Protein AF-0000000075437338 (afdb_homodimer)

Foldseek 3Di:
DLPACPVADQAFADLQRVVLVVQQDDDLKEWEDALQDLLSLLLLLLCVQQVPRYHYDGDDLSVVDVVVCVQPVVSDDGWIWHQPDPVSPHTHIDDDSLVSSVCSLVVRPPCVRGNHRQADPPPVRNVVLVVLLVLCQFQQVLLLLLLLQDDPPDPDDNVVSLVSNLVSLLVQLVQADLQDLDSPRPGHHSSLSSCLSSLLCQVLQVVLPVPGSVQDQAQDDPCRSSSVSVNSNSVVSCPDPSSNSSHGDPVSNNVVSVCSNNLNHSDQQSVCSVVVHRRD/DLPAVVVADQAFADLQRVVLVVQQDDDLKEWEDALQDLLSLLLLLLCVQQVPRYHYDGDDLSVVDVVVCVQPVVSDDGWIWHQPDPVSPHTHIDDDSLVSSVCSLVVRPPCVRGNHRQADPDPVRNVVLVVLLVLCQFQQVLLLLLLLQDDPPDPDDNVVSLVSNQVSLLVQLVQADLQDLDSPRPGHHSSLSSCLSSLLCQVLQVVLPVVGSVQDQAQDDPCRSSSVSVNSNSVVSCPDSSSVSSHGDPVSNNVVSVCSNNLNHSDQQSVCSVVVHRRD

Organism: Fusarium oxysporum f. sp. cubense (strain race 4) (NCBI:txid2502994)

Sequence (560 aa):
MTNVDTSLPPEPTGAAAKFAAQHAEEHPLKLYGGWFCPFVQRTWITIHEKKIPHQYVEINPYKKEAHFMAMNPRGLVPTLAVPVDPKGKLQKPLFESNIICEYLDEAFTDESKYGPRLLPTDSYERARCRIWIDHISTRIIPSWYKLMQHTPDKPFSLDEAREELRGRIKSLVEEMDLEGPWFLGSTLSLVDVCLAPWAKRLFLIDHYKEGGHGIPESGEGKDGEIWKRWKKWYDAILNRDSVKETWSADDRYIIAYKRYAEDTTNSEVGQATRSGKRLPMTNVDTSLPPEPTGAAAKFAAQHAEEHPLKLYGGWFCPFVQRTWITIHEKKIPHQYVEINPYKKEAHFMAMNPRGLVPTLAVPVDPKGKLQKPLFESNIICEYLDEAFTDESKYGPRLLPTDSYERARCRIWIDHISTRIIPSWYKLMQHTPDKPFSLDEAREELRGRIKSLVEEMDLEGPWFLGSTLSLVDVCLAPWAKRLFLIDHYKEGGHGIPESGEGKDGEIWKRWKKWYDAILNRDSVKETWSADDRYIIAYKRYAEDTTNSEVGQATRSGKRLP

Radius of gyration: 23.71 Å; Cα contacts (8 Å, |Δi|>4): 911; chains: 2; bounding box: 64×63×57 Å

Nearest PDB structures (foldseek):
  6srb-assembly1_B  TM=8.996E-01  e=5.416E-18  Trametes pubescens
  6srb-assembly1_A  TM=9.263E-01  e=2.533E-17  Trametes pubescens
  3mdk-assembly1_A  TM=8.119E-01  e=4.043E-10  Pseudomonas putida KT2440
  4zb6-assembly2_C  TM=7.234E-01  e=2.211E-08  Phanerodontia chrysosporium
  5nr1-assembly1_A  TM=6.692E-01  e=9.393E-08  Caulobacter vibrioides

InterPro domains:
  IPR004045 Glutathione S-transferase, N-terminal [PF13409] (36-106)
  IPR004045 Glutathione S-transferase, N-terminal [PS50404] (27-112)
  IPR005442 Glutathione S-transferase, omega-class [PR01625] (27-42)
  IPR005442 Glutathione S-transferase, omega-class [PR01625] (113-127)
  IPR005442 Glutathione S-transferase, omega-class [PR01625] (182-201)
  IPR010987 Glutathione S-transferase, C-terminal-like [PS50405] (122-264)
  IPR036249 Thioredoxin-like superfamily [SSF52833] (28-140)
  IPR036282 Glutathione S-transferase, C-terminal domain superfamily [SSF47616] (115-262)
  IPR040079 Glutathione transferase family [SFLDS00019] (29-240)
  IPR050983 Glutathione S-transferase Omega/HSP26 [PTHR43968] (18-266)

Solvent-accessible surface area (backbone atoms only — not comparable to full-atom values): 29783 Å² total; per-residue (Å²): 129,84,65,58,79,75,77,57,77,82,65,53,35,63,45,20,30,53,49,39,59,76,19,53,54,92,47,51,35,29,40,37,27,37,77,84,38,50,50,22,38,31,34,50,30,45,38,49,62,25,60,55,84,42,13,48,41,76,45,62,57,81,68,59,48,65,72,56,34,72,59,34,80,82,45,62,64,25,30,36,32,38,47,76,40,96,86,31,80,45,64,46,65,41,54,54,38,72,49,44,37,50,32,51,45,64,64,48,63,55,44,93,70,19,32,72,68,37,62,60,87,50,44,66,60,32,37,52,44,51,50,51,39,46,42,42,64,69,43,31,50,52,30,48,51,48,42,41,36,49,50,91,85,47,98,60,53,72,65,56,32,33,50,49,27,45,51,43,49,49,58,52,46,73,67,30,36,89,82,27,55,28,52,73,15,86,46,70,32,52,52,49,43,68,43,43,47,60,60,69,44,43,61,53,32,43,72,73,33,89,82,36,56,71,66,66,70,62,48,70,67,100,59,4,69,50,26,37,52,44,39,47,23,51,57,49,52,64,64,32,63,41,52,44,36,56,32,46,48,69,70,58,53,54,61,68,42,45,37,39,40,67,58,63,40,64,48,67,55,47,46,16,53,75,61,46,32,58,70,123,127,84,66,58,79,76,79,58,78,84,65,55,35,63,44,19,29,54,48,41,58,76,18,52,53,90,46,52,36,30,40,36,28,36,76,84,38,52,49,22,38,31,35,50,27,46,38,50,64,25,57,56,84,42,13,48,42,75,46,62,58,82,70,60,47,64,74,57,33,71,58,34,78,84,46,62,64,25,28,35,33,39,46,76,39,97,86,30,79,44,64,46,66,41,54,54,37,72,49,44,38,50,31,52,46,64,64,49,64,54,43,93,70,17,32,72,66,36,62,58,86,51,44,67,59,33,39,52,43,52,50,51,39,46,43,41,65,69,45,30,50,52,29,48,50,49,41,43,34,49,50,90,84,46,97,60,52,72,63,56,33,33,51,50,28,44,52,43,48,48,58,52,47,73,67,30,36,91,82,26,55,27,53,74,16,85,45,69,32,54,51,50,42,68,43,43,46,60,60,69,46,43,61,52,32,43,72,73,34,88,83,36,57,72,65,65,70,60,46,71,67,99,59,4,69,50,27,37,51,42,39,47,24,51,55,50,54,65,64,31,63,42,51,44,37,57,31,48,49,68,69,58,52,54,61,68,42,47,37,40,40,67,58,66,40,63,47,66,54,47,47,16,54,75,62,45,32,58,71,120

Structure (mmCIF, N/CA/C/O backbone):
data_AF-0000000075437338-model_v1
#
loop_
_entity.id
_entity.type
_entity.pdbx_description
1 polymer 'Glutathione S-transferase omega-1'
#
loop_
_atom_site.group_PDB
_atom_site.id
_atom_site.type_symbol
_atom_site.label_atom_id
_atom_site.label_alt_id
_atom_site.label_comp_id
_atom_site.label_asym_id
_atom_site.label_entity_id
_atom_site.label_seq_id
_atom_site.pdbx_PDB_ins_code
_atom_site.Cartn_x
_atom_site.Cartn_y
_atom_site.Cartn_z
_atom_site.occupancy
_atom_site.B_iso_or_equiv
_atom_site.auth_seq_id
_atom_site.auth_comp_id
_atom_site.auth_asym_id
_atom_site.auth_atom_id
_atom_site.pdbx_PDB_model_num
ATOM 1 N N . MET A 1 1 ? 0.287 -21.047 24.859 1 30.36 1 MET A N 1
ATOM 2 C CA . MET A 1 1 ? 1.378 -21.359 23.938 1 30.36 1 MET A CA 1
ATOM 3 C C . MET A 1 1 ? 0.97 -21.078 22.484 1 30.36 1 MET A C 1
ATOM 5 O O . MET A 1 1 ? -0.017 -21.641 22 1 30.36 1 MET A O 1
ATOM 9 N N . THR A 1 2 ? 1.103 -19.969 21.844 1 40.28 2 THR A N 1
ATOM 10 C CA . THR A 1 2 ? 0.637 -19.531 20.531 1 40.28 2 THR A CA 1
ATOM 11 C C . THR A 1 2 ? 0.995 -20.562 19.469 1 40.28 2 THR A C 1
ATOM 13 O O . THR A 1 2 ? 2.16 -20.938 19.328 1 40.28 2 THR A O 1
ATOM 16 N N . ASN A 1 3 ? 0.2 -21.547 19.281 1 43.53 3 ASN A N 1
ATOM 17 C CA . ASN A 1 3 ? 0.405 -22.672 18.375 1 43.53 3 ASN A CA 1
ATOM 18 C C . ASN A 1 3 ? 0.938 -22.234 17.031 1 43.53 3 ASN A C 1
ATOM 20 O O . ASN A 1 3 ? 0.186 -21.719 16.203 1 43.53 3 ASN A O 1
ATOM 24 N N . VAL A 1 4 ? 2.102 -21.719 17.031 1 50.72 4 VAL A N 1
ATOM 25 C CA . VAL A 1 4 ? 2.861 -21.438 15.812 1 50.72 4 VAL A CA 1
ATOM 26 C C . VAL A 1 4 ? 2.84 -22.672 14.906 1 50.72 4 VAL A C 1
ATOM 28 O O . VAL A 1 4 ? 3.078 -23.797 15.367 1 50.72 4 VAL A O 1
ATOM 31 N N . ASP A 1 5 ? 2.16 -22.672 13.82 1 57.81 5 ASP A N 1
ATOM 32 C CA . ASP A 1 5 ? 2.127 -23.781 12.875 1 57.81 5 ASP A CA 1
ATOM 33 C C . ASP A 1 5 ? 3.539 -24.25 12.516 1 57.81 5 ASP A C 1
ATOM 35 O O . ASP A 1 5 ? 4.066 -23.891 11.461 1 57.81 5 ASP A O 1
ATOM 39 N N . THR A 1 6 ? 4.367 -24.562 13.445 1 60.38 6 THR A N 1
ATOM 40 C CA . THR A 1 6 ? 5.715 -25.094 13.289 1 60.38 6 THR A CA 1
ATOM 41 C C . THR A 1 6 ? 5.68 -26.453 12.594 1 60.38 6 THR A C 1
ATOM 43 O O . THR A 1 6 ? 6.723 -27.078 12.383 1 60.38 6 THR A O 1
ATOM 46 N N . SER A 1 7 ? 4.566 -26.812 12.086 1 70.5 7 SER A N 1
ATOM 47 C CA . SER A 1 7 ? 4.48 -28.188 11.602 1 70.5 7 SER A CA 1
ATOM 48 C C . SER A 1 7 ? 4.746 -28.266 10.109 1 70.5 7 SER A C 1
ATOM 50 O O . SER A 1 7 ? 4.84 -29.359 9.547 1 70.5 7 SER A O 1
ATOM 52 N N . LEU A 1 8 ? 5.07 -27.125 9.539 1 82.81 8 LEU A N 1
ATOM 53 C CA . LEU A 1 8 ? 5.305 -27.203 8.102 1 82.81 8 LEU A CA 1
ATOM 54 C C . LEU A 1 8 ? 6.703 -27.734 7.809 1 82.81 8 LEU A C 1
ATOM 56 O O . LEU A 1 8 ? 7.652 -27.438 8.531 1 82.81 8 LEU A O 1
ATOM 60 N N . PRO A 1 9 ? 6.82 -28.594 6.762 1 86.5 9 PRO A N 1
ATOM 61 C CA . PRO A 1 9 ? 8.172 -28.984 6.355 1 86.5 9 PRO A CA 1
ATOM 62 C C . PRO A 1 9 ? 9.094 -27.781 6.148 1 86.5 9 PRO A C 1
ATOM 64 O O . PRO A 1 9 ? 8.664 -26.75 5.641 1 86.5 9 PRO A O 1
ATOM 67 N N . PRO A 1 10 ? 10.25 -27.906 6.5 1 87.69 10 PRO A N 1
ATOM 68 C CA . PRO A 1 10 ? 11.141 -26.75 6.59 1 87.69 10 PRO A CA 1
ATOM 69 C C . PRO A 1 10 ? 11.734 -26.344 5.238 1 87.69 10 PRO A C 1
ATOM 71 O O . PRO A 1 10 ? 12.375 -25.297 5.125 1 87.69 10 PRO A O 1
ATOM 74 N N . GLU A 1 11 ? 11.586 -27.25 4.219 1 92.81 11 GLU A N 1
ATOM 75 C CA . GLU A 1 11 ? 12.258 -26.953 2.955 1 92.81 11 GLU A CA 1
ATOM 76 C C . GLU A 1 11 ? 11.297 -27.062 1.777 1 92.81 11 GLU A C 1
ATOM 78 O O . GLU A 1 11 ? 10.305 -27.797 1.852 1 92.81 11 GLU A O 1
ATOM 83 N N . PRO A 1 12 ? 11.625 -26.266 0.707 1 96.19 12 PRO A N 1
ATOM 84 C CA . PRO A 1 12 ? 10.844 -26.453 -0.519 1 96.19 12 PRO A CA 1
ATOM 85 C C . PRO A 1 12 ? 11.094 -27.812 -1.175 1 96.19 12 PRO A C 1
ATOM 87 O O . PRO A 1 12 ? 12.039 -28.516 -0.807 1 96.19 12 PRO A O 1
ATOM 90 N N . THR A 1 13 ? 10.25 -28.25 -2.057 1 97.5 13 THR A N 1
ATOM 91 C CA . THR A 1 13 ? 10.398 -29.469 -2.832 1 97.5 13 THR A CA 1
ATOM 92 C C . THR A 1 13 ? 10.234 -29.188 -4.324 1 97.5 13 THR A C 1
ATOM 94 O O . THR A 1 13 ? 9.93 -28.062 -4.719 1 97.5 13 THR A O 1
ATOM 97 N N . GLY A 1 14 ? 10.57 -30.172 -5.141 1 96.56 14 GLY A N 1
ATOM 98 C CA . GLY A 1 14 ? 10.367 -30.062 -6.578 1 96.56 14 GLY A CA 1
ATOM 99 C C . GLY A 1 14 ? 11.195 -28.969 -7.223 1 96.56 14 GLY A C 1
ATOM 100 O O . GLY A 1 14 ? 12.398 -28.859 -6.969 1 96.56 14 GLY A O 1
ATOM 101 N N . ALA A 1 15 ? 10.539 -28.25 -8.133 1 97.94 15 ALA A N 1
ATOM 102 C CA . ALA A 1 15 ? 11.227 -27.219 -8.914 1 97.94 15 ALA A CA 1
ATOM 103 C C . ALA A 1 15 ? 11.758 -26.109 -8.008 1 97.94 15 ALA A C 1
ATOM 105 O O . ALA A 1 15 ? 12.852 -25.594 -8.234 1 97.94 15 ALA A O 1
ATOM 106 N N . ALA A 1 16 ? 10.969 -25.766 -7.012 1 98.44 16 ALA A N 1
ATOM 107 C CA . ALA A 1 16 ? 11.398 -24.734 -6.086 1 98.44 16 ALA A CA 1
ATOM 108 C C . ALA A 1 16 ? 12.672 -25.141 -5.344 1 98.44 16 ALA A C 1
ATOM 110 O O . ALA A 1 16 ? 13.547 -24.312 -5.086 1 98.44 16 ALA A O 1
ATOM 111 N N . ALA A 1 17 ? 12.719 -26.422 -4.965 1 98.31 17 ALA A N 1
ATOM 112 C CA . ALA A 1 17 ? 13.914 -26.922 -4.285 1 98.31 17 ALA A CA 1
ATOM 113 C C . ALA A 1 17 ? 15.141 -26.812 -5.18 1 98.31 17 ALA A C 1
ATOM 115 O O . ALA A 1 17 ? 16.234 -26.453 -4.711 1 98.31 17 ALA A O 1
ATOM 116 N N . LYS A 1 18 ? 14.984 -27.188 -6.406 1 98.44 18 LYS A N 1
ATOM 117 C CA . LYS A 1 18 ? 16.078 -27.094 -7.359 1 98.44 18 LYS A CA 1
ATOM 118 C C . LYS A 1 18 ? 16.562 -25.641 -7.504 1 98.44 18 LYS A C 1
ATOM 120 O O . LYS A 1 18 ? 17.766 -25.375 -7.5 1 98.44 18 LYS A O 1
ATOM 125 N N . PHE A 1 19 ? 15.617 -24.719 -7.664 1 98.62 19 PHE A N 1
ATOM 126 C CA . PHE A 1 19 ? 15.969 -23.312 -7.805 1 98.62 19 PHE A CA 1
ATOM 127 C C . PHE A 1 19 ? 16.641 -22.797 -6.539 1 98.62 19 PHE A C 1
ATOM 129 O O . PHE A 1 19 ? 17.609 -22.047 -6.609 1 98.62 19 PHE A O 1
ATOM 136 N N . ALA A 1 20 ? 16.094 -23.141 -5.387 1 98.44 20 ALA A N 1
ATOM 137 C CA . ALA A 1 20 ? 16.719 -22.766 -4.117 1 98.44 20 ALA A CA 1
ATOM 138 C C . ALA A 1 20 ? 18.156 -23.281 -4.039 1 98.44 20 ALA A C 1
ATOM 140 O O . ALA A 1 20 ? 19.062 -22.547 -3.617 1 98.44 20 ALA A O 1
ATOM 141 N N . ALA A 1 21 ? 18.359 -24.484 -4.461 1 98.25 21 ALA A N 1
ATOM 142 C CA . ALA A 1 21 ? 19.688 -25.094 -4.426 1 98.25 21 ALA A CA 1
ATOM 143 C C . ALA A 1 21 ? 20.656 -24.344 -5.332 1 98.25 21 ALA A C 1
ATOM 145 O O . ALA A 1 21 ? 21.844 -24.203 -5.004 1 98.25 21 ALA A O 1
ATOM 146 N N . GLN A 1 22 ? 20.188 -23.922 -6.477 1 98.31 22 GLN A N 1
ATOM 147 C CA . GLN A 1 22 ? 21.016 -23.172 -7.418 1 98.31 22 GLN A CA 1
ATOM 148 C C . GLN A 1 22 ? 21.469 -21.844 -6.812 1 98.31 22 GLN A C 1
ATOM 150 O O . GLN A 1 22 ? 22.422 -21.234 -7.301 1 98.31 22 GLN A O 1
ATOM 155 N N . HIS A 1 23 ? 20.766 -21.406 -5.793 1 98.44 23 HIS A N 1
ATOM 156 C CA . HIS A 1 23 ? 21.062 -20.109 -5.176 1 98.44 23 HIS A CA 1
ATOM 157 C C . HIS A 1 23 ? 21.359 -20.266 -3.689 1 98.44 23 HIS A C 1
ATOM 159 O O . HIS A 1 23 ? 20.984 -19.406 -2.887 1 98.44 23 HIS A O 1
ATOM 165 N N . ALA A 1 24 ? 21.891 -21.391 -3.34 1 97.81 24 ALA A N 1
ATOM 166 C CA . ALA A 1 24 ? 22.188 -21.703 -1.944 1 97.81 24 ALA A CA 1
ATOM 167 C C . ALA A 1 24 ? 23.5 -21.078 -1.501 1 97.81 24 ALA A C 1
ATOM 169 O O . ALA A 1 24 ? 23.703 -20.828 -0.311 1 97.81 24 ALA A O 1
ATOM 170 N N . GLU A 1 25 ? 24.359 -20.812 -2.422 1 97.56 25 GLU A N 1
ATOM 171 C CA . GLU A 1 25 ? 25.688 -20.312 -2.1 1 97.56 25 GLU A CA 1
ATOM 172 C C . GLU A 1 25 ? 25.625 -18.875 -1.588 1 97.56 25 GLU A C 1
ATOM 174 O O . GLU A 1 25 ? 24.75 -18.109 -1.991 1 97.56 25 GLU A O 1
ATOM 179 N N . GLU A 1 26 ? 26.609 -18.547 -0.818 1 96.5 26 GLU A N 1
ATOM 180 C CA . GLU A 1 26 ? 26.703 -17.203 -0.253 1 96.5 26 GLU A CA 1
ATOM 181 C C . GLU A 1 26 ? 26.719 -16.156 -1.35 1 96.5 26 GLU A C 1
ATOM 183 O O . GLU A 1 26 ? 27.391 -16.328 -2.375 1 96.5 26 GLU A O 1
ATOM 188 N N . HIS A 1 27 ? 25.969 -15.094 -1.12 1 97.25 27 HIS A N 1
ATOM 189 C CA . HIS A 1 27 ? 25.891 -13.938 -2.002 1 97.25 27 HIS A CA 1
ATOM 190 C C . HIS A 1 27 ? 25.562 -12.672 -1.222 1 97.25 27 HIS A C 1
ATOM 192 O O . HIS A 1 27 ? 24.844 -12.727 -0.222 1 97.25 27 HIS A O 1
ATOM 198 N N . PRO A 1 28 ? 26.031 -11.492 -1.634 1 96.5 28 PRO A N 1
ATOM 199 C CA . PRO A 1 28 ? 25.781 -10.25 -0.897 1 96.5 28 PRO A CA 1
ATOM 200 C C . PRO A 1 28 ? 24.297 -9.914 -0.814 1 96.5 28 PRO A C 1
ATOM 202 O O . PRO A 1 28 ? 23.844 -9.305 0.163 1 96.5 28 PRO A O 1
ATOM 205 N N . LEU A 1 29 ? 23.594 -10.219 -1.876 1 97.81 29 LEU A N 1
ATOM 206 C CA . LEU A 1 29 ? 22.141 -10.07 -1.867 1 97.81 29 LEU A CA 1
ATOM 207 C C . LEU A 1 29 ? 21.453 -11.359 -1.417 1 97.81 29 LEU A C 1
ATOM 209 O O . LEU A 1 29 ? 21.656 -12.414 -2.016 1 97.81 29 LEU A O 1
ATOM 213 N N . LYS A 1 30 ? 20.625 -11.25 -0.317 1 97.75 30 LYS A N 1
ATOM 214 C CA . LYS A 1 30 ? 20 -12.445 0.233 1 97.75 30 LYS A CA 1
ATOM 215 C C . LYS A 1 30 ? 18.484 -12.281 0.316 1 97.75 30 LYS A C 1
ATOM 217 O O . LYS A 1 30 ? 17.984 -11.227 0.721 1 97.75 30 LYS A O 1
ATOM 222 N N . LEU A 1 31 ? 17.797 -13.242 -0.123 1 98.38 31 LEU A N 1
ATOM 223 C CA . LEU A 1 31 ? 16.359 -13.312 0.084 1 98.38 31 LEU A CA 1
ATOM 224 C C . LEU A 1 31 ? 16.016 -14.328 1.169 1 98.38 31 LEU A C 1
ATOM 226 O O . LEU A 1 31 ? 16.219 -15.531 0.989 1 98.38 31 LEU A O 1
ATOM 230 N N . TYR A 1 32 ? 15.555 -13.836 2.303 1 97.44 32 TYR A N 1
ATOM 231 C CA . TYR A 1 32 ? 15.008 -14.703 3.34 1 97.44 32 TYR A CA 1
ATOM 232 C C . TYR A 1 32 ? 13.531 -14.992 3.078 1 97.44 32 TYR A C 1
ATOM 234 O O . TYR A 1 32 ? 12.727 -14.07 2.918 1 97.44 32 TYR A O 1
ATOM 242 N N . GLY A 1 33 ? 13.234 -16.266 2.971 1 96.44 33 GLY A N 1
ATOM 243 C CA . GLY A 1 33 ? 11.852 -16.609 2.654 1 96.44 33 GLY A CA 1
ATOM 244 C C . GLY A 1 33 ? 11.469 -18.016 3.082 1 96.44 33 GLY A C 1
ATOM 245 O O . GLY A 1 33 ? 12.336 -18.844 3.334 1 96.44 33 GLY A O 1
ATOM 246 N N . GLY A 1 34 ? 10.195 -18.219 3.281 1 95.38 34 GLY A N 1
ATOM 247 C CA . GLY A 1 34 ? 9.609 -19.547 3.432 1 95.38 34 GLY A CA 1
ATOM 248 C C . GLY A 1 34 ? 8.883 -20.016 2.188 1 95.38 34 GLY A C 1
ATOM 249 O O . GLY A 1 34 ? 8.07 -19.281 1.613 1 95.38 34 GLY A O 1
ATOM 250 N N . TRP A 1 35 ? 9.086 -21.266 1.864 1 95.5 35 TRP A N 1
ATOM 251 C CA . TRP A 1 35 ? 8.594 -21.812 0.604 1 95.5 35 TRP A CA 1
ATOM 252 C C . TRP A 1 35 ? 7.078 -21.703 0.518 1 95.5 35 TRP A C 1
ATOM 254 O O . TRP A 1 35 ? 6.52 -21.609 -0.576 1 95.5 35 TRP A O 1
ATOM 264 N N . PHE A 1 36 ? 6.426 -21.672 1.582 1 94.56 36 PHE A N 1
ATOM 265 C CA . PHE A 1 36 ? 4.969 -21.781 1.627 1 94.56 36 PHE A CA 1
ATOM 266 C C . PHE A 1 36 ? 4.324 -20.406 1.484 1 94.56 36 PHE A C 1
ATOM 268 O O . PHE A 1 36 ? 3.119 -20.312 1.249 1 94.56 36 PHE A O 1
ATOM 275 N N . CYS A 1 37 ? 5.055 -19.375 1.646 1 96.31 37 CYS A N 1
ATOM 276 C CA . CYS A 1 37 ? 4.508 -18.031 1.724 1 96.31 37 CYS A CA 1
ATOM 277 C C . CYS A 1 37 ? 4.328 -17.438 0.333 1 96.31 37 CYS A C 1
ATOM 279 O O . CYS A 1 37 ? 5.297 -17.281 -0.411 1 96.31 37 CYS A O 1
ATOM 281 N N . PRO A 1 38 ? 3.084 -17.094 -0.015 1 98 38 PRO A N 1
ATOM 282 C CA . PRO A 1 38 ? 2.85 -16.516 -1.34 1 98 38 PRO A CA 1
ATOM 283 C C . PRO A 1 38 ? 3.512 -15.156 -1.512 1 98 38 PRO A C 1
ATOM 285 O O . PRO A 1 38 ? 3.832 -14.758 -2.635 1 98 38 PRO A O 1
ATOM 288 N N . PHE A 1 39 ? 3.699 -14.414 -0.451 1 98.06 39 PHE A N 1
ATOM 289 C CA . PHE A 1 39 ? 4.379 -13.125 -0.528 1 98.06 39 PHE A CA 1
ATOM 290 C C . PHE A 1 39 ? 5.855 -13.305 -0.845 1 98.06 39 PHE A C 1
ATOM 292 O O . PHE A 1 39 ? 6.449 -12.5 -1.559 1 98.06 39 PHE A O 1
ATOM 299 N N . VAL A 1 40 ? 6.398 -14.336 -0.336 1 98.19 40 VAL A N 1
ATOM 300 C CA . VAL A 1 40 ? 7.77 -14.695 -0.692 1 98.19 40 VAL A CA 1
ATOM 301 C C . VAL A 1 40 ? 7.836 -15.078 -2.17 1 98.19 40 VAL A C 1
ATOM 303 O O . VAL A 1 40 ? 8.766 -14.68 -2.877 1 98.19 40 VAL A O 1
ATOM 306 N N . GLN A 1 41 ? 6.891 -15.828 -2.598 1 98.75 41 GLN A N 1
ATOM 307 C CA . GLN A 1 41 ? 6.934 -16.312 -3.977 1 98.75 41 GLN A CA 1
ATOM 308 C C . GLN A 1 41 ? 6.914 -15.141 -4.961 1 98.75 41 GLN A C 1
ATOM 310 O O . GLN A 1 41 ? 7.582 -15.188 -5.996 1 98.75 41 GLN A O 1
ATOM 315 N N . ARG A 1 42 ? 6.16 -14.039 -4.688 1 98.06 42 ARG A N 1
ATOM 316 C CA . ARG A 1 42 ? 6.16 -12.867 -5.562 1 98.06 42 ARG A CA 1
ATOM 317 C C . ARG A 1 42 ? 7.574 -12.328 -5.754 1 98.06 42 ARG A C 1
ATOM 319 O O . ARG A 1 42 ? 7.969 -11.984 -6.867 1 98.06 42 ARG A O 1
ATOM 326 N N . THR A 1 43 ? 8.266 -12.203 -4.684 1 98.69 43 THR A N 1
ATOM 327 C CA . THR A 1 43 ? 9.625 -11.68 -4.715 1 98.69 43 THR A CA 1
ATOM 328 C C . THR A 1 43 ? 10.555 -12.641 -5.449 1 98.69 43 THR A C 1
ATOM 330 O O . THR A 1 43 ? 11.398 -12.211 -6.238 1 98.69 43 THR A O 1
ATOM 333 N N . TRP A 1 44 ? 10.305 -13.898 -5.184 1 98.81 44 TRP A N 1
ATOM 334 C CA . TRP A 1 44 ? 11.117 -14.938 -5.816 1 98.81 44 TRP A CA 1
ATOM 335 C C . TRP A 1 44 ? 10.898 -14.953 -7.324 1 98.81 44 TRP A C 1
ATOM 337 O O . TRP A 1 44 ? 11.859 -15.062 -8.094 1 98.81 44 TRP A O 1
ATOM 347 N N . ILE A 1 45 ? 9.672 -14.836 -7.77 1 98.88 45 ILE A N 1
ATOM 348 C CA . ILE A 1 45 ? 9.336 -14.734 -9.188 1 98.88 45 ILE A CA 1
ATOM 349 C C . ILE A 1 45 ? 10.016 -13.508 -9.789 1 98.88 45 ILE A C 1
ATOM 351 O O . ILE A 1 45 ? 10.578 -13.578 -10.883 1 98.88 45 ILE A O 1
ATOM 355 N N . THR A 1 46 ? 10 -12.383 -9.062 1 98.88 46 THR A N 1
ATOM 356 C CA . THR A 1 46 ? 10.617 -11.156 -9.539 1 98.88 46 THR A CA 1
ATOM 357 C C . THR A 1 46 ? 12.117 -11.344 -9.75 1 98.88 46 THR A C 1
ATOM 359 O O . THR A 1 46 ? 12.648 -10.977 -10.797 1 98.88 46 THR A O 1
ATOM 362 N N . ILE A 1 47 ? 12.789 -11.961 -8.789 1 98.75 47 ILE A N 1
ATOM 363 C CA . ILE A 1 47 ? 14.227 -12.188 -8.859 1 98.75 47 ILE A CA 1
ATOM 364 C C . ILE A 1 47 ? 14.539 -13.117 -10.031 1 98.75 47 ILE A C 1
ATOM 366 O O . ILE A 1 47 ? 15.523 -12.914 -10.75 1 98.75 47 ILE A O 1
ATOM 370 N N . HIS A 1 48 ? 13.672 -14.094 -10.188 1 98.75 48 HIS A N 1
ATOM 371 C CA . HIS A 1 48 ? 13.82 -15.047 -11.273 1 98.75 48 HIS A CA 1
ATOM 372 C C . HIS A 1 48 ? 13.688 -14.367 -12.633 1 98.75 48 HIS A C 1
ATOM 374 O O . HIS A 1 48 ? 14.555 -14.516 -13.5 1 98.75 48 HIS A O 1
ATOM 380 N N . GLU A 1 49 ? 12.633 -13.609 -12.812 1 98.62 49 GLU A N 1
ATOM 381 C CA . GLU A 1 49 ? 12.375 -12.906 -14.07 1 98.62 49 GLU A CA 1
ATOM 382 C C . GLU A 1 49 ? 13.523 -11.961 -14.414 1 98.62 49 GLU A C 1
ATOM 384 O O . GLU A 1 49 ? 13.852 -11.781 -15.594 1 98.62 49 GLU A O 1
ATOM 389 N N . LYS A 1 50 ? 14.164 -11.406 -13.391 1 98.62 50 LYS A N 1
ATOM 390 C CA . LYS A 1 50 ? 15.195 -10.398 -13.586 1 98.62 50 LYS A CA 1
ATOM 391 C C . LYS A 1 50 ? 16.594 -11.023 -13.586 1 98.62 50 LYS A C 1
ATOM 393 O O . LYS A 1 50 ? 17.594 -10.32 -13.766 1 98.62 50 LYS A O 1
ATOM 398 N N . LYS A 1 51 ? 16.641 -12.328 -13.367 1 98.25 51 LYS A N 1
ATOM 399 C CA . LYS A 1 51 ? 17.906 -13.07 -13.383 1 98.25 51 LYS A CA 1
ATOM 400 C C . LYS A 1 51 ? 18.922 -12.477 -12.414 1 98.25 51 LYS A C 1
ATOM 402 O O . LYS A 1 51 ? 20.094 -12.328 -12.75 1 98.25 51 LYS A O 1
ATOM 407 N N . ILE A 1 52 ? 18.469 -12.07 -11.289 1 98.62 52 ILE A N 1
ATOM 408 C CA . ILE A 1 52 ? 19.328 -11.391 -10.32 1 98.62 52 ILE A CA 1
ATOM 409 C C . ILE A 1 52 ? 20.094 -12.422 -9.492 1 98.62 52 ILE A C 1
ATOM 411 O O . ILE A 1 52 ? 19.484 -13.281 -8.844 1 98.62 52 ILE A O 1
ATOM 415 N N . PRO A 1 53 ? 21.422 -12.359 -9.508 1 98.19 53 PRO A N 1
ATOM 416 C CA . PRO A 1 53 ? 22.156 -13.227 -8.586 1 98.19 53 PRO A CA 1
ATOM 417 C C . PRO A 1 53 ? 21.828 -12.945 -7.117 1 98.19 53 PRO A C 1
ATOM 419 O O . PRO A 1 53 ? 21.688 -11.789 -6.723 1 98.19 53 PRO A O 1
ATOM 422 N N . HIS A 1 54 ? 21.672 -13.992 -6.352 1 98.56 54 HIS A N 1
ATOM 423 C CA . HIS A 1 54 ? 21.281 -13.852 -4.953 1 98.56 54 HIS A CA 1
ATOM 424 C C . HIS A 1 54 ? 21.484 -15.156 -4.191 1 98.56 54 HIS A C 1
ATOM 426 O O . HIS A 1 54 ? 21.781 -16.188 -4.793 1 98.56 54 HIS A O 1
ATOM 432 N N . GLN A 1 55 ? 21.469 -15.078 -2.934 1 98.56 55 GLN A N 1
ATOM 433 C CA . GLN A 1 55 ? 21.328 -16.25 -2.078 1 98.56 55 GLN A CA 1
ATOM 434 C C . GLN A 1 55 ? 19.906 -16.391 -1.545 1 98.56 55 GLN A C 1
ATOM 436 O O . GLN A 1 55 ? 19.328 -15.414 -1.054 1 98.56 55 GLN A O 1
ATOM 441 N N . TYR A 1 56 ? 19.328 -17.516 -1.758 1 98.44 56 TYR A N 1
ATOM 442 C CA . TYR A 1 56 ? 18.062 -17.828 -1.109 1 98.44 56 TYR A CA 1
ATOM 443 C C . TYR A 1 56 ? 18.297 -18.469 0.25 1 98.44 56 TYR A C 1
ATOM 445 O O . TYR A 1 56 ? 19.016 -19.469 0.358 1 98.44 56 TYR A O 1
ATOM 453 N N . VAL A 1 57 ? 17.75 -17.891 1.292 1 97 57 VAL A N 1
ATOM 454 C CA . VAL A 1 57 ? 17.875 -18.422 2.648 1 97 57 VAL A CA 1
ATOM 455 C C . VAL A 1 57 ? 16.5 -18.859 3.158 1 97 57 VAL A C 1
ATOM 457 O O . VAL A 1 57 ? 15.672 -18.016 3.531 1 97 57 VAL A O 1
ATOM 460 N N . GLU A 1 58 ? 16.281 -20.156 3.164 1 96.31 58 GLU A N 1
ATOM 461 C CA . GLU A 1 58 ? 15.047 -20.719 3.693 1 96.31 58 GLU A CA 1
ATOM 462 C C . GLU A 1 58 ? 14.961 -20.531 5.207 1 96.31 58 GLU A C 1
ATOM 464 O O . GLU A 1 58 ? 15.875 -20.922 5.938 1 96.31 58 GLU A O 1
ATOM 469 N N . ILE A 1 59 ? 13.891 -19.906 5.641 1 92.81 59 ILE A N 1
ATOM 470 C CA . ILE A 1 59 ? 13.703 -19.766 7.082 1 92.81 59 ILE A CA 1
ATOM 471 C C . ILE A 1 59 ? 12.242 -20.047 7.441 1 92.81 59 ILE A C 1
ATOM 473 O O . ILE A 1 59 ? 11.367 -20.016 6.574 1 92.81 59 ILE A O 1
ATOM 477 N N . ASN A 1 60 ? 12.062 -20.438 8.664 1 86.31 60 ASN A N 1
ATOM 478 C CA . ASN A 1 60 ? 10.734 -20.453 9.258 1 86.31 60 ASN A CA 1
ATOM 479 C C . ASN A 1 60 ? 10.484 -19.234 10.133 1 86.31 60 ASN A C 1
ATOM 481 O O . ASN A 1 60 ? 11.016 -19.141 11.242 1 86.31 60 ASN A O 1
ATOM 485 N N . PRO A 1 61 ? 9.711 -18.344 9.586 1 84 61 PRO A N 1
ATOM 486 C CA . PRO A 1 61 ? 9.539 -17.078 10.312 1 84 61 PRO A CA 1
ATOM 487 C C . PRO A 1 61 ? 8.883 -17.281 11.68 1 84 61 PRO A C 1
ATOM 489 O O . PRO A 1 61 ? 8.984 -16.406 12.547 1 84 61 PRO A O 1
ATOM 492 N N . TYR A 1 62 ? 8.32 -18.375 11.922 1 81.31 62 TYR A N 1
ATOM 493 C CA . TYR A 1 62 ? 7.629 -18.641 13.18 1 81.31 62 TYR A CA 1
ATOM 494 C C . TYR A 1 62 ? 8.617 -18.984 14.281 1 81.31 62 TYR A C 1
ATOM 496 O O . TYR A 1 62 ? 8.273 -18.953 15.469 1 81.31 62 TYR A O 1
ATOM 504 N N . LYS A 1 63 ? 9.773 -19.359 13.852 1 83.19 63 LYS A N 1
ATOM 505 C CA . LYS A 1 63 ? 10.789 -19.734 14.836 1 83.19 63 LYS A CA 1
ATOM 506 C C . LYS A 1 63 ? 11.492 -18.5 15.391 1 83.19 63 LYS A C 1
ATOM 508 O O . LYS A 1 63 ? 12.094 -18.547 16.469 1 83.19 63 LYS A O 1
ATOM 513 N N . LYS A 1 64 ? 11.438 -17.406 14.727 1 82.69 64 LYS A N 1
ATOM 514 C CA . LYS A 1 64 ? 12 -16.141 15.156 1 82.69 64 LYS A CA 1
ATOM 515 C C . LYS A 1 64 ? 13.453 -16.297 15.586 1 82.69 64 LYS A C 1
ATOM 517 O O . LYS A 1 64 ? 13.828 -15.898 16.688 1 82.69 64 LYS A O 1
ATOM 522 N N . GLU A 1 65 ? 14.211 -16.844 14.719 1 88.56 65 GLU A N 1
ATOM 523 C CA . GLU A 1 65 ? 15.633 -17.016 14.992 1 88.56 65 GLU A CA 1
ATOM 524 C C . GLU A 1 65 ? 16.312 -15.672 15.227 1 88.56 65 GLU A C 1
ATOM 526 O O . GLU A 1 65 ? 16 -14.68 14.555 1 88.56 65 GLU A O 1
ATOM 531 N N . ALA A 1 66 ? 17.281 -15.609 16.109 1 90.38 66 ALA A N 1
ATOM 532 C CA . ALA A 1 66 ? 17.922 -14.375 16.562 1 90.38 66 ALA A CA 1
ATOM 533 C C . ALA A 1 66 ? 18.578 -13.633 15.414 1 90.38 66 ALA A C 1
ATOM 535 O O . ALA A 1 66 ? 18.453 -12.414 15.297 1 90.38 66 ALA A O 1
ATOM 536 N N . HIS A 1 67 ? 19.281 -14.406 14.664 1 88.88 67 HIS A N 1
ATOM 537 C CA . HIS A 1 67 ? 20 -13.766 13.57 1 88.88 67 HIS A CA 1
ATOM 538 C C . HIS A 1 67 ? 19.047 -13.102 12.586 1 88.88 67 HIS A C 1
ATOM 540 O O . HIS A 1 67 ? 19.328 -12.023 12.078 1 88.88 67 HIS A O 1
ATOM 546 N N . PHE A 1 68 ? 17.906 -13.805 12.336 1 91.38 68 PHE A N 1
ATOM 547 C CA . PHE A 1 68 ? 16.906 -13.242 11.43 1 91.38 68 PHE A CA 1
ATOM 548 C C . PHE A 1 68 ? 16.219 -12.031 12.062 1 91.38 68 PHE A C 1
ATOM 550 O O . PHE A 1 68 ? 16.016 -11.016 11.398 1 91.38 68 PHE A O 1
ATOM 557 N N . MET A 1 69 ? 15.977 -12.102 13.359 1 91.5 69 MET A N 1
ATOM 558 C CA . MET A 1 69 ? 15.32 -11.008 14.07 1 91.5 69 MET A CA 1
ATOM 559 C C . MET A 1 69 ? 16.234 -9.781 14.148 1 91.5 69 MET A C 1
ATOM 561 O O . MET A 1 69 ? 15.75 -8.648 14.156 1 91.5 69 MET A O 1
ATOM 565 N N . ALA A 1 70 ? 17.5 -10.062 14.18 1 89.56 70 ALA A N 1
ATOM 566 C CA . ALA A 1 70 ? 18.453 -8.961 14.172 1 89.56 70 ALA A CA 1
ATOM 567 C C . ALA A 1 70 ? 18.422 -8.211 12.836 1 89.56 70 ALA A C 1
ATOM 569 O O . ALA A 1 70 ? 18.609 -6.996 12.797 1 89.56 70 ALA A O 1
ATOM 570 N N . MET A 1 71 ? 18.125 -8.953 11.789 1 88.38 71 MET A N 1
ATOM 571 C CA . MET A 1 71 ? 18.047 -8.383 10.445 1 88.38 71 MET A CA 1
ATOM 572 C C . MET A 1 71 ? 16.719 -7.676 10.227 1 88.38 71 MET A C 1
ATOM 574 O O . MET A 1 71 ? 16.672 -6.57 9.688 1 88.38 71 MET A O 1
ATOM 578 N N . ASN A 1 72 ? 15.688 -8.281 10.68 1 90.38 72 ASN A N 1
ATOM 579 C CA . ASN A 1 72 ? 14.344 -7.723 10.555 1 90.38 72 ASN A CA 1
ATOM 580 C C . ASN A 1 72 ? 13.539 -7.91 11.836 1 90.38 72 ASN A C 1
ATOM 582 O O . ASN A 1 72 ? 12.891 -8.938 12.023 1 90.38 72 ASN A O 1
ATOM 586 N N . PRO A 1 73 ? 13.469 -6.879 12.586 1 87.19 73 PRO A N 1
ATOM 587 C CA . PRO A 1 73 ? 12.766 -6.988 13.867 1 87.19 73 PRO A CA 1
ATOM 588 C C . PRO A 1 73 ? 11.281 -7.305 13.703 1 87.19 73 PRO A C 1
ATOM 590 O O . PRO A 1 73 ? 10.633 -7.754 14.656 1 87.19 73 PRO A O 1
ATOM 593 N N . ARG A 1 74 ? 10.719 -7.078 12.539 1 85.69 74 ARG A N 1
ATOM 594 C CA . ARG A 1 74 ? 9.32 -7.422 12.297 1 85.69 74 ARG A CA 1
ATOM 595 C C . ARG A 1 74 ? 9.141 -8.93 12.195 1 85.69 74 ARG A C 1
ATOM 597 O O . ARG A 1 74 ? 8.039 -9.445 12.406 1 85.69 74 ARG A O 1
ATOM 604 N N . GLY A 1 75 ? 10.164 -9.633 11.727 1 88.88 75 GLY A N 1
ATOM 605 C CA . GLY A 1 75 ? 10.172 -11.086 11.734 1 88.88 75 GLY A CA 1
ATOM 606 C C . GLY A 1 75 ? 9.312 -11.695 10.641 1 88.88 75 GLY A C 1
ATOM 607 O O . GLY A 1 75 ? 8.883 -12.844 10.742 1 88.88 75 GLY A O 1
ATOM 608 N N . LEU A 1 76 ? 8.977 -10.906 9.641 1 90.38 76 LEU A N 1
ATOM 609 C CA . LEU A 1 76 ? 8.133 -11.398 8.562 1 90.38 76 LEU A CA 1
ATOM 610 C C . LEU A 1 76 ? 8.953 -11.633 7.297 1 90.38 76 LEU A C 1
ATOM 612 O O . LEU A 1 76 ? 10.039 -11.07 7.137 1 90.38 76 LEU A O 1
ATOM 616 N N . VAL A 1 77 ? 8.523 -12.539 6.5 1 94.44 77 VAL A N 1
ATOM 617 C CA . VAL A 1 77 ? 9.102 -12.797 5.188 1 94.44 77 VAL A CA 1
ATOM 618 C C . VAL A 1 77 ? 8.125 -12.359 4.098 1 94.44 77 VAL A C 1
ATOM 620 O O . VAL A 1 77 ? 6.91 -12.336 4.316 1 94.44 77 VAL A O 1
ATOM 623 N N . PRO A 1 78 ? 8.625 -11.977 2.961 1 97.44 78 PRO A N 1
ATOM 624 C CA . PRO A 1 78 ? 10.023 -11.953 2.539 1 97.44 78 PRO A CA 1
ATOM 625 C C . PRO A 1 78 ? 10.812 -10.812 3.18 1 97.44 78 PRO A C 1
ATOM 627 O O . PRO A 1 78 ? 10.25 -9.75 3.463 1 97.44 78 PRO A O 1
ATOM 630 N N . THR A 1 79 ? 12.023 -11.062 3.477 1 97.88 79 THR A N 1
ATOM 631 C CA . THR A 1 79 ? 13.008 -10.047 3.82 1 97.88 79 THR A CA 1
ATOM 632 C C . THR A 1 79 ? 14.188 -10.086 2.857 1 97.88 79 THR A C 1
ATOM 634 O O . THR A 1 79 ? 14.766 -11.156 2.621 1 97.88 79 THR A O 1
ATOM 637 N N . LEU A 1 80 ? 14.492 -9.023 2.223 1 98.31 80 LEU A N 1
ATOM 638 C CA . LEU A 1 80 ? 15.664 -8.898 1.36 1 98.31 80 LEU A CA 1
ATOM 639 C C . LEU A 1 80 ? 16.797 -8.195 2.094 1 98.31 80 LEU A C 1
ATOM 641 O O . LEU A 1 80 ? 16.656 -7.059 2.539 1 98.31 80 LEU A O 1
ATOM 645 N N . ALA A 1 81 ? 17.875 -8.875 2.309 1 97.44 81 ALA A N 1
ATOM 646 C CA . ALA A 1 81 ? 19.094 -8.258 2.842 1 97.44 81 ALA A CA 1
ATOM 647 C C . ALA A 1 81 ? 19.922 -7.637 1.726 1 97.44 81 ALA A C 1
ATOM 649 O O . ALA A 1 81 ? 20.516 -8.352 0.91 1 97.44 81 ALA A O 1
ATOM 650 N N . VAL A 1 82 ? 20.031 -6.352 1.687 1 97.81 82 VAL A N 1
ATOM 651 C CA . VAL A 1 82 ? 20.672 -5.605 0.606 1 97.81 82 VAL A CA 1
ATOM 652 C C . VAL A 1 82 ? 22.062 -5.18 1.031 1 97.81 82 VAL A C 1
ATOM 654 O O . VAL A 1 82 ? 22.25 -4.566 2.088 1 97.81 82 VAL A O 1
ATOM 657 N N . PRO A 1 83 ? 23.031 -5.449 0.219 1 95.75 83 PRO A N 1
ATOM 658 C CA . PRO A 1 83 ? 24.391 -4.98 0.547 1 95.75 83 PRO A CA 1
ATOM 659 C C . PRO A 1 83 ? 24.531 -3.465 0.444 1 95.75 83 PRO A C 1
ATOM 661 O O . PRO A 1 83 ? 24.094 -2.867 -0.546 1 95.75 83 PRO A O 1
ATOM 664 N N . VAL A 1 84 ? 25.062 -2.852 1.459 1 90 84 VAL A N 1
ATOM 665 C CA . VAL A 1 84 ? 25.141 -1.395 1.458 1 90 84 VAL A CA 1
ATOM 666 C C . VAL A 1 84 ? 26.609 -0.95 1.479 1 90 84 VAL A C 1
ATOM 668 O O . VAL A 1 84 ? 26.891 0.246 1.553 1 90 84 VAL A O 1
ATOM 671 N N . ASP A 1 85 ? 27.516 -1.887 1.5 1 88.38 85 ASP A N 1
ATOM 672 C CA . ASP A 1 85 ? 28.922 -1.568 1.36 1 88.38 85 ASP A CA 1
ATOM 673 C C . ASP A 1 85 ? 29.516 -2.236 0.123 1 88.38 85 ASP A C 1
ATOM 675 O O . ASP A 1 85 ? 28.984 -3.23 -0.371 1 88.38 85 ASP A O 1
ATOM 679 N N . PRO A 1 86 ? 30.594 -1.604 -0.342 1 83.75 86 PRO A N 1
ATOM 680 C CA . PRO A 1 86 ? 31.172 -2.137 -1.576 1 83.75 86 PRO A CA 1
ATOM 681 C C . PRO A 1 86 ? 31.578 -3.605 -1.455 1 83.75 86 PRO A C 1
ATOM 683 O O . PRO A 1 86 ? 31.516 -4.348 -2.441 1 83.75 86 PRO A O 1
ATOM 686 N N . LYS A 1 87 ? 32.031 -3.984 -0.267 1 84.81 87 LYS A N 1
ATOM 687 C CA . LYS A 1 87 ? 32.5 -5.352 -0.069 1 84.81 87 LYS A CA 1
ATOM 688 C C . LYS A 1 87 ? 31.328 -6.301 0.203 1 84.81 87 LYS A C 1
ATOM 690 O O . LYS A 1 87 ? 31.516 -7.52 0.235 1 84.81 87 LYS A O 1
ATOM 695 N N . GLY A 1 88 ? 30.094 -5.805 0.373 1 83.69 88 GLY A N 1
ATOM 696 C CA . GLY A 1 88 ? 28.891 -6.59 0.609 1 83.69 88 GLY A CA 1
ATOM 697 C C . GLY A 1 88 ? 28.844 -7.18 2.004 1 83.69 88 GLY A C 1
ATOM 698 O O . GLY A 1 88 ? 28.094 -8.141 2.248 1 83.69 88 GLY A O 1
ATOM 699 N N . LYS A 1 89 ? 29.625 -6.719 2.889 1 86.75 89 LYS A N 1
ATOM 700 C CA . LYS A 1 89 ? 29.703 -7.266 4.238 1 86.75 89 LYS A CA 1
ATOM 701 C C . LYS A 1 89 ? 28.578 -6.715 5.117 1 86.75 89 LYS A C 1
ATOM 703 O O . LYS A 1 89 ? 28.094 -7.402 6.02 1 86.75 89 LYS A O 1
ATOM 708 N N . LEU A 1 90 ? 28.234 -5.52 4.84 1 91.31 90 LEU A N 1
ATOM 709 C CA . LEU A 1 90 ? 27.125 -4.918 5.57 1 91.31 90 LEU A CA 1
ATOM 710 C C . LEU A 1 90 ? 25.844 -4.98 4.758 1 91.31 90 LEU A C 1
ATOM 712 O O . LEU A 1 90 ? 25.844 -4.66 3.568 1 91.31 90 LEU A O 1
ATOM 716 N N . GLN A 1 91 ? 24.766 -5.504 5.422 1 94.06 91 GLN A N 1
ATOM 717 C CA . GLN A 1 91 ? 23.469 -5.613 4.758 1 94.06 91 GLN A CA 1
ATOM 718 C C . GLN A 1 91 ? 22.391 -4.863 5.535 1 94.06 91 GLN A C 1
ATOM 720 O O . GLN A 1 91 ? 22.469 -4.766 6.762 1 94.06 91 GLN A O 1
ATOM 725 N N . LYS A 1 92 ? 21.531 -4.281 4.84 1 95.12 92 LYS A N 1
ATOM 726 C CA . LYS A 1 92 ? 20.328 -3.68 5.422 1 95.12 92 LYS A CA 1
ATOM 727 C C . LYS A 1 92 ? 19.062 -4.309 4.852 1 95.12 92 LYS A C 1
ATOM 729 O O . LYS A 1 92 ? 19.031 -4.695 3.682 1 95.12 92 LYS A O 1
ATOM 734 N N . PRO A 1 93 ? 18.016 -4.371 5.656 1 96.69 93 PRO A N 1
ATOM 735 C CA . PRO A 1 93 ? 16.828 -5.105 5.242 1 96.69 93 PRO A CA 1
ATOM 736 C C . PRO A 1 93 ? 15.852 -4.242 4.445 1 96.69 93 PRO A C 1
ATOM 738 O O . PRO A 1 93 ? 15.758 -3.035 4.676 1 96.69 93 PRO A O 1
ATOM 741 N N . LEU A 1 94 ? 15.242 -4.848 3.516 1 97.56 94 LEU A N 1
ATOM 742 C CA . LEU A 1 94 ? 13.977 -4.414 2.93 1 97.56 94 LEU A CA 1
ATOM 743 C C . LEU A 1 94 ? 12.898 -5.465 3.141 1 97.56 94 LEU A C 1
ATOM 745 O O . LEU A 1 94 ? 13.156 -6.664 3.021 1 97.56 94 LEU A O 1
ATOM 749 N N . PHE A 1 95 ? 11.727 -4.934 3.506 1 95.31 95 PHE A N 1
ATOM 750 C CA . PHE A 1 95 ? 10.602 -5.844 3.664 1 95.31 95 PHE A CA 1
ATOM 751 C C . PHE A 1 95 ? 9.352 -5.285 2.986 1 95.31 95 PHE A C 1
ATOM 753 O O . PHE A 1 95 ? 9.422 -4.281 2.275 1 95.31 95 PHE A O 1
ATOM 760 N N . GLU A 1 96 ? 8.227 -6.047 3.107 1 95.56 96 GLU A N 1
ATOM 761 C CA . GLU A 1 96 ? 7.039 -5.812 2.295 1 95.56 96 GLU A CA 1
ATOM 762 C C . GLU A 1 96 ? 7.254 -6.266 0.854 1 95.56 96 GLU A C 1
ATOM 764 O O . GLU A 1 96 ? 7.992 -5.621 0.101 1 95.56 96 GLU A O 1
ATOM 769 N N . SER A 1 97 ? 6.582 -7.27 0.474 1 97.69 97 SER A N 1
ATOM 770 C CA . SER A 1 97 ? 6.879 -7.988 -0.761 1 97.69 97 SER A CA 1
ATOM 771 C C . SER A 1 97 ? 6.73 -7.082 -1.978 1 97.69 97 SER A C 1
ATOM 773 O O . SER A 1 97 ? 7.574 -7.098 -2.877 1 97.69 97 SER A O 1
ATOM 775 N N . ASN A 1 98 ? 5.645 -6.211 -1.995 1 98.25 98 ASN A N 1
ATOM 776 C CA . ASN A 1 98 ? 5.461 -5.328 -3.143 1 98.25 98 ASN A CA 1
ATOM 777 C C . ASN A 1 98 ? 6.582 -4.297 -3.242 1 98.25 98 ASN A C 1
ATOM 779 O O . ASN A 1 98 ? 7.031 -3.971 -4.344 1 98.25 98 ASN A O 1
ATOM 783 N N . ILE A 1 99 ? 7.066 -3.793 -2.113 1 98.44 99 ILE A N 1
ATOM 784 C CA . ILE A 1 99 ? 8.148 -2.812 -2.078 1 98.44 99 ILE A CA 1
ATOM 785 C C . ILE A 1 99 ? 9.453 -3.473 -2.506 1 98.44 99 ILE A C 1
ATOM 787 O O . ILE A 1 99 ? 10.227 -2.895 -3.277 1 98.44 99 ILE A O 1
ATOM 791 N N . ILE A 1 100 ? 9.688 -4.703 -2.047 1 98.62 100 ILE A N 1
ATOM 792 C CA . ILE A 1 100 ? 10.883 -5.449 -2.443 1 98.62 100 ILE A CA 1
ATOM 793 C C . ILE A 1 100 ? 10.883 -5.66 -3.955 1 98.62 100 ILE A C 1
ATOM 795 O O . ILE A 1 100 ? 11.898 -5.438 -4.621 1 98.62 100 ILE A O 1
ATOM 799 N N . CYS A 1 101 ? 9.727 -6.059 -4.512 1 98.88 101 CYS A N 1
ATOM 800 C CA . CYS A 1 101 ? 9.641 -6.309 -5.945 1 98.88 101 CYS A CA 1
ATOM 801 C C . CYS A 1 101 ? 9.938 -5.043 -6.738 1 98.88 101 CYS A C 1
ATOM 803 O O . CYS A 1 101 ? 10.672 -5.086 -7.727 1 98.88 101 CYS A O 1
ATOM 805 N N . GLU A 1 102 ? 9.359 -3.963 -6.305 1 98.69 102 GLU A N 1
ATOM 806 C CA . GLU A 1 102 ? 9.617 -2.709 -7.008 1 98.69 102 GLU A CA 1
ATOM 807 C C . GLU A 1 102 ? 11.078 -2.281 -6.859 1 98.69 102 GLU A C 1
ATOM 809 O O . GLU A 1 102 ? 11.688 -1.795 -7.816 1 98.69 102 GLU A O 1
ATOM 814 N N . TYR A 1 103 ? 11.734 -2.438 -5.727 1 98.75 103 TYR A N 1
ATOM 815 C CA . TYR A 1 103 ? 13.156 -2.164 -5.535 1 98.75 103 TYR A CA 1
ATOM 816 C C . TYR A 1 103 ? 14 -2.955 -6.527 1 98.75 103 TYR A C 1
ATOM 818 O O . TYR A 1 103 ? 14.883 -2.398 -7.18 1 98.75 103 TYR A O 1
ATOM 826 N N . LEU A 1 104 ? 13.68 -4.246 -6.613 1 98.81 104 LEU A N 1
ATOM 827 C CA . LEU A 1 104 ? 14.453 -5.113 -7.496 1 98.81 104 LEU A CA 1
ATOM 828 C C . LEU A 1 104 ? 14.359 -4.637 -8.945 1 98.81 104 LEU A C 1
ATOM 830 O O . LEU A 1 104 ? 15.352 -4.637 -9.672 1 98.81 104 LEU A O 1
ATOM 834 N N . ASP A 1 105 ? 13.172 -4.223 -9.297 1 98.56 105 ASP A N 1
ATOM 835 C CA . ASP A 1 105 ? 12.977 -3.725 -10.648 1 98.56 105 ASP A CA 1
ATOM 836 C C . ASP A 1 105 ? 13.727 -2.41 -10.867 1 98.56 105 ASP A C 1
ATOM 838 O O . ASP A 1 105 ? 14.25 -2.162 -11.953 1 98.56 105 ASP A O 1
ATOM 842 N N . GLU A 1 106 ? 13.82 -1.579 -9.852 1 97.69 106 GLU A N 1
ATOM 843 C CA . GLU A 1 106 ? 14.414 -0.251 -9.945 1 97.69 106 GLU A CA 1
ATOM 844 C C . GLU A 1 106 ? 15.938 -0.319 -9.82 1 97.69 106 GLU A C 1
ATOM 846 O O . GLU A 1 106 ? 16.656 0.504 -10.391 1 97.69 106 GLU A O 1
ATOM 851 N N . ALA A 1 107 ? 16.453 -1.257 -9.086 1 97.69 107 ALA A N 1
ATOM 852 C CA . ALA A 1 107 ? 17.891 -1.338 -8.797 1 97.69 107 ALA A CA 1
ATOM 853 C C . ALA A 1 107 ? 18.625 -2.09 -9.898 1 97.69 107 ALA A C 1
ATOM 855 O O . ALA A 1 107 ? 19.797 -1.834 -10.148 1 97.69 107 ALA A O 1
ATOM 856 N N . PHE A 1 108 ? 17.953 -2.973 -10.57 1 97.94 108 PHE A N 1
ATOM 857 C CA . PHE A 1 108 ? 18.562 -3.811 -11.594 1 97.94 108 PHE A CA 1
ATOM 858 C C . PHE A 1 108 ? 17.969 -3.523 -12.969 1 97.94 108 PHE A C 1
ATOM 860 O O . PHE A 1 108 ? 17.266 -4.371 -13.531 1 97.94 108 PHE A O 1
ATOM 867 N N . THR A 1 109 ? 18.422 -2.404 -13.586 1 96.25 109 THR A N 1
ATOM 868 C CA . THR A 1 109 ? 17.719 -1.829 -14.727 1 96.25 109 THR A CA 1
ATOM 869 C C . THR A 1 109 ? 18.406 -2.195 -16.031 1 96.25 109 THR A C 1
ATOM 871 O O . THR A 1 109 ? 17.844 -2.014 -17.109 1 96.25 109 THR A O 1
ATOM 874 N N . ASP A 1 110 ? 19.656 -2.654 -16 1 97.5 110 ASP A N 1
ATOM 875 C CA . ASP A 1 110 ? 20.359 -3.037 -17.219 1 97.5 110 ASP A CA 1
ATOM 876 C C . ASP A 1 110 ? 19.672 -4.227 -17.891 1 97.5 110 ASP A C 1
ATOM 878 O O . ASP A 1 110 ? 19.922 -5.379 -17.531 1 97.5 110 ASP A O 1
ATOM 882 N N . GLU A 1 111 ? 18.984 -3.971 -18.875 1 95.62 111 GLU A N 1
ATOM 883 C CA . GLU A 1 111 ? 18.141 -4.992 -19.5 1 95.62 111 GLU A CA 1
ATOM 884 C C . GLU A 1 111 ? 18.984 -6.09 -20.141 1 95.62 111 GLU A C 1
ATOM 886 O O . GLU A 1 111 ? 18.531 -7.227 -20.281 1 95.62 111 GLU A O 1
ATOM 891 N N . SER A 1 112 ? 20.172 -5.762 -20.562 1 97.38 112 SER A N 1
ATOM 892 C CA . SER A 1 112 ? 21.062 -6.762 -21.141 1 97.38 112 SER A CA 1
ATOM 893 C C . SER A 1 112 ? 21.516 -7.777 -20.094 1 97.38 112 SER A C 1
ATOM 895 O O . SER A 1 112 ? 21.766 -8.938 -20.422 1 97.38 112 SER A O 1
ATOM 897 N N . LYS A 1 113 ? 21.469 -7.363 -18.875 1 97.31 113 LYS A N 1
ATOM 898 C CA . LYS A 1 113 ? 21.969 -8.211 -17.797 1 97.31 113 LYS A CA 1
ATOM 899 C C . LYS A 1 113 ? 20.812 -8.82 -17.016 1 97.31 113 LYS A C 1
ATOM 901 O O . LYS A 1 113 ? 20.859 -9.992 -16.625 1 97.31 113 LYS A O 1
ATOM 906 N N . TYR A 1 114 ? 19.766 -8.031 -16.781 1 97.81 114 TYR A N 1
ATOM 907 C CA . TYR A 1 114 ? 18.75 -8.43 -15.82 1 97.81 114 TYR A CA 1
ATOM 908 C C . TYR A 1 114 ? 17.406 -8.625 -16.5 1 97.81 114 TYR A C 1
ATOM 910 O O . TYR A 1 114 ? 16.406 -8.922 -15.844 1 97.81 114 TYR A O 1
ATOM 918 N N . GLY A 1 115 ? 17.375 -8.578 -17.797 1 95.19 115 GLY A N 1
ATOM 919 C CA . GLY A 1 115 ? 16.109 -8.742 -18.5 1 95.19 115 GLY A CA 1
ATOM 920 C C . GLY A 1 115 ? 15.258 -7.484 -18.5 1 95.19 115 GLY A C 1
ATOM 921 O O . GLY A 1 115 ? 15.703 -6.43 -18.047 1 95.19 115 GLY A O 1
ATOM 922 N N . PRO A 1 116 ? 14.094 -7.605 -19.016 1 96 116 PRO A N 1
ATOM 923 C CA . PRO A 1 116 ? 13.242 -6.43 -19.188 1 96 116 PRO A CA 1
ATOM 924 C C . PRO A 1 116 ? 12.711 -5.883 -17.875 1 96 116 PRO A C 1
ATOM 926 O O . PRO A 1 116 ? 12.562 -6.629 -16.906 1 96 116 PRO A O 1
ATOM 929 N N . ARG A 1 117 ? 12.398 -4.566 -17.906 1 97.06 117 ARG A N 1
ATOM 930 C CA . ARG A 1 117 ? 11.734 -3.941 -16.766 1 97.06 117 ARG A CA 1
ATOM 931 C C . ARG A 1 117 ? 10.344 -4.543 -16.547 1 97.06 117 ARG A C 1
ATOM 933 O O . ARG A 1 117 ? 9.664 -4.918 -17.5 1 97.06 117 ARG A O 1
ATOM 940 N N . LEU A 1 118 ? 9.977 -4.586 -15.336 1 98.75 118 LEU A N 1
ATOM 941 C CA . LEU A 1 118 ? 8.688 -5.18 -14.984 1 98.75 118 LEU A CA 1
ATOM 942 C C . LEU A 1 118 ? 7.648 -4.102 -14.703 1 98.75 118 LEU A C 1
ATOM 944 O O . LEU A 1 118 ? 6.484 -4.41 -14.438 1 98.75 118 LEU A O 1
ATOM 948 N N . LEU A 1 119 ? 8.031 -2.875 -14.68 1 98.44 119 LEU A N 1
ATOM 949 C CA . LEU A 1 119 ? 7.141 -1.716 -14.68 1 98.44 119 LEU A CA 1
ATOM 950 C C . LEU A 1 119 ? 7.445 -0.802 -15.859 1 98.44 119 LEU A C 1
ATOM 952 O O . LEU A 1 119 ? 8.602 -0.667 -16.266 1 98.44 119 LEU A O 1
ATOM 956 N N . PRO A 1 120 ? 6.391 -0.12 -16.375 1 97.56 120 PRO A N 1
ATOM 957 C CA . PRO A 1 120 ? 6.602 0.786 -17.5 1 97.56 120 PRO A CA 1
ATOM 958 C C . PRO A 1 120 ? 7.48 1.981 -17.141 1 97.56 120 PRO A C 1
ATOM 960 O O . PRO A 1 120 ? 7.516 2.4 -15.984 1 97.56 120 PRO A O 1
ATOM 963 N N . THR A 1 121 ? 8.133 2.533 -18.188 1 95.56 121 THR A N 1
ATOM 964 C CA . THR A 1 121 ? 8.922 3.746 -17.984 1 95.56 121 THR A CA 1
ATOM 965 C C . THR A 1 121 ? 8.023 4.98 -18 1 95.56 121 THR A C 1
ATOM 967 O O . THR A 1 121 ? 8.352 6 -17.391 1 95.56 121 THR A O 1
ATOM 970 N N . ASP A 1 122 ? 6.879 4.863 -18.734 1 96.5 122 ASP A N 1
ATOM 971 C CA . ASP A 1 122 ? 5.902 5.949 -18.734 1 96.5 122 ASP A CA 1
ATOM 972 C C . ASP A 1 122 ? 5.297 6.133 -17.344 1 96.5 122 ASP A C 1
ATOM 974 O O . ASP A 1 122 ? 4.77 5.184 -16.75 1 96.5 122 ASP A O 1
ATOM 978 N N . SER A 1 123 ? 5.375 7.379 -16.844 1 96.81 123 SER A N 1
ATOM 979 C CA . SER A 1 123 ? 4.988 7.641 -15.461 1 96.81 123 SER A CA 1
ATOM 980 C C . SER A 1 123 ? 3.516 7.328 -15.227 1 96.81 123 SER A C 1
ATOM 982 O O . SER A 1 123 ? 3.143 6.824 -14.164 1 96.81 123 SER A O 1
ATOM 984 N N . TYR A 1 124 ? 2.658 7.684 -16.172 1 97.44 124 TYR A N 1
ATOM 985 C CA . TYR A 1 124 ? 1.238 7.402 -15.992 1 97.44 124 TYR A CA 1
ATOM 986 C C . TYR A 1 124 ? 0.982 5.902 -15.945 1 97.44 124 TYR A C 1
ATOM 988 O O . TYR A 1 124 ? 0.287 5.41 -15.055 1 97.44 124 TYR A O 1
ATOM 996 N N . GLU A 1 125 ? 1.533 5.18 -16.891 1 97.81 125 GLU A N 1
ATOM 997 C CA . GLU A 1 125 ? 1.326 3.736 -16.938 1 97.81 125 GLU A CA 1
ATOM 998 C C . GLU A 1 125 ? 1.908 3.051 -15.711 1 97.81 125 GLU A C 1
ATOM 1000 O O . GLU A 1 125 ? 1.366 2.051 -15.234 1 97.81 125 GLU A O 1
ATOM 1005 N N . ARG A 1 126 ? 3.014 3.557 -15.219 1 98.25 126 ARG A N 1
ATOM 1006 C CA . ARG A 1 126 ? 3.598 3.025 -13.992 1 98.25 126 ARG A CA 1
ATOM 1007 C C . ARG A 1 126 ? 2.66 3.227 -12.805 1 98.25 126 ARG A C 1
ATOM 1009 O O . ARG A 1 126 ? 2.467 2.314 -12 1 98.25 126 ARG A O 1
ATOM 1016 N N . ALA A 1 127 ? 2.047 4.398 -12.703 1 98.44 127 ALA A N 1
ATOM 1017 C CA . ALA A 1 127 ? 1.071 4.676 -11.648 1 98.44 127 ALA A CA 1
ATOM 1018 C C . ALA A 1 127 ? -0.152 3.773 -11.781 1 98.44 127 ALA A C 1
ATOM 1020 O O . ALA A 1 127 ? -0.676 3.271 -10.789 1 98.44 127 ALA A O 1
ATOM 1021 N N . ARG A 1 128 ? -0.585 3.619 -12.984 1 98 128 ARG A N 1
ATOM 1022 C CA . ARG A 1 128 ? -1.704 2.715 -13.234 1 98 128 ARG A CA 1
ATOM 1023 C C . ARG A 1 128 ? -1.387 1.305 -12.75 1 98 128 ARG A C 1
ATOM 1025 O O . ARG A 1 128 ? -2.217 0.663 -12.109 1 98 128 ARG A O 1
ATOM 1032 N N . CYS A 1 129 ? -0.212 0.818 -13.031 1 98.75 129 CYS A N 1
ATOM 1033 C CA . CYS A 1 129 ? 0.2 -0.491 -12.539 1 98.75 129 CYS A CA 1
ATOM 1034 C C . CYS A 1 129 ? 0.151 -0.54 -11.016 1 98.75 129 CYS A C 1
ATOM 1036 O O . CYS A 1 129 ? -0.331 -1.516 -10.438 1 98.75 129 CYS A O 1
ATOM 1038 N N . ARG A 1 130 ? 0.612 0.526 -10.344 1 98.69 130 ARG A N 1
ATOM 1039 C CA . ARG A 1 130 ? 0.603 0.56 -8.891 1 98.69 130 ARG A CA 1
ATOM 1040 C C . ARG A 1 130 ? -0.822 0.504 -8.344 1 98.69 130 ARG A C 1
ATOM 1042 O O . ARG A 1 130 ? -1.073 -0.105 -7.305 1 98.69 130 ARG A O 1
ATOM 1049 N N . ILE A 1 131 ? -1.776 1.124 -9.023 1 97.94 131 ILE A N 1
ATOM 1050 C CA . ILE A 1 131 ? -3.178 1.102 -8.625 1 97.94 131 ILE A CA 1
ATOM 1051 C C . ILE A 1 131 ? -3.697 -0.335 -8.641 1 97.94 131 ILE A C 1
ATOM 1053 O O . ILE A 1 131 ? -4.359 -0.773 -7.695 1 97.94 131 ILE A O 1
ATOM 1057 N N . TRP A 1 132 ? -3.328 -1.032 -9.602 1 98.62 132 TRP A N 1
ATOM 1058 C CA . TRP A 1 132 ? -3.893 -2.371 -9.734 1 98.62 132 TRP A CA 1
ATOM 1059 C C . TRP A 1 132 ? -3.117 -3.373 -8.883 1 98.62 132 TRP A C 1
ATOM 1061 O O . TRP A 1 132 ? -3.672 -4.383 -8.445 1 98.62 132 TRP A O 1
ATOM 1071 N N . ILE A 1 133 ? -1.812 -3.117 -8.633 1 98.75 133 ILE A N 1
ATOM 1072 C CA . ILE A 1 133 ? -1.104 -3.873 -7.609 1 98.75 133 ILE A CA 1
ATOM 1073 C C . ILE A 1 133 ? -1.783 -3.672 -6.258 1 98.75 133 ILE A C 1
ATOM 1075 O O . ILE A 1 133 ? -1.966 -4.629 -5.5 1 98.75 133 ILE A O 1
ATOM 1079 N N . ASP A 1 134 ? -2.152 -2.461 -6.016 1 97.06 134 ASP A N 1
ATOM 1080 C CA . ASP A 1 134 ? -2.887 -2.16 -4.789 1 97.06 134 ASP A CA 1
ATOM 1081 C C . ASP A 1 134 ? -4.223 -2.898 -4.754 1 97.06 134 ASP A C 1
ATOM 1083 O O . ASP A 1 134 ? -4.617 -3.436 -3.717 1 97.06 134 ASP A O 1
ATOM 1087 N N . HIS A 1 135 ? -4.969 -2.92 -5.836 1 97.44 135 HIS A N 1
ATOM 1088 C CA . HIS A 1 135 ? -6.227 -3.656 -5.93 1 97.44 135 HIS A CA 1
ATOM 1089 C C . HIS A 1 135 ? -6.023 -5.133 -5.613 1 97.44 135 HIS A C 1
ATOM 1091 O O . HIS A 1 135 ? -6.805 -5.723 -4.859 1 97.44 135 HIS A O 1
ATOM 1097 N N . ILE A 1 136 ? -4.996 -5.684 -6.16 1 98.62 136 ILE A N 1
ATOM 1098 C CA . ILE A 1 136 ? -4.68 -7.082 -5.879 1 98.62 136 ILE A CA 1
ATOM 1099 C C . ILE A 1 136 ? -4.441 -7.266 -4.383 1 98.62 136 ILE A C 1
ATOM 1101 O O . ILE A 1 136 ? -5.016 -8.164 -3.762 1 98.62 136 ILE A O 1
ATOM 1105 N N . SER A 1 137 ? -3.652 -6.43 -3.801 1 97.44 137 SER A N 1
ATOM 1106 C CA . SER A 1 137 ? -3.209 -6.551 -2.416 1 97.44 137 SER A CA 1
ATOM 1107 C C . SER A 1 137 ? -4.359 -6.316 -1.443 1 97.44 137 SER A C 1
ATOM 1109 O O . SER A 1 137 ? -4.434 -6.957 -0.393 1 97.44 137 SER A O 1
ATOM 1111 N N . THR A 1 138 ? -5.289 -5.438 -1.836 1 95.44 138 THR A N 1
ATOM 1112 C CA . THR A 1 138 ? -6.234 -4.961 -0.832 1 95.44 138 THR A CA 1
ATOM 1113 C C . THR A 1 138 ? -7.633 -5.504 -1.104 1 95.44 138 THR A C 1
ATOM 1115 O O . THR A 1 138 ? -8.516 -5.434 -0.244 1 95.44 138 THR A O 1
ATOM 1118 N N . ARG A 1 139 ? -7.852 -6 -2.297 1 96.31 139 ARG A N 1
ATOM 1119 C CA . ARG A 1 139 ? -9.18 -6.492 -2.641 1 96.31 139 ARG A CA 1
ATOM 1120 C C . ARG A 1 139 ? -9.148 -7.977 -2.982 1 96.31 139 ARG A C 1
ATOM 1122 O O . ARG A 1 139 ? -9.773 -8.789 -2.299 1 96.31 139 ARG A O 1
ATOM 1129 N N . ILE A 1 140 ? -8.297 -8.344 -3.889 1 98.44 140 ILE A N 1
ATOM 1130 C CA . ILE A 1 140 ? -8.312 -9.711 -4.379 1 98.44 140 ILE A CA 1
ATOM 1131 C C . ILE A 1 140 ? -7.773 -10.648 -3.301 1 98.44 140 ILE A C 1
ATOM 1133 O O . ILE A 1 140 ? -8.43 -11.633 -2.939 1 98.44 140 ILE A O 1
ATOM 1137 N N . ILE A 1 141 ? -6.656 -10.383 -2.721 1 98.5 141 ILE A N 1
ATOM 1138 C CA . ILE A 1 141 ? -5.996 -11.297 -1.792 1 98.5 141 ILE A CA 1
ATOM 1139 C C . ILE A 1 141 ? -6.84 -11.445 -0.528 1 98.5 141 ILE A C 1
ATOM 1141 O O . ILE A 1 141 ? -7.102 -12.562 -0.079 1 98.5 141 ILE A O 1
ATOM 1145 N N . PRO A 1 142 ? -7.336 -10.344 0.053 1 97.19 142 PRO A N 1
ATOM 1146 C CA . PRO A 1 142 ? -8.211 -10.523 1.211 1 97.19 142 PRO A CA 1
ATOM 1147 C C . PRO A 1 142 ? -9.445 -11.375 0.892 1 97.19 142 PRO A C 1
ATOM 1149 O O . PRO A 1 142 ? -9.844 -12.211 1.702 1 97.19 142 PRO A O 1
ATOM 1152 N N . SER A 1 143 ? -10.047 -11.156 -0.264 1 97.69 143 SER A N 1
ATOM 1153 C CA . SER A 1 143 ? -11.219 -11.953 -0.635 1 97.69 143 SER A CA 1
ATOM 1154 C C . SER A 1 143 ? -10.844 -13.414 -0.861 1 97.69 143 SER A C 1
ATOM 1156 O O . SER A 1 143 ? -11.641 -14.312 -0.587 1 97.69 143 SER A O 1
ATOM 1158 N N . TRP A 1 144 ? -9.625 -13.656 -1.382 1 98.5 144 TRP A N 1
ATOM 1159 C CA . TRP A 1 144 ? -9.117 -15.016 -1.542 1 98.5 144 TRP A CA 1
ATOM 1160 C C . TRP A 1 144 ? -9.07 -15.742 -0.202 1 98.5 144 TRP A C 1
ATOM 1162 O O . TRP A 1 144 ? -9.594 -16.844 -0.072 1 98.5 144 TRP A O 1
ATOM 1172 N N . TYR A 1 145 ? -8.531 -15.125 0.836 1 98.19 145 TYR A N 1
ATOM 1173 C CA . TYR A 1 145 ? -8.406 -15.75 2.152 1 98.19 145 TYR A CA 1
ATOM 1174 C C . TYR A 1 145 ? -9.773 -15.859 2.826 1 98.19 145 TYR A C 1
ATOM 1176 O O . TYR A 1 145 ? -10.031 -16.812 3.561 1 98.19 145 TYR A O 1
ATOM 1184 N N . LYS A 1 146 ? -10.609 -14.812 2.605 1 97.19 146 LYS A N 1
ATOM 1185 C CA . LYS A 1 146 ? -11.977 -14.898 3.119 1 97.19 146 LYS A CA 1
ATOM 1186 C C . LYS A 1 146 ? -12.672 -16.156 2.631 1 97.19 146 LYS A C 1
ATOM 1188 O O . LYS A 1 146 ? -13.328 -16.859 3.412 1 97.19 146 LYS A O 1
ATOM 1193 N N . LEU A 1 147 ? -12.508 -16.453 1.352 1 98.12 147 LEU A N 1
ATOM 1194 C CA . LEU A 1 147 ? -13.102 -17.656 0.772 1 98.12 147 LEU A CA 1
ATOM 1195 C C . LEU A 1 147 ? -12.414 -18.922 1.312 1 98.12 147 LEU A C 1
ATOM 1197 O O . LEU A 1 147 ? -13.086 -19.859 1.749 1 98.12 147 LEU A O 1
ATOM 1201 N N . MET A 1 148 ? -11.117 -18.953 1.392 1 98.25 148 MET A N 1
ATOM 1202 C CA . MET A 1 148 ? -10.328 -20.109 1.853 1 98.25 148 MET A CA 1
ATOM 1203 C C . MET A 1 148 ? -10.656 -20.438 3.303 1 98.25 148 MET A C 1
ATOM 1205 O O . MET A 1 148 ? -10.711 -21.609 3.674 1 98.25 148 MET A O 1
ATOM 1209 N N . GLN A 1 149 ? -10.969 -19.438 4.086 1 97.56 149 GLN A N 1
ATOM 1210 C CA . GLN A 1 149 ? -11.18 -19.625 5.516 1 97.56 149 GLN A CA 1
ATOM 1211 C C . GLN A 1 149 ? -12.664 -19.734 5.848 1 97.56 149 GLN A C 1
ATOM 1213 O O . GLN A 1 149 ? -13.047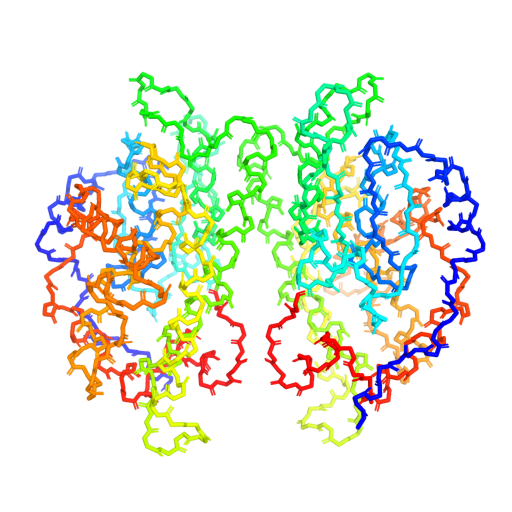 -19.672 7.016 1 97.56 149 GLN A O 1
ATOM 1218 N N . HIS A 1 150 ? -13.492 -19.828 4.879 1 97.62 150 HIS A N 1
ATOM 1219 C CA . HIS A 1 150 ? -14.914 -19.938 5.16 1 97.62 150 HIS A CA 1
ATOM 1220 C C . HIS A 1 150 ? -15.242 -21.234 5.898 1 97.62 150 HIS A C 1
ATOM 1222 O O . HIS A 1 150 ? -14.742 -22.297 5.539 1 97.62 150 HIS A O 1
ATOM 1228 N N . THR A 1 151 ? -16 -21.125 6.875 1 96.38 151 THR A N 1
ATOM 1229 C CA . THR A 1 151 ? -16.625 -22.234 7.59 1 96.38 151 THR A CA 1
ATOM 1230 C C . THR A 1 151 ? -18.125 -22 7.758 1 96.38 151 THR A C 1
ATOM 1232 O O . THR A 1 151 ? -18.594 -20.875 7.59 1 96.38 151 THR A O 1
ATOM 1235 N N . PRO A 1 152 ? -18.844 -23.031 8.023 1 94.56 152 PRO A N 1
ATOM 1236 C CA . PRO A 1 152 ? -20.297 -22.906 8.102 1 94.56 152 PRO A CA 1
ATOM 1237 C C . PRO A 1 152 ? -20.75 -21.906 9.172 1 94.56 152 PRO A C 1
ATOM 1239 O O . PRO A 1 152 ? -21.859 -21.375 9.102 1 94.56 152 PRO A O 1
ATOM 1242 N N . ASP A 1 153 ? -19.953 -21.594 10.125 1 94.56 153 ASP A N 1
ATOM 1243 C CA . ASP A 1 153 ? -20.344 -20.734 11.234 1 94.56 153 ASP A CA 1
ATOM 1244 C C . ASP A 1 153 ? -20.156 -19.266 10.891 1 94.56 153 ASP A C 1
ATOM 1246 O O . ASP A 1 153 ? -20.531 -18.375 11.656 1 94.56 153 ASP A O 1
ATOM 1250 N N . LYS A 1 154 ? -19.594 -19.016 9.734 1 95.31 154 LYS A N 1
ATOM 1251 C CA . LYS A 1 154 ? -19.422 -17.641 9.312 1 95.31 154 LYS A CA 1
ATOM 1252 C C . LYS A 1 154 ? -20.766 -16.969 9.031 1 95.31 154 LYS A C 1
ATOM 1254 O O . LYS A 1 154 ? -21.719 -17.641 8.648 1 95.31 154 LYS A O 1
ATOM 1259 N N . PRO A 1 155 ? -20.828 -15.617 9.242 1 94.69 155 PRO A N 1
ATOM 1260 C CA . PRO A 1 155 ? -22.094 -14.906 9.023 1 94.69 155 PRO A CA 1
ATOM 1261 C C . PRO A 1 155 ? -22.391 -14.68 7.543 1 94.69 155 PRO A C 1
ATOM 1263 O O . PRO A 1 155 ? -23.359 -13.992 7.203 1 94.69 155 PRO A O 1
ATOM 1266 N N . PHE A 1 156 ? -21.625 -15.125 6.652 1 95.75 156 PHE A N 1
ATOM 1267 C CA . PHE A 1 156 ? -21.828 -15.062 5.211 1 95.75 156 PHE A CA 1
ATOM 1268 C C . PHE A 1 156 ? -21.703 -16.438 4.582 1 95.75 156 PHE A C 1
ATOM 1270 O O . PHE A 1 156 ? -21.047 -17.328 5.137 1 95.75 156 PHE A O 1
ATOM 1277 N N . SER A 1 157 ? -22.328 -16.641 3.43 1 97.44 157 SER A N 1
ATOM 1278 C CA . SER A 1 157 ? -22.344 -17.938 2.773 1 97.44 157 SER A CA 1
ATOM 1279 C C . SER A 1 157 ? -21.078 -18.141 1.946 1 97.44 157 SER A C 1
ATOM 1281 O O . SER A 1 157 ? -20.375 -17.188 1.617 1 97.44 157 SER A O 1
ATOM 1283 N N . LEU A 1 158 ? -20.812 -19.391 1.73 1 97.25 158 LEU A N 1
ATOM 1284 C CA . LEU A 1 158 ? -19.719 -19.75 0.843 1 97.25 158 LEU A CA 1
ATOM 1285 C C . LEU A 1 158 ? -19.859 -19.078 -0.515 1 97.25 158 LEU A C 1
ATOM 1287 O O . LEU A 1 158 ? -18.891 -18.578 -1.073 1 97.25 158 LEU A O 1
ATOM 1291 N N . ASP A 1 159 ? -21.062 -18.953 -1.054 1 97.56 159 ASP A N 1
ATOM 1292 C CA . ASP A 1 159 ? -21.328 -18.344 -2.357 1 97.56 159 ASP A CA 1
ATOM 1293 C C . ASP A 1 159 ? -21.094 -16.844 -2.326 1 97.56 159 ASP A C 1
ATOM 1295 O O . ASP A 1 159 ? -20.641 -16.25 -3.309 1 97.56 159 ASP A O 1
ATOM 1299 N N . GLU A 1 160 ? -21.438 -16.234 -1.221 1 97.88 160 GLU A N 1
ATOM 1300 C CA . GLU A 1 160 ? -21.156 -14.805 -1.082 1 97.88 160 GLU A CA 1
ATOM 1301 C C . GLU A 1 160 ? -19.656 -14.523 -1.152 1 97.88 160 GLU A C 1
ATOM 1303 O O . GLU A 1 160 ? -19.234 -13.57 -1.808 1 97.88 160 GLU A O 1
ATOM 1308 N N . ALA A 1 161 ? -18.875 -15.336 -0.442 1 97.75 161 ALA A N 1
ATOM 1309 C CA . ALA A 1 161 ? -17.422 -15.188 -0.476 1 97.75 161 ALA A CA 1
ATOM 1310 C C . ALA A 1 161 ? -16.875 -15.422 -1.883 1 97.75 161 ALA A C 1
ATOM 1312 O O . ALA A 1 161 ? -15.992 -14.695 -2.342 1 97.75 161 ALA A O 1
ATOM 1313 N N . ARG A 1 162 ? -17.422 -16.391 -2.561 1 98 162 ARG A N 1
ATOM 1314 C CA . ARG A 1 162 ? -17.016 -16.719 -3.924 1 98 162 ARG A CA 1
ATOM 1315 C C . ARG A 1 162 ? -17.312 -15.562 -4.875 1 98 162 ARG A C 1
ATOM 1317 O O . ARG A 1 162 ? -16.469 -15.203 -5.703 1 98 162 ARG A O 1
ATOM 1324 N N . GLU A 1 163 ? -18.484 -14.984 -4.758 1 97.81 163 GLU A N 1
ATOM 1325 C CA . GLU A 1 163 ? -18.891 -13.867 -5.602 1 97.81 163 GLU A CA 1
ATOM 1326 C C . GLU A 1 163 ? -18.016 -12.641 -5.367 1 97.81 163 GLU A C 1
ATOM 1328 O O . GLU A 1 163 ? -17.703 -11.906 -6.305 1 97.81 163 GLU A O 1
ATOM 1333 N N . GLU A 1 164 ? -17.656 -12.469 -4.141 1 97.81 164 GLU A N 1
ATOM 1334 C CA . GLU A 1 164 ? -16.781 -11.344 -3.82 1 97.81 164 GLU A CA 1
ATOM 1335 C C . GLU A 1 164 ? -15.422 -11.484 -4.512 1 97.81 164 GLU A C 1
ATOM 1337 O O . GLU A 1 164 ? -14.945 -10.547 -5.145 1 97.81 164 GLU A O 1
ATOM 1342 N N . LEU A 1 165 ? -14.82 -12.648 -4.414 1 98.44 165 LEU A N 1
ATOM 1343 C CA . LEU A 1 165 ? -13.539 -12.898 -5.074 1 98.44 165 LEU A CA 1
ATOM 1344 C C . LEU A 1 165 ? -13.664 -12.727 -6.582 1 98.44 165 LEU A C 1
ATOM 1346 O O . LEU A 1 165 ? -12.852 -12.039 -7.203 1 98.44 165 LEU A O 1
ATOM 1350 N N . ARG A 1 166 ? -14.68 -13.297 -7.145 1 97.5 166 ARG A N 1
ATOM 1351 C CA . ARG A 1 166 ? -14.922 -13.219 -8.586 1 97.5 166 ARG A CA 1
ATOM 1352 C C . ARG A 1 166 ? -15.062 -11.766 -9.031 1 97.5 166 ARG A C 1
ATOM 1354 O O . ARG A 1 166 ? -14.5 -11.367 -10.055 1 97.5 166 ARG A O 1
ATOM 1361 N N . GLY A 1 167 ? -15.82 -11 -8.281 1 97.81 167 GLY A N 1
ATOM 1362 C CA . GLY A 1 167 ? -16.016 -9.602 -8.609 1 97.81 167 GLY A CA 1
ATOM 1363 C C . GLY A 1 167 ? -14.727 -8.805 -8.602 1 97.81 167 GLY A C 1
ATOM 1364 O O . GLY A 1 167 ? -14.492 -7.977 -9.484 1 97.81 167 GLY A O 1
ATOM 1365 N N . ARG A 1 168 ? -13.875 -9.062 -7.59 1 98.25 168 ARG A N 1
ATOM 1366 C CA . ARG A 1 168 ? -12.602 -8.359 -7.488 1 98.25 168 ARG A CA 1
ATOM 1367 C C . ARG A 1 168 ? -11.68 -8.727 -8.648 1 98.25 168 ARG A C 1
ATOM 1369 O O . ARG A 1 168 ? -10.992 -7.867 -9.195 1 98.25 168 ARG A O 1
ATOM 1376 N N . ILE A 1 169 ? -11.656 -9.977 -9.031 1 98.44 169 ILE A N 1
ATOM 1377 C CA . ILE A 1 169 ? -10.852 -10.438 -10.156 1 98.44 169 ILE A CA 1
ATOM 1378 C C . ILE A 1 169 ? -11.391 -9.844 -11.453 1 98.44 169 ILE A C 1
ATOM 1380 O O . ILE A 1 169 ? -10.617 -9.391 -12.305 1 98.44 169 ILE A O 1
ATOM 1384 N N . LYS A 1 170 ? -12.695 -9.828 -11.609 1 97.56 170 LYS A N 1
ATOM 1385 C CA . LYS A 1 170 ? -13.328 -9.266 -12.797 1 97.56 170 LYS A CA 1
ATOM 1386 C C . LYS A 1 170 ? -12.898 -7.82 -13.023 1 97.56 170 LYS A C 1
ATOM 1388 O O . LYS A 1 170 ? -12.57 -7.434 -14.148 1 97.56 170 LYS A O 1
ATOM 1393 N N . SER A 1 171 ? -12.867 -7.047 -11.969 1 97.38 171 SER A N 1
ATOM 1394 C CA . SER A 1 171 ? -12.461 -5.648 -12.07 1 97.38 171 SER A CA 1
ATOM 1395 C C . SER A 1 171 ? -11.047 -5.527 -12.633 1 97.38 171 SER A C 1
ATOM 1397 O O . SER A 1 171 ? -10.773 -4.652 -13.453 1 97.38 171 SER A O 1
ATOM 1399 N N . LEU A 1 172 ? -10.164 -6.363 -12.203 1 98.44 172 LEU A N 1
ATOM 1400 C CA . LEU A 1 172 ? -8.789 -6.355 -12.711 1 98.44 172 LEU A CA 1
ATOM 1401 C C . LEU A 1 172 ? -8.75 -6.734 -14.188 1 98.44 172 LEU A C 1
ATOM 1403 O O . LEU A 1 172 ? -8.078 -6.074 -14.977 1 98.44 172 LEU A O 1
ATOM 1407 N N . VAL A 1 173 ? -9.445 -7.781 -14.531 1 97.94 173 VAL A N 1
ATOM 1408 C CA . VAL A 1 173 ? 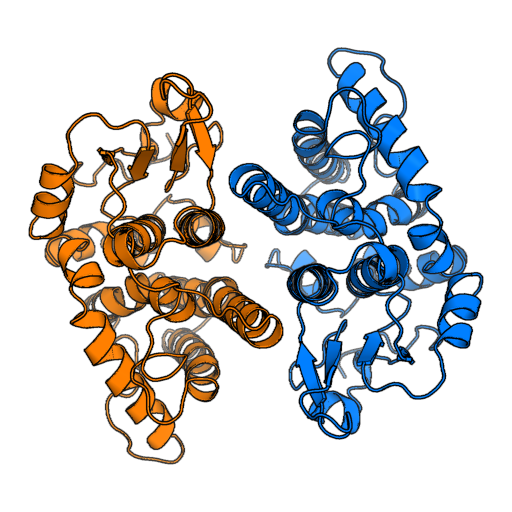-9.414 -8.312 -15.891 1 97.94 173 VAL A CA 1
ATOM 1409 C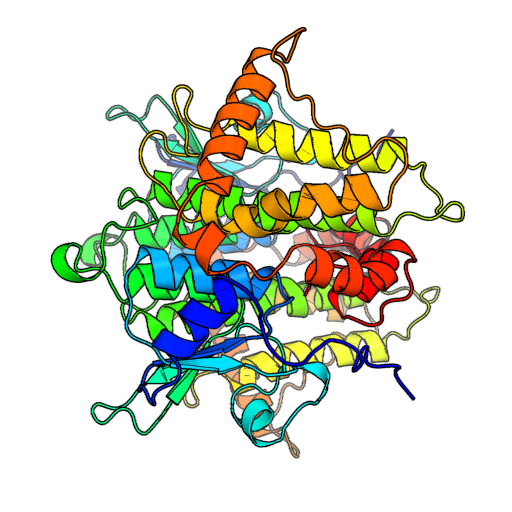 C . VAL A 1 173 ? -9.953 -7.266 -16.859 1 97.94 173 VAL A C 1
ATOM 1411 O O . VAL A 1 173 ? -9.469 -7.145 -17.984 1 97.94 173 VAL A O 1
ATOM 1414 N N . GLU A 1 174 ? -10.922 -6.504 -16.453 1 97.06 174 GLU A N 1
ATOM 1415 C CA . GLU A 1 174 ? -11.492 -5.445 -17.266 1 97.06 174 GLU A CA 1
ATOM 1416 C C . GLU A 1 174 ? -10.438 -4.406 -17.641 1 97.06 174 GLU A C 1
ATOM 1418 O O . GLU A 1 174 ? -10.562 -3.717 -18.656 1 97.06 174 GLU A O 1
ATOM 1423 N N . GLU A 1 175 ? -9.391 -4.328 -16.844 1 97.06 175 GLU A N 1
ATOM 1424 C CA . GLU A 1 175 ? -8.359 -3.32 -17.062 1 97.06 175 GLU A CA 1
ATOM 1425 C C . GLU A 1 175 ? -7.16 -3.908 -17.797 1 97.06 175 GLU A C 1
ATOM 1427 O O . GLU A 1 175 ? -6.27 -3.174 -18.234 1 97.06 175 GLU A O 1
ATOM 1432 N N . MET A 1 176 ? -7.113 -5.234 -17.953 1 97.94 176 MET A N 1
ATOM 1433 C CA . MET A 1 176 ? -6.02 -5.891 -18.672 1 97.94 176 MET A CA 1
ATOM 1434 C C . MET A 1 176 ? -6.039 -5.523 -20.156 1 97.94 176 MET A C 1
ATOM 1436 O O . MET A 1 176 ? -7.09 -5.195 -20.703 1 97.94 176 MET A O 1
ATOM 1440 N N . ASP A 1 177 ? -4.871 -5.582 -20.766 1 97.94 177 ASP A N 1
ATOM 1441 C CA . ASP A 1 177 ? -4.766 -5.43 -22.219 1 97.94 177 ASP A CA 1
ATOM 1442 C C . ASP A 1 177 ? -5.707 -6.391 -22.938 1 97.94 177 ASP A C 1
ATOM 1444 O O . ASP A 1 177 ? -5.824 -7.555 -22.562 1 97.94 177 ASP A O 1
ATOM 1448 N N . LEU A 1 178 ? -6.281 -5.953 -24 1 96.12 178 LEU A N 1
ATOM 1449 C CA . LEU A 1 178 ? -7.312 -6.727 -24.688 1 96.12 178 LEU A CA 1
ATOM 1450 C C . LEU A 1 178 ? -6.707 -7.949 -25.359 1 96.12 178 LEU A C 1
ATOM 1452 O O . LEU A 1 178 ? -7.371 -8.984 -25.5 1 96.12 178 LEU A O 1
ATOM 1456 N N . GLU A 1 179 ? -5.543 -7.859 -25.75 1 96.5 179 GLU A N 1
ATOM 1457 C CA . GLU A 1 179 ? -4.91 -8.961 -26.469 1 96.5 179 GLU A CA 1
ATOM 1458 C C . GLU A 1 179 ? -4.191 -9.906 -25.516 1 96.5 179 GLU A C 1
ATOM 1460 O O . GLU A 1 179 ? -4.301 -11.125 -25.625 1 96.5 179 GLU A O 1
ATOM 1465 N N . GLY A 1 180 ? -3.527 -9.406 -24.484 1 95.88 180 GLY A N 1
ATOM 1466 C CA . GLY A 1 180 ? -2.82 -10.219 -23.5 1 95.88 180 GLY A CA 1
ATOM 1467 C C . GLY A 1 180 ? -1.569 -10.875 -24.062 1 95.88 180 GLY A C 1
ATOM 1468 O O . GLY A 1 180 ? -0.974 -10.375 -25.016 1 95.88 180 GLY A O 1
ATOM 1469 N N . PRO A 1 181 ? -1.1 -11.797 -23.297 1 98.31 181 PRO A N 1
ATOM 1470 C CA . PRO A 1 181 ? -1.753 -12.477 -22.188 1 98.31 181 PRO A CA 1
ATOM 1471 C C . PRO A 1 181 ? -1.565 -11.742 -20.859 1 98.31 181 PRO A C 1
ATOM 1473 O O . PRO A 1 181 ? -2.219 -12.078 -19.859 1 98.31 181 PRO A O 1
ATOM 1476 N N . TRP A 1 182 ? -0.668 -10.812 -20.844 1 98.81 182 TRP A N 1
ATOM 1477 C CA . TRP A 1 182 ? -0.349 -10.156 -19.594 1 98.81 182 TRP A CA 1
ATOM 1478 C C . TRP A 1 182 ? -1.184 -8.891 -19.406 1 98.81 182 TRP A C 1
ATOM 1480 O O . TRP A 1 182 ? -1.901 -8.477 -20.328 1 98.81 182 TRP A O 1
ATOM 1490 N N . PHE A 1 183 ? -1.164 -8.305 -18.219 1 98.81 183 PHE A N 1
ATOM 1491 C CA . PHE A 1 183 ? -1.9 -7.094 -17.891 1 98.81 183 PHE A CA 1
ATOM 1492 C C . PHE A 1 183 ? -1.601 -5.988 -18.891 1 98.81 183 PHE A C 1
ATOM 1494 O O . PHE A 1 183 ? -2.51 -5.293 -19.344 1 98.81 183 PHE A O 1
ATOM 1501 N N . LEU A 1 184 ? -0.292 -5.855 -19.297 1 98.5 184 LEU A N 1
ATOM 1502 C CA . LEU A 1 184 ? 0.141 -4.797 -20.203 1 98.5 184 LEU A CA 1
ATOM 1503 C C . LEU A 1 184 ? 0.218 -5.309 -21.641 1 98.5 184 LEU A C 1
ATOM 1505 O O . LEU A 1 184 ? 0.851 -4.684 -22.484 1 98.5 184 LEU A O 1
ATOM 1509 N N . GLY A 1 185 ? -0.352 -6.426 -21.906 1 98.12 185 GLY A N 1
ATOM 1510 C CA . GLY A 1 185 ? -0.288 -7.004 -23.25 1 98.12 185 GLY A CA 1
ATOM 1511 C C . GLY A 1 185 ? 0.776 -8.078 -23.375 1 98.12 185 GLY A C 1
ATOM 1512 O O . GLY A 1 185 ? 0.736 -9.094 -22.672 1 98.12 185 GLY A O 1
ATOM 1513 N N . SER A 1 186 ? 1.781 -7.816 -24.172 1 97.56 186 SER A N 1
ATOM 1514 C CA . SER A 1 186 ? 2.77 -8.844 -24.469 1 97.56 186 SER A CA 1
ATOM 1515 C C . SER A 1 186 ? 3.891 -8.859 -23.438 1 97.56 186 SER A C 1
ATOM 1517 O O . SER A 1 186 ? 4.711 -9.781 -23.422 1 97.56 186 SER A O 1
ATOM 1519 N N . THR A 1 187 ? 3.848 -7.91 -22.531 1 96.38 187 THR A N 1
ATOM 1520 C CA . THR A 1 187 ? 4.953 -7.777 -21.578 1 96.38 187 THR A CA 1
ATOM 1521 C C . THR A 1 187 ? 4.492 -8.086 -20.156 1 96.38 187 THR A C 1
ATOM 1523 O O . THR A 1 187 ? 3.545 -7.469 -19.672 1 96.38 187 THR A O 1
ATOM 1526 N N . LEU A 1 188 ? 5.207 -9.039 -19.547 1 98.5 188 LEU A N 1
ATOM 1527 C CA . LEU A 1 188 ? 4.949 -9.352 -18.141 1 98.5 188 LEU A CA 1
ATOM 1528 C C . LEU A 1 188 ? 5.285 -8.156 -17.25 1 98.5 188 LEU A C 1
ATOM 1530 O O . LEU A 1 188 ? 6.309 -7.496 -17.438 1 98.5 188 LEU A O 1
ATOM 1534 N N . SER A 1 189 ? 4.422 -7.863 -16.281 1 98.75 189 SER A N 1
ATOM 1535 C CA . SER A 1 189 ? 4.656 -6.758 -15.359 1 98.75 189 SER A CA 1
ATOM 1536 C C . SER A 1 189 ? 4.516 -7.207 -13.906 1 98.75 189 SER A C 1
ATOM 1538 O O . SER A 1 189 ? 4.113 -8.344 -13.641 1 98.75 189 SER A O 1
ATOM 1540 N N . LEU A 1 190 ? 4.844 -6.305 -12.977 1 98.88 190 LEU A N 1
ATOM 1541 C CA . LEU A 1 190 ? 4.688 -6.582 -11.555 1 98.88 190 LEU A CA 1
ATOM 1542 C C . LEU A 1 190 ? 3.223 -6.805 -11.195 1 98.88 190 LEU A C 1
ATOM 1544 O O . LEU A 1 190 ? 2.912 -7.461 -10.203 1 98.88 190 LEU A O 1
ATOM 1548 N N . VAL A 1 191 ? 2.277 -6.23 -11.961 1 98.94 191 VAL A N 1
ATOM 1549 C CA . VAL A 1 191 ? 0.868 -6.5 -11.695 1 98.94 191 VAL A CA 1
ATOM 1550 C C . VAL A 1 191 ? 0.6 -8 -11.797 1 98.94 191 VAL A C 1
ATOM 1552 O O . VAL A 1 191 ? -0.042 -8.586 -10.922 1 98.94 191 VAL A O 1
ATOM 1555 N N . ASP A 1 192 ? 1.13 -8.609 -12.852 1 98.94 192 ASP A N 1
ATOM 1556 C CA . ASP A 1 192 ? 0.972 -10.047 -13.07 1 98.94 192 ASP A CA 1
ATOM 1557 C C . ASP A 1 192 ? 1.654 -10.852 -11.961 1 98.94 192 ASP A C 1
ATOM 1559 O O . ASP A 1 192 ? 1.063 -11.773 -11.406 1 98.94 192 ASP A O 1
ATOM 1563 N N . VAL A 1 193 ? 2.848 -10.461 -11.641 1 98.94 193 VAL A N 1
ATOM 1564 C CA . VAL A 1 193 ? 3.668 -11.164 -10.664 1 98.94 193 VAL A CA 1
ATOM 1565 C C . VAL A 1 193 ? 2.984 -11.133 -9.297 1 98.94 193 VAL A C 1
ATOM 1567 O O . VAL A 1 193 ? 3.021 -12.117 -8.555 1 98.94 193 VAL A O 1
ATOM 1570 N N . CYS A 1 194 ? 2.346 -10.016 -8.977 1 98.81 194 CYS A N 1
ATOM 1571 C CA . CYS A 1 194 ? 1.745 -9.82 -7.66 1 98.81 194 CYS A CA 1
ATOM 1572 C C . CYS A 1 194 ? 0.541 -10.734 -7.473 1 98.81 194 CYS A C 1
ATOM 1574 O O . CYS A 1 194 ? 0.203 -11.102 -6.344 1 98.81 194 CYS A O 1
ATOM 1576 N N . LEU A 1 195 ? -0.077 -11.164 -8.523 1 98.88 195 LEU A N 1
ATOM 1577 C CA . LEU A 1 195 ? -1.264 -12.008 -8.43 1 98.88 195 LEU A CA 1
ATOM 1578 C C . LEU A 1 195 ? -0.902 -13.477 -8.617 1 98.88 195 LEU A C 1
ATOM 1580 O O . LEU A 1 195 ? -1.623 -14.359 -8.148 1 98.88 195 LEU A O 1
ATOM 1584 N N . ALA A 1 196 ? 0.208 -13.773 -9.211 1 98.88 196 ALA A N 1
ATOM 1585 C CA . ALA A 1 196 ? 0.6 -15.094 -9.688 1 98.88 196 ALA A CA 1
ATOM 1586 C C . ALA A 1 196 ? 0.536 -16.125 -8.57 1 98.88 196 ALA A C 1
ATOM 1588 O O . ALA A 1 196 ? -0.049 -17.203 -8.734 1 98.88 196 ALA A O 1
ATOM 1589 N N . PRO A 1 197 ? 1.071 -15.828 -7.363 1 98.88 197 PRO A N 1
ATOM 1590 C CA . PRO A 1 197 ? 1.071 -16.859 -6.324 1 98.88 197 PRO A CA 1
ATOM 1591 C C . PRO A 1 197 ? -0.336 -17.297 -5.926 1 98.88 197 PRO A C 1
ATOM 1593 O O . PRO A 1 197 ? -0.576 -18.484 -5.688 1 98.88 197 PRO A O 1
ATOM 1596 N N . TRP A 1 198 ? -1.263 -16.359 -5.863 1 98.81 198 TRP A N 1
ATOM 1597 C CA . TRP A 1 198 ? -2.621 -16.688 -5.445 1 98.81 198 TRP A CA 1
ATOM 1598 C C . TRP A 1 198 ? -3.396 -17.344 -6.582 1 98.81 198 TRP A C 1
ATOM 1600 O O . TRP A 1 198 ? -4.254 -18.203 -6.344 1 98.81 198 TRP A O 1
ATOM 1610 N N . ALA A 1 199 ? -3.066 -16.891 -7.801 1 98.62 199 ALA A N 1
ATOM 1611 C CA . ALA A 1 199 ? -3.66 -17.594 -8.938 1 98.62 199 ALA A CA 1
ATOM 1612 C C . ALA A 1 199 ? -3.281 -19.062 -8.938 1 98.62 199 ALA A C 1
ATOM 1614 O O . ALA A 1 199 ? -4.141 -19.938 -9.109 1 98.62 199 ALA A O 1
ATOM 1615 N N . LYS A 1 200 ? -2.027 -19.359 -8.75 1 98.44 200 LYS A N 1
ATOM 1616 C CA . LYS A 1 200 ? -1.552 -20.75 -8.742 1 98.44 200 LYS A CA 1
ATOM 1617 C C . LYS A 1 200 ? -2.158 -21.516 -7.574 1 98.44 200 LYS A C 1
ATOM 1619 O O . LYS A 1 200 ? -2.314 -22.75 -7.652 1 98.44 200 LYS A O 1
ATOM 1624 N N . ARG A 1 201 ? -2.592 -20.875 -6.555 1 98.62 201 ARG A N 1
ATOM 1625 C CA . ARG A 1 201 ? -3.121 -21.516 -5.352 1 98.62 201 ARG A CA 1
ATOM 1626 C C . ARG A 1 201 ? -4.637 -21.656 -5.43 1 98.62 201 ARG A C 1
ATOM 1628 O O . ARG A 1 201 ? -5.266 -22.172 -4.5 1 98.62 201 ARG A O 1
ATOM 1635 N N . LEU A 1 202 ? -5.242 -21.25 -6.527 1 98.31 202 LEU A N 1
ATOM 1636 C CA . LEU A 1 202 ? -6.688 -21.391 -6.656 1 98.31 202 LEU A CA 1
ATOM 1637 C C . LEU A 1 202 ? -7.105 -22.844 -6.543 1 98.31 202 LEU A C 1
ATOM 1639 O O . LEU A 1 202 ? -8.203 -23.141 -6.062 1 98.31 202 LEU A O 1
ATOM 1643 N N . PHE A 1 203 ? -6.246 -23.812 -6.895 1 97.94 203 PHE A N 1
ATOM 1644 C CA . PHE A 1 203 ? -6.582 -25.219 -6.82 1 97.94 203 PHE A CA 1
ATOM 1645 C C . PHE A 1 203 ? -6.824 -25.656 -5.375 1 97.94 203 PHE A C 1
ATOM 1647 O O . PHE A 1 203 ? -7.512 -26.641 -5.121 1 97.94 203 PHE A O 1
ATOM 1654 N N . LEU A 1 204 ? -6.285 -24.938 -4.414 1 98.56 204 LEU A N 1
ATOM 1655 C CA . LEU A 1 204 ? -6.504 -25.234 -3.004 1 98.56 204 LEU A CA 1
ATOM 1656 C C . LEU A 1 204 ? -7.949 -24.969 -2.607 1 98.56 204 LEU A C 1
ATOM 1658 O O . LEU A 1 204 ? -8.508 -25.656 -1.759 1 98.56 204 LEU A O 1
ATOM 1662 N N . ILE A 1 205 ? -8.477 -23.875 -3.201 1 98.31 205 ILE A N 1
ATOM 1663 C CA . ILE A 1 205 ? -9.883 -23.609 -2.947 1 98.31 205 ILE A CA 1
ATOM 1664 C C . ILE A 1 205 ? -10.742 -24.719 -3.525 1 98.31 205 ILE A C 1
ATOM 1666 O O . ILE A 1 205 ? -11.711 -25.156 -2.895 1 98.31 205 ILE A O 1
ATOM 1670 N N . ASP A 1 206 ? -10.398 -25.219 -4.672 1 97.5 206 ASP A N 1
ATOM 1671 C CA . ASP A 1 206 ? -11.094 -26.359 -5.277 1 97.5 206 ASP A CA 1
ATOM 1672 C C . ASP A 1 206 ? -10.984 -27.594 -4.398 1 97.5 206 ASP A C 1
ATOM 1674 O O . ASP A 1 206 ? -11.938 -28.391 -4.301 1 97.5 206 ASP A O 1
ATOM 1678 N N . HIS A 1 207 ? -9.906 -27.781 -3.783 1 98 207 HIS A N 1
ATOM 1679 C CA . HIS A 1 207 ? -9.641 -28.953 -2.945 1 98 207 HIS A CA 1
ATOM 1680 C C . HIS A 1 207 ? -10.445 -28.891 -1.652 1 98 207 HIS A C 1
ATOM 1682 O O . HIS A 1 207 ? -11.016 -29.906 -1.23 1 98 207 HIS A O 1
ATOM 1688 N N . TYR A 1 208 ? -10.562 -27.719 -1.052 1 98 208 TYR A N 1
ATOM 1689 C CA . TYR A 1 208 ? -11.055 -27.641 0.318 1 98 208 TYR A CA 1
ATOM 1690 C C . TYR A 1 208 ? -12.5 -27.172 0.35 1 98 208 TYR A C 1
ATOM 1692 O O . TYR A 1 208 ? -13.211 -27.375 1.339 1 98 208 TYR A O 1
ATOM 1700 N N . LYS A 1 209 ? -12.867 -26.469 -0.713 1 97.75 209 LYS A N 1
ATOM 1701 C CA . LYS A 1 209 ? -14.188 -25.859 -0.673 1 97.75 209 LYS A CA 1
ATOM 1702 C C . LYS A 1 209 ? -15.109 -26.484 -1.718 1 97.75 209 LYS A C 1
ATOM 1704 O O . LYS A 1 209 ? -14.789 -26.5 -2.906 1 97.75 209 LYS A O 1
ATOM 1709 N N . GLU A 1 210 ? -16.266 -26.891 -1.252 1 95.5 210 GLU A N 1
ATOM 1710 C CA . GLU A 1 210 ? -17.266 -27.422 -2.168 1 95.5 210 GLU A CA 1
ATOM 1711 C C . GLU A 1 210 ? -17.641 -26.406 -3.24 1 95.5 210 GLU A C 1
ATOM 1713 O O . GLU A 1 210 ? -17.906 -25.25 -2.934 1 95.5 210 GLU A O 1
ATOM 1718 N N . GLY A 1 211 ? -17.625 -26.844 -4.406 1 94.62 211 GLY A N 1
ATOM 1719 C CA . GLY A 1 211 ? -17.953 -25.953 -5.512 1 94.62 211 GLY A CA 1
ATOM 1720 C C . GLY A 1 211 ? -16.75 -25.188 -6.035 1 94.62 211 GLY A C 1
ATOM 1721 O O . GLY A 1 211 ? -16.844 -24.5 -7.059 1 94.62 211 GLY A O 1
ATOM 1722 N N . GLY A 1 212 ? -15.625 -25.203 -5.309 1 96.62 212 GLY A N 1
ATOM 1723 C CA . GLY A 1 212 ? -14.383 -24.625 -5.766 1 96.62 212 GLY A CA 1
ATOM 1724 C C . GLY A 1 212 ? -14.398 -23.094 -5.758 1 96.62 212 GLY A C 1
ATOM 1725 O O . GLY A 1 212 ? -15.195 -22.484 -5.043 1 96.62 212 GLY A O 1
ATOM 1726 N N . HIS A 1 213 ? -13.43 -22.438 -6.488 1 96 213 HIS A N 1
ATOM 1727 C CA . HIS A 1 213 ? -13.289 -20.984 -6.477 1 96 213 HIS A CA 1
ATOM 1728 C C . HIS A 1 213 ? -14.359 -20.328 -7.336 1 96 213 HIS A C 1
ATOM 1730 O O . HIS A 1 213 ? -14.648 -19.141 -7.164 1 96 213 HIS A O 1
ATOM 1736 N N . GLY A 1 214 ? -14.914 -21 -8.305 1 93.5 214 GLY A N 1
ATOM 1737 C CA . GLY A 1 214 ? -16.094 -20.531 -9 1 93.5 214 GLY A CA 1
ATOM 1738 C C . GLY A 1 214 ? -15.797 -19.516 -10.086 1 93.5 214 GLY A C 1
ATOM 1739 O O . GLY A 1 214 ? -16.703 -18.875 -10.602 1 93.5 214 GLY A O 1
ATOM 1740 N N . ILE A 1 215 ? -14.539 -19.25 -10.406 1 94.44 215 ILE A N 1
ATOM 1741 C CA . ILE A 1 215 ? -14.18 -18.359 -11.508 1 94.44 215 ILE A CA 1
ATOM 1742 C C . ILE A 1 215 ? -14.453 -19.047 -12.836 1 94.44 215 ILE A C 1
ATOM 1744 O O . ILE A 1 215 ? -13.961 -20.156 -13.086 1 94.44 215 ILE A O 1
ATOM 1748 N N . PRO A 1 216 ? -15.219 -18.391 -13.688 1 91.12 216 PRO A N 1
ATOM 1749 C CA . PRO A 1 216 ? -15.609 -19.062 -14.93 1 91.12 216 PRO A CA 1
ATOM 1750 C C . PRO A 1 216 ? -14.414 -19.375 -15.828 1 91.12 216 PRO A C 1
ATOM 1752 O O . PRO A 1 216 ? -13.461 -18.594 -15.898 1 91.12 216 PRO A O 1
ATOM 1755 N N . GLU A 1 217 ? -14.336 -20.516 -16.484 1 78.38 217 GLU A N 1
ATOM 1756 C CA . GLU A 1 217 ? -13.25 -20.969 -17.359 1 78.38 217 GLU A CA 1
ATOM 1757 C C . GLU A 1 217 ? -13.516 -20.578 -18.812 1 78.38 217 GLU A C 1
ATOM 1759 O O . GLU A 1 217 ? -12.586 -20.484 -19.609 1 78.38 217 GLU A O 1
ATOM 1764 N N . SER A 1 218 ? -14.766 -20.609 -19.203 1 72 218 SER A N 1
ATOM 1765 C CA . SER A 1 218 ? -15.055 -20.406 -20.625 1 72 218 SER A CA 1
ATOM 1766 C C . SER A 1 218 ? -16.047 -19.25 -20.812 1 72 218 SER A C 1
ATOM 1768 O O . SER A 1 218 ? -16.672 -18.797 -19.859 1 72 218 SER A O 1
ATOM 1770 N N . GLY A 1 219 ? -15.836 -18.469 -21.969 1 65.38 219 GLY A N 1
ATOM 1771 C CA . GLY A 1 219 ? -16.344 -17.203 -22.484 1 65.38 219 GLY A CA 1
ATOM 1772 C C . GLY A 1 219 ? -17.844 -17.203 -22.719 1 65.38 219 GLY A C 1
ATOM 1773 O O . GLY A 1 219 ? -18.359 -16.438 -23.516 1 65.38 219 GLY A O 1
ATOM 1774 N N . GLU A 1 220 ? -18.594 -18.109 -22.078 1 70.5 220 GLU A N 1
ATOM 1775 C CA . GLU A 1 220 ? -19.984 -17.969 -22.484 1 70.5 220 GLU A CA 1
ATOM 1776 C C . GLU A 1 220 ? -20.734 -17 -21.578 1 70.5 220 GLU A C 1
ATOM 1778 O O . GLU A 1 220 ? -20.359 -16.797 -20.422 1 70.5 220 GLU A O 1
ATOM 1783 N N . GLY A 1 221 ? -21.562 -16.156 -22.188 1 73.81 221 GLY A N 1
ATOM 1784 C CA . GLY A 1 221 ? -22.438 -15.242 -21.469 1 73.81 221 GLY A CA 1
ATOM 1785 C C . GLY A 1 221 ? -21.969 -13.805 -21.531 1 73.81 221 GLY A C 1
ATOM 1786 O O . GLY A 1 221 ? -21.094 -13.461 -22.312 1 73.81 221 GLY A O 1
ATOM 1787 N N . LYS A 1 222 ? -22.625 -12.875 -20.812 1 80 222 LYS A N 1
ATOM 1788 C CA . LYS A 1 222 ? -22.469 -11.422 -20.828 1 80 222 LYS A CA 1
ATOM 1789 C C . LYS A 1 222 ? -21.031 -11.016 -20.516 1 80 222 LYS A C 1
ATOM 1791 O O . LYS A 1 222 ? -20.5 -10.102 -21.141 1 80 222 LYS A O 1
ATOM 1796 N N . ASP A 1 223 ? -20.312 -11.922 -19.688 1 90.38 223 ASP A N 1
ATOM 1797 C CA . ASP A 1 223 ? -18.938 -11.609 -19.297 1 90.38 223 ASP A CA 1
ATOM 1798 C C . ASP A 1 223 ? -17.953 -12.617 -19.906 1 90.38 223 ASP A C 1
ATOM 1800 O O . ASP A 1 223 ? -16.844 -12.797 -19.375 1 90.38 223 ASP A O 1
ATOM 1804 N N . GLY A 1 224 ? -18.438 -13.086 -21.016 1 92.19 224 GLY A N 1
ATOM 1805 C CA . GLY A 1 224 ? -17.656 -14.156 -21.625 1 92.19 224 GLY A CA 1
ATOM 1806 C C . GLY A 1 224 ? -16.281 -13.711 -22.078 1 92.19 224 GLY A C 1
ATOM 1807 O O . GLY A 1 224 ? -15.297 -14.406 -21.828 1 92.19 224 GLY A O 1
ATOM 1808 N N . GLU A 1 225 ? -16.203 -12.578 -22.656 1 93.44 225 GLU A N 1
ATOM 1809 C CA . GLU A 1 225 ? -14.93 -12.07 -23.156 1 93.44 225 GLU A CA 1
ATOM 1810 C C . GLU A 1 225 ? -13.961 -11.781 -22.016 1 93.44 225 GLU A C 1
ATOM 1812 O O . GLU A 1 225 ? -12.75 -11.969 -22.156 1 93.44 225 GLU A O 1
ATOM 1817 N N . ILE A 1 226 ? -14.484 -11.328 -20.891 1 95.81 226 ILE A N 1
ATOM 1818 C CA . ILE A 1 226 ? -13.68 -11.039 -19.719 1 95.81 226 ILE A CA 1
ATOM 1819 C C . ILE A 1 226 ? -13.047 -12.328 -19.188 1 95.81 226 ILE A C 1
ATOM 1821 O O . ILE A 1 226 ? -11.844 -12.375 -18.938 1 95.81 226 ILE A O 1
ATOM 1825 N N . TRP A 1 227 ? -13.805 -13.305 -19.094 1 96.19 227 TRP A N 1
ATOM 1826 C CA . TRP A 1 227 ? -13.312 -14.547 -18.5 1 96.19 227 TRP A CA 1
ATOM 1827 C C . TRP A 1 227 ? -12.43 -15.305 -19.484 1 96.19 227 TRP A C 1
ATOM 1829 O O . TRP A 1 227 ? -11.531 -16.047 -19.078 1 96.19 227 TRP A O 1
ATOM 1839 N N . LYS A 1 228 ? -12.641 -15.086 -20.797 1 95.56 228 LYS A N 1
ATOM 1840 C CA . LYS A 1 228 ? -11.688 -15.586 -21.781 1 95.56 228 LYS A CA 1
ATOM 1841 C C . LYS A 1 228 ? -10.32 -14.945 -21.594 1 95.56 228 LYS A C 1
ATOM 1843 O O . LYS A 1 228 ? -9.289 -15.625 -21.688 1 95.56 228 LYS A O 1
ATOM 1848 N N . ARG A 1 229 ? -10.328 -13.68 -21.375 1 96.19 229 ARG A N 1
ATOM 1849 C CA . ARG A 1 229 ? -9.086 -12.953 -21.125 1 96.19 229 ARG A CA 1
ATOM 1850 C C . ARG A 1 229 ? -8.414 -13.445 -19.844 1 96.19 229 ARG A C 1
ATOM 1852 O O . ARG A 1 229 ? -7.195 -13.602 -19.797 1 96.19 229 ARG A O 1
ATOM 1859 N N . TRP A 1 230 ? -9.234 -13.703 -18.828 1 97.38 230 TRP A N 1
ATOM 1860 C CA . TRP A 1 230 ? -8.711 -14.273 -17.594 1 97.38 230 TRP A CA 1
ATOM 1861 C C . TRP A 1 230 ? -8.047 -15.625 -17.859 1 97.38 230 TRP A C 1
ATOM 1863 O O . TRP A 1 230 ? -6.922 -15.867 -17.406 1 97.38 230 TRP A O 1
ATOM 1873 N N . LYS A 1 231 ? -8.758 -16.469 -18.547 1 96.81 231 LYS A N 1
ATOM 1874 C CA . LYS A 1 231 ? -8.242 -17.797 -18.828 1 96.81 231 LYS A CA 1
ATOM 1875 C C . LYS A 1 231 ? -6.918 -17.734 -19.578 1 96.81 231 LYS A C 1
ATOM 1877 O O . LYS A 1 231 ? -5.992 -18.484 -19.281 1 96.81 231 LYS A O 1
ATOM 1882 N N . LYS A 1 232 ? -6.871 -16.859 -20.562 1 97.19 232 LYS A N 1
ATOM 1883 C CA . LYS A 1 232 ? -5.633 -16.656 -21.312 1 97.19 232 LYS A CA 1
ATOM 1884 C C . LYS A 1 232 ? -4.492 -16.25 -20.375 1 97.19 232 LYS A C 1
ATOM 1886 O O . LYS A 1 232 ? -3.398 -16.812 -20.453 1 97.19 232 LYS A O 1
ATOM 1891 N N . TRP A 1 233 ? -4.75 -15.289 -19.5 1 98.44 233 TRP A N 1
ATOM 1892 C CA . TRP A 1 233 ? -3.76 -14.836 -18.531 1 98.44 233 TRP A CA 1
ATOM 1893 C C . TRP A 1 233 ? -3.379 -15.961 -17.578 1 98.44 233 TRP A C 1
ATOM 1895 O O . TRP A 1 233 ? -2.195 -16.203 -17.344 1 98.44 233 TRP A O 1
ATOM 1905 N N . TYR A 1 234 ? -4.402 -16.641 -17.047 1 98.12 234 TYR A N 1
ATOM 1906 C CA . TYR A 1 234 ? -4.238 -17.703 -16.062 1 98.12 234 TYR A CA 1
ATOM 1907 C C . TYR A 1 234 ? -3.371 -18.828 -16.609 1 98.12 234 TYR A C 1
ATOM 1909 O O . TYR A 1 234 ? -2.422 -19.266 -15.961 1 98.12 234 TYR A O 1
ATOM 1917 N N . ASP A 1 235 ? -3.654 -19.266 -17.812 1 97.81 235 ASP A N 1
ATOM 1918 C CA . ASP A 1 235 ? -2.867 -20.328 -18.438 1 97.81 235 ASP A CA 1
ATOM 1919 C C . ASP A 1 235 ? -1.424 -19.875 -18.656 1 97.81 235 ASP A C 1
ATOM 1921 O O . ASP A 1 235 ? -0.487 -20.641 -18.422 1 97.81 235 ASP A O 1
ATOM 1925 N N . ALA A 1 236 ? -1.287 -18.672 -19.109 1 98.56 236 ALA A N 1
ATOM 1926 C CA . ALA A 1 236 ? 0.047 -18.156 -19.375 1 98.56 236 ALA A CA 1
ATOM 1927 C C . ALA A 1 236 ? 0.875 -18.062 -18.094 1 98.56 236 ALA A C 1
ATOM 1929 O O . ALA A 1 236 ? 2.029 -18.5 -18.062 1 98.56 236 ALA A O 1
ATOM 1930 N N . ILE A 1 237 ? 0.28 -17.5 -17.016 1 98.62 237 ILE A N 1
ATOM 1931 C CA . ILE A 1 237 ? 1.044 -17.234 -15.797 1 98.62 237 ILE A CA 1
ATOM 1932 C C . ILE A 1 237 ? 1.414 -18.562 -15.133 1 98.62 237 ILE A C 1
ATOM 1934 O O . ILE A 1 237 ? 2.502 -18.703 -14.562 1 98.62 237 ILE A O 1
ATOM 1938 N N . LEU A 1 238 ? 0.552 -19.594 -15.195 1 98 238 LEU A N 1
ATOM 1939 C CA . LEU A 1 238 ? 0.832 -20.891 -14.586 1 98 238 LEU A CA 1
ATOM 1940 C C . LEU A 1 238 ? 1.945 -21.609 -15.344 1 98 238 LEU A C 1
ATOM 1942 O O . LEU A 1 238 ? 2.631 -22.469 -14.773 1 98 238 LEU A O 1
ATOM 1946 N N . ASN A 1 239 ? 2.111 -21.219 -16.562 1 98.19 239 ASN A N 1
ATOM 1947 C CA . ASN A 1 239 ? 3.109 -21.906 -17.391 1 98.19 239 ASN A CA 1
ATOM 1948 C C . ASN A 1 239 ? 4.414 -21.109 -17.453 1 98.19 239 ASN A C 1
ATOM 1950 O O . ASN A 1 239 ? 5.367 -21.531 -18.109 1 98.19 239 ASN A O 1
ATOM 1954 N N . ARG A 1 240 ? 4.426 -19.953 -16.859 1 98.31 240 ARG A N 1
ATOM 1955 C CA . ARG A 1 240 ? 5.633 -19.141 -16.828 1 98.31 240 ARG A CA 1
ATOM 1956 C C . ARG A 1 240 ? 6.738 -19.812 -16.031 1 98.31 240 ARG A C 1
ATOM 1958 O O . ARG A 1 240 ? 6.496 -20.297 -14.922 1 98.31 240 ARG A O 1
ATOM 1965 N N . ASP A 1 241 ? 7.961 -19.906 -16.484 1 98.44 241 ASP A N 1
ATOM 1966 C CA . ASP A 1 241 ? 9.07 -20.609 -15.852 1 98.44 241 ASP A CA 1
ATOM 1967 C C . ASP A 1 241 ? 9.312 -20.094 -14.445 1 98.44 241 ASP A C 1
ATOM 1969 O O . ASP A 1 241 ? 9.539 -20.875 -13.516 1 98.44 241 ASP A O 1
ATOM 1973 N N . SER A 1 242 ? 9.297 -18.797 -14.273 1 98.75 242 SER A N 1
ATOM 1974 C CA . SER A 1 242 ? 9.562 -18.203 -12.961 1 98.75 242 SER A CA 1
ATOM 1975 C C . SER A 1 242 ? 8.539 -18.656 -11.938 1 98.75 242 SER A C 1
ATOM 1977 O O . SER A 1 242 ? 8.875 -18.875 -10.766 1 98.75 242 SER A O 1
ATOM 1979 N N . VAL A 1 243 ? 7.281 -18.844 -12.352 1 98.81 243 VAL A N 1
ATOM 1980 C CA . VAL A 1 243 ? 6.23 -19.297 -11.453 1 98.81 243 VAL A CA 1
ATOM 1981 C C . VAL A 1 243 ? 6.418 -20.781 -11.156 1 98.81 243 VAL A C 1
ATOM 1983 O O . VAL A 1 243 ? 6.383 -21.203 -10 1 98.81 243 VAL A O 1
ATOM 1986 N N . LYS A 1 244 ? 6.723 -21.547 -12.156 1 98.69 244 LYS A N 1
ATOM 1987 C CA . LYS A 1 244 ? 6.898 -22.984 -12 1 98.69 244 LYS A CA 1
ATOM 1988 C C . LYS A 1 244 ? 8.117 -23.312 -11.141 1 98.69 244 LYS A C 1
ATOM 1990 O O . LYS A 1 244 ? 8.062 -24.188 -10.281 1 98.69 244 LYS A O 1
ATOM 1995 N N . GLU A 1 245 ? 9.133 -22.578 -11.328 1 98.75 245 GLU A N 1
ATOM 1996 C CA . GLU A 1 245 ? 10.406 -22.938 -10.711 1 98.75 245 GLU A CA 1
ATOM 1997 C C . GLU A 1 245 ? 10.508 -22.391 -9.289 1 98.75 245 GLU A C 1
ATOM 1999 O O . GLU A 1 245 ? 11.438 -22.734 -8.547 1 98.75 245 GLU A O 1
ATOM 2004 N N . THR A 1 246 ? 9.562 -21.578 -8.891 1 98.75 246 THR A N 1
ATOM 2005 C CA . THR A 1 246 ? 9.492 -21.125 -7.508 1 98.75 246 THR A CA 1
ATOM 2006 C C . THR A 1 246 ? 8.336 -21.797 -6.777 1 98.75 246 THR A C 1
ATOM 2008 O O . THR A 1 246 ? 7.844 -21.281 -5.773 1 98.75 246 THR A O 1
ATOM 2011 N N . TRP A 1 247 ? 7.879 -22.859 -7.309 1 98.56 247 TRP A N 1
ATOM 2012 C CA . TRP A 1 247 ? 6.723 -23.594 -6.797 1 98.56 247 TRP A CA 1
ATOM 2013 C C . TRP A 1 247 ? 7.129 -24.969 -6.289 1 98.56 247 TRP A C 1
ATOM 2015 O O . TRP A 1 247 ? 7.797 -25.734 -7 1 98.56 247 TRP A O 1
ATOM 2025 N N . SER A 1 248 ? 6.824 -25.344 -5.023 1 97.81 248 SER A N 1
ATOM 2026 C CA . SER A 1 248 ? 7.004 -26.688 -4.484 1 97.81 248 SER A CA 1
ATOM 2027 C C . SER A 1 248 ? 5.891 -27.609 -4.945 1 97.81 248 SER A C 1
ATOM 2029 O O . SER A 1 248 ? 4.957 -27.188 -5.629 1 97.81 248 SER A O 1
ATOM 2031 N N . ALA A 1 249 ? 6.004 -28.891 -4.582 1 97.25 249 ALA A N 1
ATOM 2032 C CA . ALA A 1 249 ? 4.996 -29.875 -4.961 1 97.25 249 ALA A CA 1
ATOM 2033 C C . ALA A 1 249 ? 3.617 -29.484 -4.438 1 97.25 249 ALA A C 1
ATOM 2035 O O . ALA A 1 249 ? 3.494 -28.984 -3.314 1 97.25 249 ALA A O 1
ATOM 2036 N N . ASP A 1 250 ? 2.574 -29.75 -5.238 1 97.19 250 ASP A N 1
ATOM 2037 C CA . ASP A 1 250 ? 1.21 -29.344 -4.91 1 97.19 250 ASP A CA 1
ATOM 2038 C C . ASP A 1 250 ? 0.789 -29.891 -3.549 1 97.19 250 ASP A C 1
ATOM 2040 O O . ASP A 1 250 ? 0.126 -29.203 -2.773 1 97.19 250 ASP A O 1
ATOM 2044 N N . ASP A 1 251 ? 1.194 -31.109 -3.262 1 95.38 251 ASP A N 1
ATOM 2045 C CA . ASP A 1 251 ? 0.772 -31.75 -2.023 1 95.38 251 ASP A CA 1
ATOM 2046 C C . ASP A 1 251 ? 1.265 -30.969 -0.803 1 95.38 251 ASP A C 1
ATOM 2048 O O . ASP A 1 251 ? 0.611 -30.969 0.242 1 95.38 251 ASP A O 1
ATOM 2052 N N . ARG A 1 252 ? 2.416 -30.312 -0.962 1 94.62 252 ARG A N 1
ATOM 2053 C CA . ARG A 1 252 ? 2.953 -29.5 0.125 1 94.62 252 ARG A CA 1
ATOM 2054 C C . ARG A 1 252 ? 2.02 -28.344 0.455 1 94.62 252 ARG A C 1
ATOM 2056 O O . ARG A 1 252 ? 1.837 -28 1.625 1 94.62 252 ARG A O 1
ATOM 2063 N N . TYR A 1 253 ? 1.425 -27.781 -0.548 1 96.81 253 TYR A N 1
ATOM 2064 C CA . TYR A 1 253 ? 0.543 -26.641 -0.331 1 96.81 253 TYR A CA 1
ATOM 2065 C C . TYR A 1 253 ? -0.801 -27.078 0.229 1 96.81 253 TYR A C 1
ATOM 2067 O O . TYR A 1 253 ? -1.43 -26.359 1.006 1 96.81 253 TYR A O 1
ATOM 2075 N N . ILE A 1 254 ? -1.246 -28.297 -0.185 1 96.31 254 ILE A N 1
ATOM 2076 C CA . ILE A 1 254 ? -2.463 -28.844 0.407 1 96.31 254 ILE A CA 1
ATOM 2077 C C . ILE A 1 254 ? -2.289 -28.969 1.919 1 96.31 254 ILE A C 1
ATOM 2079 O O . ILE A 1 254 ? -3.17 -28.578 2.686 1 96.31 254 ILE A O 1
ATOM 2083 N N . ILE A 1 255 ? -1.125 -29.391 2.309 1 92.62 255 ILE A N 1
ATOM 2084 C CA . ILE A 1 255 ? -0.827 -29.547 3.729 1 92.62 255 ILE A CA 1
ATOM 2085 C C . ILE A 1 255 ? -0.741 -28.172 4.391 1 92.62 255 ILE A C 1
ATOM 2087 O O . ILE A 1 255 ? -1.34 -27.938 5.441 1 92.62 255 ILE A O 1
ATOM 2091 N N . ALA A 1 256 ? -0.085 -27.281 3.791 1 92.88 256 ALA A N 1
ATOM 2092 C CA . ALA A 1 256 ? 0.183 -25.969 4.363 1 92.88 256 ALA A CA 1
ATOM 2093 C C . ALA A 1 256 ? -1.107 -25.172 4.543 1 92.88 256 ALA A C 1
ATOM 2095 O O . ALA A 1 256 ? -1.218 -24.359 5.461 1 92.88 256 ALA A O 1
ATOM 2096 N N . TYR A 1 257 ? -2.166 -25.422 3.709 1 96.12 257 TYR A N 1
ATOM 2097 C CA . TYR A 1 257 ? -3.357 -24.578 3.715 1 96.12 257 TYR A CA 1
ATOM 2098 C C . TYR A 1 257 ? -4.512 -25.266 4.434 1 96.12 257 TYR A C 1
ATOM 2100 O O . TYR A 1 257 ? -5.617 -24.719 4.508 1 96.12 257 TYR A O 1
ATOM 2108 N N . LYS A 1 258 ? -4.281 -26.469 4.98 1 94.69 258 LYS A N 1
ATOM 2109 C CA . LYS A 1 258 ? -5.324 -27.188 5.707 1 94.69 258 LYS A CA 1
ATOM 2110 C C . LYS A 1 258 ? -5.859 -26.344 6.867 1 94.69 258 LYS A C 1
ATOM 2112 O O . LYS A 1 258 ? -7.074 -26.203 7.023 1 94.69 258 LYS A O 1
ATOM 2117 N N . ARG A 1 259 ? -4.945 -25.75 7.578 1 92.12 259 ARG A N 1
ATOM 2118 C CA . ARG A 1 259 ? -5.363 -24.984 8.75 1 92.12 259 ARG A CA 1
ATOM 2119 C C . ARG A 1 259 ? -6.062 -23.688 8.336 1 92.12 259 ARG A C 1
ATOM 2121 O O . ARG A 1 259 ? -6.926 -23.188 9.055 1 92.12 259 ARG A O 1
ATOM 2128 N N . TYR A 1 260 ? -5.664 -23.094 7.227 1 95 260 TYR A N 1
ATOM 2129 C CA . TYR A 1 260 ? -6.43 -21.969 6.695 1 95 260 TYR A CA 1
ATOM 2130 C C . TYR A 1 260 ? -7.859 -22.391 6.375 1 95 260 TYR A C 1
ATOM 2132 O O . TYR A 1 260 ? -8.812 -21.719 6.766 1 95 260 TYR A O 1
ATOM 2140 N N . ALA A 1 261 ? -7.961 -23.531 5.715 1 96 261 ALA A N 1
ATOM 2141 C CA . ALA A 1 261 ? -9.266 -24.031 5.289 1 96 261 ALA A CA 1
ATOM 2142 C C . ALA A 1 261 ? -10.172 -24.297 6.488 1 96 261 ALA A C 1
ATOM 2144 O O . ALA A 1 261 ? -11.391 -24.141 6.402 1 96 261 ALA A O 1
ATOM 2145 N N . GLU A 1 262 ? -9.562 -24.703 7.559 1 95 262 GLU A N 1
ATOM 2146 C CA . GLU A 1 262 ? -10.312 -25 8.773 1 95 262 GLU A CA 1
ATOM 2147 C C . GLU A 1 262 ? -10.445 -23.766 9.656 1 95 262 GLU A C 1
ATOM 2149 O O . GLU A 1 262 ? -11.031 -23.828 10.742 1 95 262 GLU A O 1
ATOM 2154 N N . ASP A 1 263 ? -9.844 -22.641 9.203 1 94.44 263 ASP A N 1
ATOM 2155 C CA . ASP A 1 263 ? -9.891 -21.359 9.898 1 94.44 263 ASP A CA 1
ATOM 2156 C C . ASP A 1 263 ? -9.297 -21.484 11.305 1 94.44 263 ASP A C 1
ATOM 2158 O O . ASP A 1 263 ? -9.836 -20.922 12.258 1 94.44 263 ASP A O 1
ATOM 2162 N N . THR A 1 264 ? -8.164 -22.25 11.398 1 91.25 264 THR A N 1
ATOM 2163 C CA . THR A 1 264 ? -7.566 -22.484 12.711 1 91.25 264 THR A CA 1
ATOM 2164 C C . THR A 1 264 ? -6.121 -22.016 12.742 1 91.25 264 THR A C 1
ATOM 2166 O O . THR A 1 264 ? -5.48 -22.016 13.797 1 91.25 264 THR A O 1
ATOM 2169 N N . THR A 1 265 ? -5.68 -21.547 11.594 1 89.25 265 THR A N 1
ATOM 2170 C CA . THR A 1 265 ? -4.277 -21.141 11.539 1 89.25 265 THR A CA 1
ATOM 2171 C C . THR A 1 265 ? -4.023 -19.922 12.414 1 89.25 265 THR A C 1
ATOM 2173 O O . THR A 1 265 ? -4.883 -19.031 12.516 1 89.25 265 THR A O 1
ATOM 2176 N N . ASN A 1 266 ? -2.777 -19.844 12.945 1 85.44 266 ASN A N 1
ATOM 2177 C CA . ASN A 1 266 ? -2.402 -18.703 13.781 1 85.44 266 ASN A CA 1
ATOM 2178 C C . ASN A 1 266 ? -1.474 -17.75 13.039 1 85.44 266 ASN A C 1
ATOM 2180 O O . ASN A 1 266 ? -0.892 -16.844 13.641 1 85.44 266 ASN A O 1
ATOM 2184 N N . SER A 1 267 ? -1.326 -18.016 11.758 1 86.56 267 SER A N 1
ATOM 2185 C CA . SER A 1 267 ? -0.574 -17.062 10.953 1 86.56 267 SER A CA 1
ATOM 2186 C C . SER A 1 267 ? -1.163 -15.656 11.078 1 86.56 267 SER A C 1
ATOM 2188 O O . SER A 1 267 ? -2.354 -15.5 11.352 1 86.56 267 SER A O 1
ATOM 2190 N N . GLU A 1 268 ? -0.343 -14.602 10.836 1 87.25 268 GLU A N 1
ATOM 2191 C CA . GLU A 1 268 ? -0.837 -13.227 10.875 1 87.25 268 GLU A CA 1
ATOM 2192 C C . GLU A 1 268 ? -1.912 -13 9.812 1 87.25 268 GLU A C 1
ATOM 2194 O O . GLU A 1 268 ? -2.896 -12.297 10.062 1 87.25 268 GLU A O 1
ATOM 2199 N N . VAL A 1 269 ? -1.77 -13.594 8.672 1 91.19 269 VAL A N 1
ATOM 2200 C CA . VAL A 1 269 ? -2.75 -13.477 7.594 1 91.19 269 VAL A CA 1
ATOM 2201 C C . VAL A 1 269 ? -4.066 -14.125 8.023 1 91.19 269 VAL A C 1
ATOM 2203 O O . VAL A 1 269 ? -5.137 -13.547 7.844 1 91.19 269 VAL A O 1
ATOM 2206 N N . GLY A 1 270 ? -3.957 -15.359 8.602 1 91.19 270 GLY A N 1
ATOM 2207 C CA . GLY A 1 270 ? -5.148 -16.047 9.07 1 91.19 270 GLY A CA 1
ATOM 2208 C C . GLY A 1 270 ? -5.906 -15.281 10.133 1 91.19 270 GLY A C 1
ATOM 2209 O O . GLY A 1 270 ? -7.133 -15.172 10.078 1 91.19 270 GLY A O 1
ATOM 2210 N N . GLN A 1 271 ? -5.168 -14.719 11.07 1 90.31 271 GLN A N 1
ATOM 2211 C CA . GLN A 1 271 ? -5.777 -13.953 12.156 1 90.31 271 GLN A CA 1
ATOM 2212 C C . GLN A 1 271 ? -6.418 -12.672 11.625 1 90.31 271 GLN A C 1
ATOM 2214 O O . GLN A 1 271 ? -7.531 -12.32 12.023 1 90.31 271 GLN A O 1
ATOM 2219 N N . ALA A 1 272 ? -5.695 -12.031 10.742 1 90.56 272 ALA A N 1
ATOM 2220 C CA . ALA A 1 272 ? -6.223 -10.797 10.164 1 90.56 272 ALA A CA 1
ATOM 2221 C C . ALA A 1 272 ? -7.504 -11.062 9.383 1 90.56 272 ALA A C 1
ATOM 2223 O O . ALA A 1 272 ? -8.469 -10.305 9.484 1 90.56 272 ALA A O 1
ATOM 2224 N N . THR A 1 273 ? -7.512 -12.109 8.648 1 90.25 273 THR A N 1
ATOM 2225 C CA . THR A 1 273 ? -8.688 -12.484 7.871 1 90.25 273 THR A CA 1
ATOM 2226 C C . THR A 1 273 ? -9.875 -12.766 8.789 1 90.25 273 THR A C 1
ATOM 2228 O O . THR A 1 273 ? -10.977 -12.273 8.555 1 90.25 273 THR A O 1
ATOM 2231 N N . ARG A 1 274 ? -9.641 -13.508 9.883 1 88.75 274 ARG A N 1
ATOM 2232 C CA . ARG A 1 274 ? -10.688 -13.875 10.828 1 88.75 274 ARG A CA 1
ATOM 2233 C C . ARG A 1 274 ? -11.281 -12.641 11.492 1 88.75 274 ARG A C 1
ATOM 2235 O O . ARG A 1 274 ? -12.492 -12.586 11.742 1 88.75 274 ARG A O 1
ATOM 2242 N N . SER A 1 275 ? -10.477 -11.688 11.719 1 85 275 SER A N 1
ATOM 2243 C CA . SER A 1 275 ? -10.914 -10.508 12.453 1 85 275 SER A CA 1
ATOM 2244 C C . SER A 1 275 ? -11.344 -9.391 11.508 1 85 275 SER A C 1
ATOM 2246 O O . SER A 1 275 ? -11.766 -8.32 11.953 1 85 275 SER A O 1
ATOM 2248 N N . GLY A 1 276 ? -11.227 -9.633 10.203 1 78.56 276 GLY A N 1
ATOM 2249 C CA . GLY A 1 276 ? -11.602 -8.625 9.227 1 78.56 276 GLY A CA 1
ATOM 2250 C C . GLY A 1 276 ? -10.633 -7.465 9.156 1 78.56 276 GLY A C 1
ATOM 2251 O O . GLY A 1 276 ? -10.984 -6.379 8.695 1 78.56 276 GLY A O 1
ATOM 2252 N N . LYS A 1 277 ? -9.445 -7.699 9.594 1 81.75 277 LYS A N 1
ATOM 2253 C CA . LYS A 1 277 ? -8.43 -6.652 9.617 1 81.75 277 LYS A CA 1
ATOM 2254 C C . LYS A 1 277 ? -7.586 -6.68 8.344 1 81.75 277 LYS A C 1
ATOM 2256 O O . LYS A 1 277 ? -7.727 -7.586 7.523 1 81.75 277 LYS A O 1
ATOM 2261 N N . ARG A 1 278 ? -6.773 -5.621 8.18 1 84.19 278 ARG A N 1
ATOM 2262 C CA . ARG A 1 278 ? -5.84 -5.547 7.059 1 84.19 278 ARG A CA 1
ATOM 2263 C C . ARG A 1 278 ? -4.812 -6.672 7.125 1 84.19 278 ARG A C 1
ATOM 2265 O O . ARG A 1 278 ? -4.312 -7 8.203 1 84.19 278 ARG A O 1
ATOM 2272 N N . LEU A 1 279 ? -4.504 -7.207 5.934 1 87.5 279 LEU A N 1
ATOM 2273 C CA . LEU A 1 279 ? -3.461 -8.227 5.887 1 87.5 279 LEU A CA 1
ATOM 2274 C C . LEU A 1 279 ? -2.092 -7.613 6.164 1 87.5 279 LEU A C 1
ATOM 2276 O O . LEU A 1 279 ? -1.819 -6.48 5.754 1 87.5 279 LEU A O 1
ATOM 2280 N N . PRO A 1 280 ? -1.272 -8.383 6.809 1 81.81 280 PRO A N 1
ATOM 2281 C CA . PRO A 1 280 ? 0.051 -7.859 7.145 1 81.81 280 PRO A CA 1
ATOM 2282 C C . PRO A 1 280 ? 0.976 -7.77 5.934 1 81.81 280 PRO A C 1
ATOM 2284 O O . PRO A 1 280 ? 0.795 -8.508 4.957 1 81.81 280 PRO A O 1
ATOM 2287 N N . MET B 1 1 ? -31.75 5.934 4.016 1 29.86 1 MET B N 1
ATOM 2288 C CA . MET B 1 1 ? -31.078 7.047 3.354 1 29.86 1 MET B CA 1
ATOM 2289 C C . MET B 1 1 ? -29.688 7.254 3.928 1 29.86 1 MET B C 1
ATOM 2291 O O . MET B 1 1 ? -29.531 7.473 5.129 1 29.86 1 MET B O 1
ATOM 2295 N N . THR B 1 2 ? -28.578 6.691 3.508 1 40 2 THR B N 1
ATOM 2296 C CA . THR B 1 2 ? -27.219 6.688 4.047 1 40 2 THR B CA 1
ATOM 2297 C C . THR B 1 2 ? -26.766 8.109 4.359 1 40 2 THR B C 1
ATOM 2299 O O . THR B 1 2 ? -26.797 8.984 3.492 1 40 2 THR B O 1
ATOM 2302 N N . ASN B 1 3 ? -27.047 8.609 5.5 1 43.34 3 ASN B N 1
ATOM 2303 C CA . ASN B 1 3 ? -26.781 9.969 5.961 1 43.34 3 ASN B CA 1
ATOM 2304 C C . ASN B 1 3 ? -25.375 10.422 5.594 1 43.34 3 ASN B C 1
ATOM 2306 O O . ASN B 1 3 ? -24.406 10.031 6.246 1 43.34 3 ASN B O 1
ATOM 2310 N N . VAL B 1 4 ? -25.109 10.5 4.352 1 50.59 4 VAL B N 1
ATOM 2311 C CA . VAL B 1 4 ? -23.906 11.141 3.824 1 50.59 4 VAL B CA 1
ATOM 2312 C C . VAL B 1 4 ? -23.703 12.492 4.496 1 50.59 4 VAL B C 1
ATOM 2314 O O . VAL B 1 4 ? -24.656 13.281 4.617 1 50.59 4 VAL B O 1
ATOM 2317 N N . ASP B 1 5 ? -22.75 12.68 5.324 1 57.5 5 ASP B N 1
ATOM 2318 C CA . ASP B 1 5 ? -22.438 13.938 5.992 1 57.5 5 ASP B CA 1
ATOM 2319 C C . ASP B 1 5 ? -22.406 15.094 4.992 1 57.5 5 ASP B C 1
ATOM 2321 O O . ASP B 1 5 ? -21.344 15.531 4.57 1 57.5 5 ASP B O 1
ATOM 2325 N N . THR B 1 6 ? -23.406 15.289 4.223 1 59.28 6 THR B N 1
ATOM 2326 C CA . THR B 1 6 ? -23.609 16.359 3.262 1 59.28 6 THR B CA 1
ATOM 2327 C C . THR B 1 6 ? -23.625 17.719 3.961 1 59.28 6 THR B C 1
ATOM 2329 O O . THR B 1 6 ? -23.734 18.766 3.311 1 59.28 6 THR B O 1
ATOM 2332 N N . SER B 1 7 ? -23.281 17.734 5.191 1 70.38 7 SER B N 1
ATOM 2333 C CA . SER B 1 7 ? -23.5 19 5.898 1 70.38 7 SER B CA 1
ATOM 2334 C C . SER B 1 7 ? -22.219 19.828 5.973 1 70.38 7 SER B C 1
ATOM 2336 O O . SER B 1 7 ? -22.219 20.953 6.465 1 70.38 7 SER B O 1
ATOM 2338 N N . LEU B 1 8 ? -21.203 19.328 5.281 1 82.62 8 LEU B N 1
ATOM 2339 C CA . LEU B 1 8 ? -19.969 20.109 5.367 1 82.62 8 LEU B CA 1
ATOM 2340 C C . LEU B 1 8 ? -20.016 21.312 4.414 1 82.62 8 LEU B C 1
ATOM 2342 O O . LEU B 1 8 ? -20.562 21.203 3.318 1 82.62 8 LEU B O 1
ATOM 2346 N N . PRO B 1 9 ? -19.469 22.453 4.875 1 86.19 9 PRO B N 1
ATOM 2347 C CA . PRO B 1 9 ? -19.328 23.562 3.916 1 86.19 9 PRO B CA 1
ATOM 2348 C C . PRO B 1 9 ? -18.641 23.141 2.619 1 86.19 9 PRO B C 1
ATOM 2350 O O . PRO B 1 9 ? -17.703 22.328 2.646 1 86.19 9 PRO B O 1
ATOM 2353 N N . PRO B 1 10 ? -19.062 23.609 1.58 1 87.5 10 PRO B N 1
ATOM 2354 C CA . PRO B 1 10 ? -18.656 23.062 0.281 1 87.5 10 PRO B CA 1
ATOM 2355 C C . PRO B 1 10 ? -17.297 23.594 -0.182 1 87.5 10 PRO B C 1
ATOM 2357 O O . PRO B 1 10 ? -16.75 23.125 -1.174 1 87.5 10 PRO B O 1
ATOM 2360 N N . GLU B 1 11 ? -16.797 24.672 0.496 1 92.69 11 GLU B N 1
ATOM 2361 C CA . GLU B 1 11 ? -15.578 25.281 -0.009 1 92.69 11 GLU B CA 1
ATOM 2362 C C . GLU B 1 11 ? -14.539 25.438 1.099 1 92.69 11 GLU B C 1
ATOM 2364 O O . GLU B 1 11 ? -14.891 25.516 2.277 1 92.69 11 GLU B O 1
ATOM 2369 N N . PRO B 1 12 ? -13.242 25.406 0.654 1 96.19 12 PRO B N 1
ATOM 2370 C CA . PRO B 1 12 ? -12.203 25.719 1.638 1 96.19 12 PRO B CA 1
ATOM 2371 C C . PRO B 1 12 ? -12.258 27.172 2.107 1 96.19 12 PRO B C 1
ATOM 2373 O O . PRO B 1 12 ? -12.953 28 1.51 1 96.19 12 PRO B O 1
ATOM 2376 N N . THR B 1 13 ? -11.617 27.5 3.189 1 97.5 13 THR B N 1
ATOM 2377 C CA . THR B 1 13 ? -11.5 28.859 3.717 1 97.5 13 THR B CA 1
ATOM 2378 C C . THR B 1 13 ? -10.039 29.203 3.994 1 97.5 13 THR B C 1
ATOM 2380 O O . THR B 1 13 ? -9.156 28.359 3.852 1 97.5 13 THR B O 1
ATOM 2383 N N . GLY B 1 14 ? -9.773 30.469 4.254 1 96.56 14 GLY B N 1
ATOM 2384 C CA . GLY B 1 14 ? -8.445 30.906 4.637 1 96.56 14 GLY B CA 1
ATOM 2385 C C . GLY B 1 14 ? -7.41 30.703 3.547 1 96.56 14 GLY B C 1
ATOM 2386 O O . GLY B 1 14 ? -7.641 31.062 2.389 1 96.56 14 GLY B O 1
ATOM 2387 N N . ALA B 1 15 ? -6.246 30.234 3.979 1 97.94 15 ALA B N 1
ATOM 2388 C CA . ALA B 1 15 ? -5.113 30.078 3.07 1 97.94 15 ALA B CA 1
ATOM 2389 C C . ALA B 1 15 ? -5.438 29.062 1.97 1 97.94 15 ALA B C 1
ATOM 2391 O O . ALA B 1 15 ? -5.043 29.25 0.815 1 97.94 15 ALA B O 1
ATOM 2392 N N . ALA B 1 16 ? -6.133 28.016 2.35 1 98.44 16 ALA B N 1
ATOM 2393 C CA . ALA B 1 16 ? -6.5 27 1.362 1 98.44 16 ALA B CA 1
ATOM 2394 C C . ALA B 1 16 ? -7.406 27.594 0.287 1 98.44 16 ALA B C 1
ATOM 2396 O O . ALA B 1 16 ? -7.301 27.234 -0.889 1 98.44 16 ALA B O 1
ATOM 2397 N N . ALA B 1 17 ? -8.328 28.453 0.709 1 98.31 17 ALA B N 1
ATOM 2398 C CA . ALA B 1 17 ? -9.219 29.094 -0.251 1 98.31 17 ALA B CA 1
ATOM 2399 C C . ALA B 1 17 ? -8.43 29.953 -1.235 1 98.31 17 ALA B C 1
ATOM 2401 O O . ALA B 1 17 ? -8.734 29.984 -2.43 1 98.31 17 ALA B O 1
ATOM 2402 N N . LYS B 1 18 ? -7.496 30.703 -0.712 1 98.44 18 LYS B N 1
ATOM 2403 C CA . LYS B 1 18 ? -6.656 31.531 -1.564 1 98.44 18 LYS B CA 1
ATOM 2404 C C . LYS B 1 18 ? -5.891 30.688 -2.578 1 98.44 18 LYS B C 1
ATOM 2406 O O . LYS B 1 18 ? -5.824 31.031 -3.76 1 98.44 18 LYS B O 1
ATOM 2411 N N . PHE B 1 19 ? -5.281 29.594 -2.111 1 98.56 19 PHE B N 1
ATOM 2412 C CA . PHE B 1 19 ? -4.531 28.719 -2.996 1 98.56 19 PHE B CA 1
ATOM 2413 C C . PHE B 1 19 ? -5.449 28.078 -4.035 1 98.56 19 PHE B C 1
ATOM 2415 O O . PHE B 1 19 ? -5.086 27.969 -5.207 1 98.56 19 PHE B O 1
ATOM 2422 N N . ALA B 1 20 ? -6.605 27.625 -3.613 1 98.44 20 ALA B N 1
ATOM 2423 C CA . ALA B 1 20 ? -7.594 27.078 -4.543 1 98.44 20 ALA B CA 1
ATOM 2424 C C . ALA B 1 20 ? -7.957 28.094 -5.617 1 98.44 20 ALA B C 1
ATOM 2426 O O . ALA B 1 20 ? -8.039 27.766 -6.801 1 98.44 20 ALA B O 1
ATOM 2427 N N . ALA B 1 21 ? -8.141 29.312 -5.215 1 98.25 21 ALA B N 1
ATOM 2428 C CA . ALA B 1 21 ? -8.516 30.375 -6.141 1 98.25 21 ALA B CA 1
ATOM 2429 C C . ALA B 1 21 ? -7.41 30.625 -7.164 1 98.25 21 ALA B C 1
ATOM 2431 O O . ALA B 1 21 ? -7.691 30.922 -8.328 1 98.25 21 ALA B O 1
ATOM 2432 N N . GLN B 1 22 ? -6.18 30.578 -6.723 1 98.31 22 GLN B N 1
ATOM 2433 C CA . GLN B 1 22 ? -5.039 30.766 -7.605 1 98.31 22 GLN B CA 1
ATOM 2434 C C . GLN B 1 22 ? -4.988 29.672 -8.68 1 98.31 22 GLN B C 1
ATOM 2436 O O . GLN B 1 22 ? -4.32 29.844 -9.703 1 98.31 22 GLN B O 1
ATOM 2441 N N . HIS B 1 23 ? -5.652 28.578 -8.422 1 98.44 23 HIS B N 1
ATOM 2442 C CA . HIS B 1 23 ? -5.621 27.438 -9.344 1 98.44 23 HIS B CA 1
ATOM 2443 C C . HIS B 1 23 ? -7.027 27.062 -9.805 1 98.44 23 HIS B C 1
ATOM 2445 O O . HIS B 1 23 ? -7.328 25.875 -9.984 1 98.44 23 HIS B O 1
ATOM 2451 N N . ALA B 1 24 ? -7.871 28.031 -9.859 1 97.81 24 ALA B N 1
ATOM 2452 C CA . ALA B 1 24 ? -9.266 27.828 -10.227 1 97.81 24 ALA B CA 1
ATOM 2453 C C . ALA B 1 24 ? -9.43 27.75 -11.742 1 97.81 24 ALA B C 1
ATOM 2455 O O . ALA B 1 24 ? -10.383 27.141 -12.242 1 97.81 24 ALA B O 1
ATOM 2456 N N . GLU B 1 25 ? -8.539 28.328 -12.453 1 97.5 25 GLU B N 1
ATOM 2457 C CA . GLU B 1 25 ? -8.648 28.406 -13.906 1 97.5 25 GLU B CA 1
ATOM 2458 C C . GLU B 1 25 ? -8.445 27.047 -14.547 1 97.5 25 GLU B C 1
ATOM 2460 O O . GLU B 1 25 ? -7.695 26.203 -14.031 1 97.5 25 GLU B O 1
ATOM 2465 N N . GLU B 1 26 ? -9.031 26.906 -15.695 1 96.38 26 GLU B N 1
ATOM 2466 C CA . GLU B 1 26 ? -8.922 25.656 -16.453 1 96.38 26 GLU B CA 1
ATOM 2467 C C . GLU B 1 26 ? -7.465 25.312 -16.734 1 96.38 26 GLU B C 1
ATOM 2469 O O . GLU B 1 26 ? -6.664 26.188 -17.062 1 96.38 26 GLU B O 1
ATOM 2474 N N . HIS B 1 27 ? -7.152 24.047 -16.547 1 97.12 27 HIS B N 1
ATOM 2475 C CA . HIS B 1 27 ? -5.836 23.484 -16.828 1 97.12 27 HIS B CA 1
ATOM 2476 C C . HIS B 1 27 ? -5.938 22 -17.203 1 97.12 27 HIS B C 1
ATOM 2478 O O . HIS B 1 27 ? -6.82 21.297 -16.703 1 97.12 27 HIS B O 1
ATOM 2484 N N . PRO B 1 28 ? -5.059 21.484 -18.047 1 96.44 28 PRO B N 1
ATOM 2485 C CA . PRO B 1 28 ? -5.141 20.094 -18.484 1 96.44 28 PRO B CA 1
ATOM 2486 C C . PRO B 1 28 ? -4.988 19.109 -17.328 1 96.44 28 PRO B C 1
ATOM 2488 O O . PRO B 1 28 ? -5.559 18.016 -17.359 1 96.44 28 PRO B O 1
ATOM 2491 N N . LEU B 1 29 ? -4.148 19.469 -16.391 1 97.75 29 LEU B N 1
ATOM 2492 C CA . LEU B 1 29 ? -4.016 18.688 -15.164 1 97.75 29 LEU B CA 1
ATOM 2493 C C . LEU B 1 29 ? -4.977 19.188 -14.094 1 97.75 29 LEU B C 1
ATOM 2495 O O . LEU B 1 29 ? -4.938 20.359 -13.719 1 97.75 29 LEU B O 1
ATOM 2499 N N . LYS B 1 30 ? -5.871 18.266 -13.586 1 97.75 30 LYS B N 1
ATOM 2500 C CA . LYS B 1 30 ? -6.879 18.672 -12.609 1 97.75 30 LYS B CA 1
ATOM 2501 C C . LYS B 1 30 ? -6.805 17.812 -11.352 1 97.75 30 LYS B C 1
ATOM 2503 O O . LYS B 1 30 ? -6.668 16.578 -11.438 1 97.75 30 LYS B O 1
ATOM 2508 N N . LEU B 1 31 ? -6.82 18.438 -10.266 1 98.38 31 LEU B N 1
ATOM 2509 C CA . LEU B 1 31 ? -6.973 17.734 -8.992 1 98.38 31 LEU B CA 1
ATOM 2510 C C . LEU B 1 31 ? -8.383 17.906 -8.445 1 98.38 31 LEU B C 1
ATOM 2512 O O . LEU B 1 31 ? -8.781 19.031 -8.086 1 98.38 31 LEU B O 1
ATOM 2516 N N . TYR B 1 32 ? -9.148 16.844 -8.438 1 97.38 32 TYR B N 1
ATOM 2517 C CA . TYR B 1 32 ? -10.438 16.828 -7.762 1 97.38 32 TYR B CA 1
ATOM 2518 C C . TYR B 1 32 ? -10.273 16.484 -6.285 1 97.38 32 TYR B C 1
ATOM 2520 O O . TYR B 1 32 ? -9.672 15.469 -5.938 1 97.38 32 TYR B O 1
ATOM 2528 N N . GLY B 1 33 ? -10.742 17.391 -5.457 1 96.38 33 GLY B N 1
ATOM 2529 C CA . GLY B 1 33 ? -10.555 17.156 -4.035 1 96.38 33 GLY B CA 1
ATOM 2530 C C . GLY B 1 33 ? -11.555 17.891 -3.166 1 96.38 33 GLY B C 1
ATOM 2531 O O . GLY B 1 33 ? -12.195 18.844 -3.619 1 96.38 33 GLY B O 1
ATOM 2532 N N . GLY B 1 34 ? -11.781 17.391 -1.98 1 95.38 34 GLY B N 1
ATOM 2533 C CA . GLY B 1 34 ? -12.492 18.094 -0.922 1 95.38 34 GLY B CA 1
ATOM 2534 C C . GLY B 1 34 ? -11.578 18.656 0.144 1 95.38 34 GLY B C 1
ATOM 2535 O O . GLY B 1 34 ? -10.688 17.953 0.641 1 95.38 34 GLY B O 1
ATOM 2536 N N . TRP B 1 35 ? -11.867 19.859 0.551 1 95.44 35 TRP B N 1
ATOM 2537 C CA . TRP B 1 35 ? -10.977 20.594 1.442 1 95.44 35 TRP B CA 1
ATOM 2538 C C . TRP B 1 35 ? -10.781 19.844 2.758 1 95.44 35 TRP B C 1
ATOM 2540 O O . TRP B 1 35 ? -9.734 19.969 3.402 1 95.44 35 TRP B O 1
ATOM 2550 N N . PHE B 1 36 ? -11.688 19.078 3.143 1 94.44 36 PHE B N 1
ATOM 2551 C CA . PHE B 1 36 ? -11.711 18.469 4.469 1 94.44 36 PHE B CA 1
ATOM 2552 C C . PHE B 1 36 ? -10.922 17.156 4.477 1 94.44 36 PHE B C 1
ATOM 2554 O O . PHE B 1 36 ? -10.609 16.625 5.543 1 94.44 36 PHE B O 1
ATOM 2561 N N . CYS B 1 37 ? -10.633 16.625 3.359 1 96.25 37 CYS B N 1
ATOM 2562 C CA . CYS B 1 37 ? -10.055 15.281 3.252 1 96.25 37 CYS B CA 1
ATOM 2563 C C . CYS B 1 37 ? -8.539 15.328 3.402 1 96.25 37 CYS B C 1
ATOM 2565 O O . CYS B 1 37 ? -7.852 15.961 2.604 1 96.25 37 CYS B O 1
ATOM 2567 N N . PRO B 1 38 ? -8.023 14.648 4.434 1 97.94 38 PRO B N 1
ATOM 2568 C CA . PRO B 1 38 ? -6.57 14.656 4.621 1 97.94 38 PRO B CA 1
ATOM 2569 C C . PRO B 1 38 ? -5.824 13.969 3.482 1 97.94 38 PRO B C 1
ATOM 2571 O O . PRO B 1 38 ? -4.66 14.281 3.221 1 97.94 38 PRO B O 1
ATOM 2574 N N . PHE B 1 39 ? -6.43 13.023 2.805 1 98.06 39 PHE B N 1
ATOM 2575 C CA . PHE B 1 39 ? -5.805 12.359 1.666 1 98.06 39 PHE B CA 1
ATOM 2576 C C . PHE B 1 39 ? -5.676 13.312 0.488 1 98.06 39 PHE B C 1
ATOM 2578 O O . PHE B 1 39 ? -4.699 13.258 -0.261 1 98.06 39 PHE B O 1
ATOM 2585 N N . VAL B 1 40 ? -6.621 14.156 0.36 1 98.12 40 VAL B N 1
ATOM 2586 C CA . VAL B 1 40 ? -6.527 15.211 -0.642 1 98.12 40 VAL B CA 1
ATOM 2587 C C . VAL B 1 40 ? -5.395 16.172 -0.281 1 98.12 40 VAL B C 1
ATOM 2589 O O . VAL B 1 40 ? -4.629 16.594 -1.152 1 98.12 40 VAL B O 1
ATOM 2592 N N . GLN B 1 41 ? -5.312 16.5 0.96 1 98.75 41 GLN B N 1
ATOM 2593 C CA . GLN B 1 41 ? -4.309 17.484 1.366 1 98.75 41 GLN B CA 1
ATOM 2594 C C . GLN B 1 41 ? -2.9 16.984 1.053 1 98.75 41 GLN B C 1
ATOM 2596 O O . GLN B 1 41 ? -2.031 17.766 0.665 1 98.75 41 GLN B O 1
ATOM 2601 N N . ARG B 1 42 ? -2.602 15.656 1.209 1 98.06 42 ARG B N 1
ATOM 2602 C CA . ARG B 1 42 ? -1.284 15.133 0.871 1 98.06 42 ARG B CA 1
ATOM 2603 C C . ARG B 1 42 ? -0.936 15.422 -0.585 1 98.06 42 ARG B C 1
ATOM 2605 O O . ARG B 1 42 ? 0.194 15.812 -0.894 1 98.06 42 ARG B O 1
ATOM 2612 N N . THR B 1 43 ? -1.866 15.188 -1.445 1 98.69 43 THR B N 1
ATOM 2613 C CA . THR B 1 43 ? -1.664 15.414 -2.871 1 98.69 43 THR B CA 1
ATOM 2614 C C . THR B 1 43 ? -1.491 16.906 -3.162 1 98.69 43 THR B C 1
ATOM 2616 O O . THR B 1 43 ? -0.631 17.297 -3.957 1 98.69 43 THR B O 1
ATOM 2619 N N . TRP B 1 44 ? -2.295 17.672 -2.445 1 98.81 44 TRP B N 1
ATOM 2620 C CA . TRP B 1 44 ? -2.244 19.109 -2.611 1 98.81 44 TRP B CA 1
ATOM 2621 C C . TRP B 1 44 ? -0.899 19.672 -2.152 1 98.81 44 TRP B C 1
ATOM 2623 O O . TRP B 1 44 ? -0.314 20.531 -2.818 1 98.81 44 TRP B O 1
ATOM 2633 N N . ILE B 1 45 ? -0.394 19.203 -1.032 1 98.88 45 ILE B N 1
ATOM 2634 C CA . ILE B 1 45 ? 0.927 19.562 -0.53 1 98.88 45 ILE B CA 1
ATOM 2635 C C . ILE B 1 45 ? 1.992 19.172 -1.554 1 98.88 45 ILE B C 1
ATOM 2637 O O . ILE B 1 45 ? 2.904 19.953 -1.834 1 98.88 45 ILE B O 1
ATOM 2641 N N . THR B 1 46 ? 1.862 17.984 -2.152 1 98.88 46 THR B N 1
ATOM 2642 C CA . THR B 1 46 ? 2.824 17.516 -3.139 1 98.88 46 THR B CA 1
ATOM 2643 C C . THR B 1 46 ? 2.854 18.422 -4.355 1 98.88 46 THR B C 1
ATOM 2645 O O . THR B 1 46 ? 3.926 18.844 -4.805 1 98.88 46 THR B O 1
ATOM 2648 N N . ILE B 1 47 ? 1.688 18.812 -4.855 1 98.75 47 ILE B N 1
ATOM 2649 C CA . ILE B 1 47 ? 1.584 19.688 -6.023 1 98.75 47 ILE B CA 1
ATOM 2650 C C . ILE B 1 47 ? 2.18 21.062 -5.703 1 98.75 47 ILE B C 1
ATOM 2652 O O . ILE B 1 47 ? 2.865 21.656 -6.539 1 98.75 47 ILE B O 1
ATOM 2656 N N . HIS B 1 48 ? 1.907 21.484 -4.48 1 98.75 48 HIS B N 1
ATOM 2657 C CA . HIS B 1 48 ? 2.43 22.766 -4.016 1 98.75 48 HIS B CA 1
ATOM 2658 C C . HIS B 1 48 ? 3.953 22.75 -3.949 1 98.75 48 HIS B C 1
ATOM 2660 O O . HIS B 1 48 ? 4.613 23.625 -4.508 1 98.75 48 HIS B O 1
ATOM 2666 N N . GLU B 1 49 ? 4.508 21.734 -3.314 1 98.62 49 GLU B N 1
ATOM 2667 C CA . GLU B 1 49 ? 5.957 21.609 -3.17 1 98.62 49 GLU B CA 1
ATOM 2668 C C . GLU B 1 49 ? 6.645 21.547 -4.531 1 98.62 49 GLU B C 1
ATOM 2670 O O . GLU B 1 49 ? 7.754 22.062 -4.691 1 98.62 49 GLU B O 1
ATOM 2675 N N . LYS B 1 50 ? 5.965 20.984 -5.508 1 98.62 50 LYS B N 1
ATOM 2676 C CA . LYS B 1 50 ? 6.551 20.75 -6.824 1 98.62 50 LYS B CA 1
ATOM 2677 C C . LYS B 1 50 ? 6.203 21.875 -7.793 1 98.62 50 LYS B C 1
ATOM 2679 O O . LYS B 1 50 ? 6.641 21.875 -8.945 1 98.62 50 LYS B O 1
ATOM 2684 N N . LYS B 1 51 ? 5.402 22.828 -7.328 1 98.25 51 LYS B N 1
ATOM 2685 C CA . LYS B 1 51 ? 5.027 23.984 -8.117 1 98.25 51 LYS B CA 1
ATOM 2686 C C . LYS B 1 51 ? 4.391 23.578 -9.445 1 98.25 51 LYS B C 1
ATOM 2688 O O . LYS B 1 51 ? 4.699 24.156 -10.492 1 98.25 51 LYS B O 1
ATOM 2693 N N . ILE B 1 52 ? 3.602 22.578 -9.414 1 98.62 52 ILE B N 1
ATOM 2694 C CA . ILE B 1 52 ? 3.012 22.016 -10.633 1 98.62 52 ILE B CA 1
ATOM 2695 C C . ILE B 1 52 ? 1.771 22.828 -11.016 1 98.62 52 ILE B C 1
ATOM 2697 O O . ILE B 1 52 ? 0.83 22.938 -10.227 1 98.62 52 ILE B O 1
ATOM 2701 N N . PRO B 1 53 ? 1.749 23.391 -12.219 1 98.19 53 PRO B N 1
ATOM 2702 C CA . PRO B 1 53 ? 0.501 24.016 -12.664 1 98.19 53 PRO B CA 1
ATOM 2703 C C . PRO B 1 53 ? -0.657 23.016 -12.742 1 98.19 53 PRO B C 1
ATOM 2705 O O . PRO B 1 53 ? -0.472 21.891 -13.188 1 98.19 53 PRO B O 1
ATOM 2708 N N . HIS B 1 54 ? -1.811 23.438 -12.297 1 98.56 54 HIS B N 1
ATOM 2709 C CA . HIS B 1 54 ? -2.973 22.562 -12.258 1 98.56 54 HIS B CA 1
ATOM 2710 C C . HIS B 1 54 ? -4.254 23.359 -12.023 1 98.56 54 HIS B C 1
ATOM 2712 O O . HIS B 1 54 ? -4.207 24.547 -11.734 1 98.56 54 HIS B O 1
ATOM 2718 N N . GLN B 1 55 ? -5.332 22.75 -12.242 1 98.5 55 GLN B N 1
ATOM 2719 C CA . GLN B 1 55 ? -6.621 23.234 -11.773 1 98.5 55 GLN B CA 1
ATOM 2720 C C . GLN B 1 55 ? -7.094 22.453 -10.547 1 98.5 55 GLN B C 1
ATOM 2722 O O . GLN B 1 55 ? -7.062 21.219 -10.539 1 98.5 55 GLN B O 1
ATOM 2727 N N . TYR B 1 56 ? -7.398 23.156 -9.523 1 98.44 56 TYR B N 1
ATOM 2728 C CA . TYR B 1 56 ? -8.055 22.547 -8.375 1 98.44 56 TYR B CA 1
ATOM 2729 C C . TYR B 1 56 ? -9.57 22.578 -8.539 1 98.44 56 TYR B C 1
ATOM 2731 O O . TYR B 1 56 ? -10.156 23.641 -8.781 1 98.44 56 TYR B O 1
ATOM 2739 N N . VAL B 1 57 ? -10.211 21.453 -8.477 1 97 57 VAL B N 1
ATOM 2740 C CA . VAL B 1 57 ? -11.656 21.344 -8.594 1 97 57 VAL B CA 1
ATOM 2741 C C . VAL B 1 57 ? -12.25 20.828 -7.277 1 97 57 VAL B C 1
ATOM 2743 O O . VAL B 1 57 ? -12.156 19.641 -6.969 1 97 57 VAL B O 1
ATOM 2746 N N . GLU B 1 58 ? -12.844 21.75 -6.539 1 96.25 58 GLU B N 1
ATOM 2747 C CA . GLU B 1 58 ? -13.508 21.391 -5.293 1 96.25 58 GLU B CA 1
ATOM 2748 C C . GLU B 1 58 ? -14.766 20.562 -5.555 1 96.25 58 GLU B C 1
ATOM 2750 O O . GLU B 1 58 ? -15.633 20.984 -6.328 1 96.25 58 GLU B O 1
ATOM 2755 N N . ILE B 1 59 ? -14.805 19.391 -4.941 1 92.75 59 ILE B N 1
ATOM 2756 C CA . ILE B 1 59 ? -16.016 18.594 -5.086 1 92.75 59 ILE B CA 1
ATOM 2757 C C . ILE B 1 59 ? -16.391 17.984 -3.736 1 92.75 59 ILE B C 1
ATOM 2759 O O . ILE B 1 59 ? -15.57 17.922 -2.82 1 92.75 59 ILE B O 1
ATOM 2763 N N . ASN B 1 60 ? -17.656 17.672 -3.627 1 86.12 60 ASN B N 1
ATOM 2764 C CA . ASN B 1 60 ? -18.141 16.828 -2.543 1 86.12 60 ASN B CA 1
ATOM 2765 C C . ASN B 1 60 ? -18.344 15.383 -3.01 1 86.12 60 ASN B C 1
ATOM 2767 O O . ASN B 1 60 ? -19.312 15.086 -3.703 1 86.12 60 ASN B O 1
ATOM 2771 N N . PRO B 1 61 ? -17.422 14.562 -2.609 1 83.69 61 PRO B N 1
ATOM 2772 C CA . PRO B 1 61 ? -17.484 13.195 -3.129 1 83.69 61 PRO B CA 1
ATOM 2773 C C . PRO B 1 61 ? -18.75 12.469 -2.697 1 83.69 61 PRO B C 1
ATOM 2775 O O . PRO B 1 61 ? -19.141 11.469 -3.312 1 83.69 61 PRO B O 1
ATOM 2778 N N . TYR B 1 62 ? -19.453 12.977 -1.78 1 81.12 62 TYR B N 1
ATOM 2779 C CA . TYR B 1 62 ? -20.656 12.328 -1.273 1 81.12 62 TYR B CA 1
ATOM 2780 C C . TYR B 1 62 ? -21.844 12.602 -2.18 1 81.12 62 TYR B C 1
ATOM 2782 O O . TYR B 1 62 ? -22.875 11.914 -2.1 1 81.12 62 TYR B O 1
ATOM 2790 N N . LYS B 1 63 ? -21.703 13.594 -2.971 1 83.25 63 LYS B N 1
ATOM 2791 C CA . LYS B 1 63 ? -22.797 13.938 -3.873 1 83.25 63 LYS B CA 1
ATOM 2792 C C . LYS B 1 63 ? -22.766 13.07 -5.129 1 83.25 63 LYS B C 1
ATOM 2794 O O . LYS B 1 63 ? -23.766 12.945 -5.824 1 83.25 63 LYS B O 1
ATOM 2799 N N . LYS B 1 64 ? -21.672 12.477 -5.434 1 82.5 64 LYS B N 1
ATOM 2800 C CA . LYS B 1 64 ? -21.5 11.562 -6.555 1 82.5 64 LYS B CA 1
ATOM 2801 C C . LYS B 1 64 ? -22.016 12.18 -7.852 1 82.5 64 LYS B C 1
ATOM 2803 O O . LYS B 1 64 ? -22.844 11.578 -8.547 1 82.5 64 LYS B O 1
ATOM 2808 N N . GLU B 1 65 ? -21.516 13.312 -8.141 1 88.44 65 GLU B N 1
ATOM 2809 C CA . GLU B 1 65 ? -21.891 13.984 -9.375 1 88.44 65 GLU B CA 1
ATOM 2810 C C . GLU B 1 65 ? -21.516 13.156 -10.602 1 88.44 65 GLU B C 1
ATOM 2812 O O . GLU B 1 65 ? -20.453 12.523 -10.625 1 88.44 65 GLU B O 1
ATOM 2817 N N . ALA B 1 66 ? -22.312 13.172 -11.633 1 90.19 66 ALA B N 1
ATOM 2818 C CA . ALA B 1 66 ? -22.188 12.305 -12.797 1 90.19 66 ALA B CA 1
ATOM 2819 C C . ALA B 1 66 ? -20.844 12.523 -13.508 1 90.19 66 ALA B C 1
ATOM 2821 O O . ALA B 1 66 ? -20.188 11.562 -13.898 1 90.19 66 ALA B O 1
ATOM 2822 N N . HIS B 1 67 ? -20.562 13.781 -13.672 1 88.69 67 HIS B N 1
ATOM 2823 C CA . HIS B 1 67 ? -19.328 14.078 -14.391 1 88.69 67 HIS B CA 1
ATOM 2824 C C . HIS B 1 67 ? -18.109 13.531 -13.648 1 88.69 67 HIS B C 1
ATOM 2826 O O . HIS B 1 67 ? -17.172 13.023 -14.266 1 88.69 67 HIS B O 1
ATOM 2832 N N . PHE B 1 68 ? -18.141 13.664 -12.297 1 91.31 68 PHE B N 1
ATOM 2833 C CA . PHE B 1 68 ? -17.047 13.148 -11.492 1 91.31 68 PHE B CA 1
ATOM 2834 C C . PHE B 1 68 ? -17.031 11.625 -11.516 1 91.31 68 PHE B C 1
ATOM 2836 O O . PHE B 1 68 ? -15.961 11.016 -11.656 1 91.31 68 PHE B O 1
ATOM 2843 N N . MET B 1 69 ? -18.203 11.016 -11.5 1 91.5 69 MET B N 1
ATOM 2844 C CA . MET B 1 69 ? -18.297 9.555 -11.516 1 91.5 69 MET B CA 1
ATOM 2845 C C . MET B 1 69 ? -17.859 8.992 -12.852 1 91.5 69 MET B C 1
ATOM 2847 O O . MET B 1 69 ? -17.328 7.879 -12.914 1 91.5 69 MET B O 1
ATOM 2851 N N . ALA B 1 70 ? -18.062 9.773 -13.859 1 89.56 70 ALA B N 1
ATOM 2852 C CA . ALA B 1 70 ? -17.594 9.359 -15.18 1 89.56 70 ALA B CA 1
ATOM 2853 C C . ALA B 1 70 ? -16.078 9.336 -15.234 1 89.56 70 ALA B C 1
ATOM 2855 O O . ALA B 1 70 ? -15.484 8.492 -15.914 1 89.56 70 ALA B O 1
ATOM 2856 N N . MET B 1 71 ? -15.461 10.227 -14.477 1 88.44 71 MET B N 1
ATOM 2857 C CA . MET B 1 71 ? -14 10.32 -14.414 1 88.44 71 MET B CA 1
ATOM 2858 C C . MET B 1 71 ? -13.422 9.242 -13.508 1 88.44 71 MET B C 1
ATOM 2860 O O . MET B 1 71 ? -12.43 8.594 -13.852 1 88.44 71 MET B O 1
ATOM 2864 N N . ASN B 1 72 ? -14.055 9.047 -12.422 1 90.5 72 ASN B N 1
ATOM 2865 C CA . ASN B 1 72 ? -13.625 8.047 -11.445 1 90.5 72 ASN B CA 1
ATOM 2866 C C . ASN B 1 72 ? -14.812 7.27 -10.891 1 90.5 72 ASN B C 1
ATOM 2868 O O . ASN B 1 72 ? -15.43 7.688 -9.906 1 90.5 72 ASN B O 1
ATOM 2872 N N . PRO B 1 73 ? -15 6.109 -11.391 1 87.06 73 PRO B N 1
ATOM 2873 C CA . PRO B 1 73 ? -16.156 5.32 -10.953 1 87.06 73 PRO B CA 1
ATOM 2874 C C . PRO B 1 73 ? -16.094 4.953 -9.469 1 87.06 73 PRO B C 1
ATOM 2876 O O . PRO B 1 73 ? -17.109 4.59 -8.875 1 87.06 73 PRO B O 1
ATOM 2879 N N . ARG B 1 74 ? -14.93 5.004 -8.867 1 85.5 74 ARG B N 1
ATOM 2880 C CA . ARG B 1 74 ? -14.805 4.734 -7.434 1 85.5 74 ARG B CA 1
ATOM 2881 C C . ARG B 1 74 ? -15.391 5.871 -6.609 1 85.5 74 ARG B C 1
ATOM 2883 O O . ARG B 1 74 ? -15.781 5.672 -5.453 1 85.5 74 ARG B O 1
ATOM 2890 N N . GLY B 1 75 ? -15.352 7.086 -7.133 1 88.75 75 GLY B N 1
ATOM 2891 C CA . GLY B 1 75 ? -16.031 8.219 -6.523 1 88.75 75 GLY B CA 1
ATOM 2892 C C . GLY B 1 75 ? -15.297 8.766 -5.305 1 88.75 75 GLY B C 1
ATOM 2893 O O . GLY B 1 75 ? -15.906 9.414 -4.449 1 88.75 75 GLY B O 1
ATOM 2894 N N . LEU B 1 76 ? -14.031 8.422 -5.168 1 90.19 76 LEU B N 1
ATOM 2895 C CA . LEU B 1 76 ? -13.266 8.875 -4.012 1 90.19 76 LEU B CA 1
ATOM 2896 C C . LEU B 1 76 ? -12.289 9.984 -4.406 1 90.19 76 LEU B C 1
ATOM 2898 O O . LEU B 1 76 ? -11.93 10.109 -5.582 1 90.19 76 LEU B O 1
ATOM 2902 N N . VAL B 1 77 ? -11.977 10.82 -3.494 1 94.44 77 VAL B N 1
ATOM 2903 C CA . VAL B 1 77 ? -10.953 11.844 -3.654 1 94.44 77 VAL B CA 1
ATOM 2904 C C . VAL B 1 77 ? -9.742 11.508 -2.785 1 94.44 77 VAL B C 1
ATOM 2906 O O . VAL B 1 77 ? -9.875 10.844 -1.754 1 94.44 77 VAL B O 1
ATOM 2909 N N . PRO B 1 78 ? -8.578 11.922 -3.193 1 97.44 78 PRO B N 1
ATOM 2910 C CA . PRO B 1 78 ? -8.242 12.727 -4.375 1 97.44 78 PRO B CA 1
ATOM 2911 C C . PRO B 1 78 ? -8.328 11.922 -5.672 1 97.44 78 PRO B C 1
ATOM 2913 O O . PRO B 1 78 ? -8.078 10.719 -5.676 1 97.44 78 PRO B O 1
ATOM 2916 N N . THR B 1 79 ? -8.758 12.555 -6.691 1 97.81 79 THR B N 1
ATOM 2917 C CA . THR B 1 79 ? -8.641 12.07 -8.062 1 97.81 79 THR B CA 1
ATOM 2918 C C . THR B 1 79 ? -7.859 13.055 -8.922 1 97.81 79 THR B C 1
ATOM 2920 O O . THR B 1 79 ? -8.164 14.25 -8.938 1 97.81 79 THR B O 1
ATOM 2923 N N . LEU B 1 80 ? -6.828 12.625 -9.539 1 98.31 80 LEU B N 1
ATOM 2924 C CA . LEU B 1 80 ? -6.055 13.43 -10.484 1 98.31 80 LEU B CA 1
ATOM 2925 C C . LEU B 1 80 ? -6.438 13.086 -11.922 1 98.31 80 LEU B C 1
ATOM 2927 O O . LEU B 1 80 ? -6.305 11.945 -12.352 1 98.31 80 LEU B O 1
ATOM 2931 N N . ALA B 1 81 ? -6.988 14.023 -12.625 1 97.44 81 ALA B N 1
ATOM 2932 C CA . ALA B 1 81 ? -7.234 13.867 -14.055 1 97.44 81 ALA B CA 1
ATOM 2933 C C . ALA B 1 81 ? -5.996 14.242 -14.867 1 97.44 81 ALA B C 1
ATOM 2935 O O . ALA B 1 81 ? -5.629 15.422 -14.945 1 97.44 81 ALA B O 1
ATOM 2936 N N . VAL B 1 82 ? -5.379 13.297 -15.492 1 97.81 82 VAL B N 1
ATOM 2937 C CA . VAL B 1 82 ? -4.109 13.469 -16.188 1 97.81 82 VAL B CA 1
ATOM 2938 C C . VAL B 1 82 ? -4.359 13.602 -17.688 1 97.81 82 VAL B C 1
ATOM 2940 O O . VAL B 1 82 ? -5.023 12.75 -18.297 1 97.81 82 VAL B O 1
ATOM 2943 N N . PRO B 1 83 ? -3.799 14.609 -18.297 1 95.75 83 PRO B N 1
ATOM 2944 C CA . PRO B 1 83 ? -3.939 14.727 -19.75 1 95.75 83 PRO B CA 1
ATOM 2945 C C . PRO B 1 83 ? -3.162 13.648 -20.516 1 95.75 83 PRO B C 1
ATOM 2947 O O . PRO B 1 83 ? -1.989 13.406 -20.219 1 95.75 83 PRO B O 1
ATOM 2950 N N . VAL B 1 84 ? -3.809 12.984 -21.438 1 89.75 84 VAL B N 1
ATOM 2951 C CA . VAL B 1 84 ? -3.143 11.883 -22.125 1 89.75 84 VAL B CA 1
ATOM 2952 C C . VAL B 1 84 ? -3.023 12.195 -23.609 1 89.75 84 VAL B C 1
ATOM 2954 O O . VAL B 1 84 ? -2.533 11.367 -24.391 1 89.75 84 VAL B O 1
ATOM 2957 N N . ASP B 1 85 ? -3.527 13.328 -24.016 1 87.88 85 ASP B N 1
ATOM 2958 C CA . ASP B 1 85 ? -3.324 13.781 -25.375 1 87.88 85 ASP B CA 1
ATOM 2959 C C . ASP B 1 85 ? -2.555 15.102 -25.422 1 87.88 85 ASP B C 1
ATOM 2961 O O . ASP B 1 85 ? -2.545 15.844 -24.438 1 87.88 85 ASP B O 1
ATOM 2965 N N . PRO B 1 86 ? -1.886 15.289 -26.547 1 82.69 86 PRO B N 1
ATOM 2966 C CA . PRO B 1 86 ? -1.055 16.484 -26.641 1 82.69 86 PRO B CA 1
ATOM 2967 C C . PRO B 1 86 ? -1.846 17.766 -26.391 1 82.69 86 PRO B C 1
ATOM 2969 O O . PRO B 1 86 ? -1.303 18.75 -25.844 1 82.69 86 PRO B O 1
ATOM 2972 N N . LYS B 1 87 ? -3.1 17.766 -26.812 1 83.88 87 LYS B N 1
ATOM 2973 C CA . LYS B 1 87 ? -3.92 18.969 -26.688 1 83.88 87 LYS B CA 1
ATOM 2974 C C . LYS B 1 87 ? -4.539 19.062 -25.297 1 83.88 87 LYS B C 1
ATOM 2976 O O . LYS B 1 87 ? -5.137 20.094 -24.953 1 83.88 87 LYS B O 1
ATOM 2981 N N . GLY B 1 88 ? -4.395 18.047 -24.438 1 82.62 88 GLY B N 1
ATOM 2982 C CA . GLY B 1 88 ? -4.906 18.016 -23.078 1 82.62 88 GLY B CA 1
ATOM 2983 C C . GLY B 1 88 ? -6.418 17.859 -23.016 1 82.62 88 GLY B C 1
ATOM 2984 O O . GLY B 1 88 ? -7.031 18.172 -22 1 82.62 88 GLY B O 1
ATOM 2985 N N . LYS B 1 89 ? -7.035 17.469 -24.062 1 86.25 89 LYS B N 1
ATOM 2986 C CA . LYS B 1 89 ? -8.492 17.359 -24.125 1 86.25 89 LYS B CA 1
ATOM 2987 C C . LYS B 1 89 ? -8.969 16.047 -23.516 1 86.25 89 LYS B C 1
ATOM 2989 O O . LYS B 1 89 ? -10.055 15.992 -22.922 1 86.25 89 LYS B O 1
ATOM 2994 N N . LEU B 1 90 ? -8.164 15.078 -23.688 1 91.31 90 LEU B N 1
ATOM 2995 C CA . LEU B 1 90 ? -8.492 13.797 -23.078 1 91.31 90 LEU B CA 1
ATOM 2996 C C . LEU B 1 90 ? -7.742 13.602 -21.766 1 91.31 90 LEU B C 1
ATOM 2998 O O . LEU B 1 90 ? -6.543 13.867 -21.688 1 91.31 90 LEU B O 1
ATOM 3002 N N . GLN B 1 91 ? -8.523 13.227 -20.719 1 94.06 91 GLN B N 1
ATOM 3003 C CA . GLN B 1 91 ? -7.926 13 -19.406 1 94.06 91 GLN B CA 1
ATOM 3004 C C . GLN B 1 91 ? -8.227 11.594 -18.906 1 94.06 91 GLN B C 1
ATOM 3006 O O . GLN B 1 91 ? -9.273 11.023 -19.219 1 94.06 91 GLN B O 1
ATOM 3011 N N . LYS B 1 92 ? -7.297 11.039 -18.25 1 95.12 92 LYS B N 1
ATOM 3012 C CA . LYS B 1 92 ? -7.48 9.773 -17.547 1 95.12 92 LYS B CA 1
ATOM 3013 C C . LYS B 1 92 ? -7.211 9.93 -16.062 1 95.12 92 LYS B C 1
ATOM 3015 O O . LYS B 1 92 ? -6.34 10.703 -15.656 1 95.12 92 LYS B O 1
ATOM 3020 N N . PRO B 1 93 ? -7.91 9.156 -15.25 1 96.69 93 PRO B N 1
ATOM 3021 C CA . PRO B 1 93 ? -7.828 9.352 -13.805 1 96.69 93 PRO B CA 1
ATOM 3022 C C . PRO B 1 93 ? -6.688 8.57 -13.164 1 96.69 93 PRO B C 1
ATOM 3024 O O . PRO B 1 93 ? -6.336 7.488 -13.633 1 96.69 93 PRO B O 1
ATOM 3027 N N . LEU B 1 94 ? -6.109 9.164 -12.203 1 97.56 94 LEU B N 1
ATOM 3028 C CA . LEU B 1 94 ? -5.332 8.492 -11.164 1 97.56 94 LEU B CA 1
ATOM 3029 C C . LEU B 1 94 ? -5.949 8.727 -9.789 1 97.56 94 LEU B C 1
ATOM 3031 O O . LEU B 1 94 ? -6.402 9.836 -9.492 1 97.56 94 LEU B O 1
ATOM 3035 N N . PHE B 1 95 ? -5.969 7.617 -9.047 1 95.25 95 PHE B N 1
ATOM 3036 C CA . PHE B 1 95 ? -6.473 7.746 -7.68 1 95.25 95 PHE B CA 1
ATOM 3037 C C . PHE B 1 95 ? -5.559 7.023 -6.695 1 95.25 95 PHE B C 1
ATOM 3039 O O . PHE B 1 95 ? -4.469 6.582 -7.066 1 95.25 95 PHE B O 1
ATOM 3046 N N . GLU B 1 96 ? -5.957 7.031 -5.402 1 95.44 96 GLU B N 1
ATOM 3047 C CA . GLU B 1 96 ? -5.07 6.648 -4.305 1 95.44 96 GLU B CA 1
ATOM 3048 C C . GLU B 1 96 ? -4.008 7.711 -4.055 1 95.44 96 GLU B C 1
ATOM 3050 O O . GLU B 1 96 ? -3.074 7.863 -4.848 1 95.44 96 GLU B O 1
ATOM 3055 N N . SER B 1 97 ? -4.109 8.367 -2.971 1 97.69 97 SER B N 1
ATOM 3056 C CA . SER B 1 97 ? -3.359 9.594 -2.717 1 97.69 97 SER B CA 1
ATOM 3057 C C . SER B 1 97 ? -1.856 9.344 -2.764 1 97.69 97 SER B C 1
ATOM 3059 O O . SER B 1 97 ? -1.109 10.125 -3.355 1 97.69 97 SER B O 1
ATOM 3061 N N . ASN B 1 98 ? -1.389 8.172 -2.162 1 98.25 98 ASN B N 1
ATOM 3062 C CA . ASN B 1 98 ? 0.044 7.895 -2.176 1 98.25 98 ASN B CA 1
ATOM 3063 C C . ASN B 1 98 ? 0.551 7.637 -3.592 1 98.25 98 ASN B C 1
ATOM 3065 O O . ASN B 1 98 ? 1.657 8.047 -3.945 1 98.25 98 ASN B O 1
ATOM 3069 N N . ILE B 1 99 ? -0.244 6.988 -4.43 1 98.38 99 ILE B N 1
ATOM 3070 C CA . ILE B 1 99 ? 0.121 6.699 -5.812 1 98.38 99 ILE B CA 1
ATOM 3071 C C . ILE B 1 99 ? 0.137 7.992 -6.621 1 98.38 99 ILE B C 1
ATOM 3073 O O . ILE B 1 99 ? 1.05 8.219 -7.418 1 98.38 99 ILE B O 1
ATOM 3077 N N . ILE B 1 100 ? -0.842 8.867 -6.383 1 98.62 100 ILE B N 1
ATOM 3078 C CA . ILE B 1 100 ? -0.886 10.164 -7.051 1 98.62 100 ILE B CA 1
ATOM 3079 C C . ILE B 1 100 ? 0.363 10.969 -6.699 1 98.62 100 ILE B C 1
ATOM 3081 O O . ILE B 1 100 ? 1.008 11.547 -7.578 1 98.62 100 ILE B O 1
ATOM 3085 N N . CYS B 1 101 ? 0.73 10.984 -5.406 1 98.88 101 CYS B N 1
ATOM 3086 C CA . CYS B 1 101 ? 1.894 11.75 -4.969 1 98.88 101 CYS B CA 1
ATOM 3087 C C . CYS B 1 101 ? 3.164 11.242 -5.637 1 98.88 101 CYS B C 1
ATOM 3089 O O . CYS B 1 101 ? 3.986 12.031 -6.102 1 98.88 101 CYS B O 1
ATOM 3091 N N . GLU B 1 102 ? 3.303 9.945 -5.664 1 98.69 102 GLU B N 1
ATOM 3092 C CA . GLU B 1 102 ? 4.484 9.383 -6.305 1 98.69 102 GLU B CA 1
ATOM 3093 C C . GLU B 1 102 ? 4.48 9.648 -7.809 1 98.69 102 GLU B C 1
ATOM 3095 O O . GLU B 1 102 ? 5.523 9.953 -8.391 1 98.69 102 GLU B O 1
ATOM 3100 N N . TYR B 1 103 ? 3.373 9.602 -8.516 1 98.75 103 TYR B N 1
ATOM 3101 C CA . TYR B 1 103 ? 3.264 9.961 -9.922 1 98.75 103 TYR B CA 1
ATOM 3102 C C . TYR B 1 103 ? 3.742 11.383 -10.164 1 98.75 103 TYR B C 1
ATOM 3104 O O . TYR B 1 103 ? 4.535 11.633 -11.078 1 98.75 103 TYR B O 1
ATOM 3112 N N . LEU B 1 104 ? 3.242 12.281 -9.328 1 98.81 104 LEU B N 1
ATOM 3113 C CA . LEU B 1 104 ? 3.598 13.688 -9.484 1 98.81 104 LEU B CA 1
ATOM 3114 C C . LEU B 1 104 ? 5.102 13.891 -9.352 1 98.81 104 LEU B C 1
ATOM 3116 O O . LEU B 1 104 ? 5.699 14.656 -10.109 1 98.81 104 LEU B O 1
ATOM 3120 N N . ASP B 1 105 ? 5.66 13.172 -8.422 1 98.5 105 ASP B N 1
ATOM 3121 C CA . ASP B 1 105 ? 7.102 13.273 -8.219 1 98.5 105 ASP B CA 1
ATOM 3122 C C . ASP B 1 105 ? 7.859 12.68 -9.406 1 98.5 105 ASP B C 1
ATOM 3124 O O . ASP B 1 105 ? 8.914 13.188 -9.7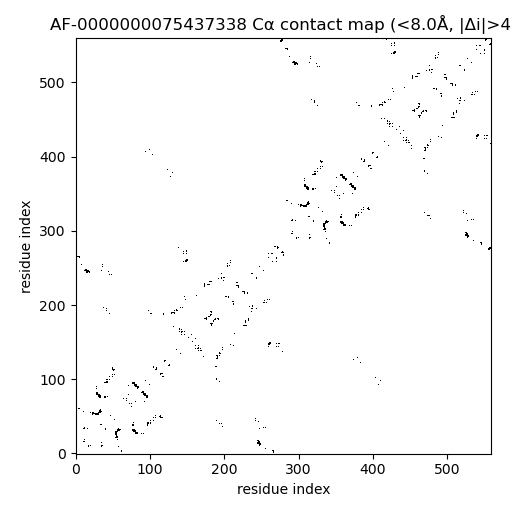89 1 98.5 105 ASP B O 1
ATOM 3128 N N . GLU B 1 106 ? 7.336 11.641 -10.023 1 97.69 106 GLU B N 1
ATOM 3129 C CA . GLU B 1 106 ? 7.996 10.922 -11.102 1 97.69 106 GLU B CA 1
ATOM 3130 C C . GLU B 1 106 ? 7.781 11.617 -12.445 1 97.69 106 GLU B C 1
ATOM 3132 O O . GLU B 1 106 ? 8.633 11.547 -13.328 1 97.69 106 GLU B O 1
ATOM 3137 N N . ALA B 1 107 ? 6.684 12.281 -12.625 1 97.69 107 ALA B N 1
ATOM 3138 C CA . ALA B 1 107 ? 6.32 12.875 -13.906 1 97.69 107 ALA B CA 1
ATOM 3139 C C . ALA B 1 107 ? 6.922 14.273 -14.047 1 97.69 107 ALA B C 1
ATOM 3141 O O . ALA B 1 107 ? 7.195 14.727 -15.164 1 97.69 107 ALA B O 1
ATOM 3142 N N . PHE B 1 108 ? 7.148 14.945 -12.961 1 97.94 108 PHE B N 1
ATOM 3143 C CA . PHE B 1 108 ? 7.645 16.312 -12.977 1 97.94 108 PHE B CA 1
ATOM 3144 C C . PHE B 1 108 ? 9.023 16.391 -12.328 1 97.94 108 PHE B C 1
ATOM 3146 O O . PHE B 1 108 ? 9.172 16.969 -11.25 1 97.94 108 PHE B O 1
ATOM 3153 N N . THR B 1 109 ? 10.062 16 -13.109 1 96.25 109 THR B N 1
ATOM 3154 C CA . THR B 1 109 ? 11.367 15.711 -12.523 1 96.25 109 THR B CA 1
ATOM 3155 C C . THR B 1 109 ? 12.336 16.875 -12.758 1 96.25 109 THR B C 1
ATOM 3157 O O . THR B 1 109 ? 13.406 16.922 -12.148 1 96.25 109 THR B O 1
ATOM 3160 N N . ASP B 1 110 ? 12.031 17.797 -13.664 1 97.5 110 ASP B N 1
ATOM 3161 C CA . ASP B 1 110 ? 12.906 18.938 -13.914 1 97.5 110 ASP B CA 1
ATOM 3162 C C . ASP B 1 110 ? 13 19.828 -12.68 1 97.5 110 ASP B C 1
ATOM 3164 O O . ASP B 1 110 ? 12.133 20.688 -12.469 1 97.5 110 ASP B O 1
ATOM 3168 N N . GLU B 1 111 ? 14.023 19.734 -12 1 95.62 111 GLU B N 1
ATOM 3169 C CA . GLU B 1 111 ? 14.148 20.406 -10.711 1 95.62 111 GLU B CA 1
ATOM 3170 C C . GLU B 1 111 ? 14.172 21.922 -10.875 1 95.62 111 GLU B C 1
ATOM 3172 O O . GLU B 1 111 ? 13.797 22.656 -9.961 1 95.62 111 GLU B O 1
ATOM 3177 N N . SER B 1 112 ? 14.648 22.406 -12 1 97.44 112 SER B N 1
ATOM 3178 C CA . SER B 1 112 ? 14.664 23.844 -12.258 1 97.44 112 SER B CA 1
ATOM 3179 C C . SER B 1 112 ? 13.25 24.391 -12.398 1 97.44 112 SER B C 1
ATOM 3181 O O . SER B 1 112 ? 12.992 25.562 -12.078 1 97.44 112 SER B O 1
ATOM 3183 N N . LYS B 1 113 ? 12.352 23.516 -12.75 1 97.44 113 LYS B N 1
ATOM 3184 C CA . LYS B 1 113 ? 10.977 23.953 -13 1 97.44 113 LYS B CA 1
ATOM 3185 C C . LYS B 1 113 ? 10.062 23.562 -11.852 1 97.44 113 LYS B C 1
ATOM 3187 O O . LYS B 1 113 ? 9.188 24.328 -11.453 1 97.44 113 LYS B O 1
ATOM 3192 N N . TYR B 1 114 ? 10.273 22.359 -11.32 1 97.88 114 TYR B N 1
ATOM 3193 C CA . TYR B 1 114 ? 9.281 21.797 -10.414 1 97.88 114 TYR B CA 1
ATOM 3194 C C . TYR B 1 114 ? 9.859 21.609 -9.016 1 97.88 114 TYR B C 1
ATOM 3196 O O . TYR B 1 114 ? 9.188 21.109 -8.125 1 97.88 114 TYR B O 1
ATOM 3204 N N . GLY B 1 115 ? 11.039 22.125 -8.781 1 95.25 115 GLY B N 1
ATOM 3205 C CA . GLY B 1 115 ? 11.648 21.969 -7.473 1 95.25 115 GLY B CA 1
ATOM 3206 C C . GLY B 1 115 ? 12.266 20.594 -7.258 1 95.25 115 GLY B C 1
ATOM 3207 O O . GLY B 1 115 ? 12.305 19.781 -8.18 1 95.25 115 GLY B O 1
ATOM 3208 N N . PRO B 1 116 ? 12.719 20.375 -6.09 1 96 116 PRO B N 1
ATOM 3209 C CA . PRO B 1 116 ? 13.453 19.141 -5.805 1 96 116 PRO B CA 1
ATOM 3210 C C . PRO B 1 116 ? 12.555 17.906 -5.793 1 96 116 PRO B C 1
ATOM 3212 O O . PRO B 1 116 ? 11.359 18 -5.516 1 96 116 PRO B O 1
ATOM 3215 N N . ARG B 1 117 ? 13.195 16.734 -6.07 1 97.06 117 ARG B N 1
ATOM 3216 C CA . ARG B 1 117 ? 12.5 15.461 -5.941 1 97.06 117 ARG B CA 1
ATOM 3217 C C . ARG B 1 117 ? 12.094 15.203 -4.496 1 97.06 117 ARG B C 1
ATOM 3219 O O . ARG B 1 117 ? 12.805 15.586 -3.566 1 97.06 117 ARG B O 1
ATOM 3226 N N . LEU B 1 118 ? 11.016 14.562 -4.359 1 98.75 118 LEU B N 1
ATOM 3227 C CA . LEU B 1 118 ? 10.484 14.289 -3.029 1 98.75 118 LEU B CA 1
ATOM 3228 C C . LEU B 1 118 ? 10.766 12.844 -2.619 1 98.75 118 LEU B C 1
ATOM 3230 O O . LEU B 1 118 ? 10.445 12.445 -1.5 1 98.75 118 LEU B O 1
ATOM 3234 N N . LEU B 1 119 ? 11.289 12.055 -3.496 1 98.44 119 LEU B N 1
ATOM 3235 C CA . LEU B 1 119 ? 11.859 10.742 -3.205 1 98.44 119 LEU B CA 1
ATOM 3236 C C . LEU B 1 119 ? 13.312 10.672 -3.656 1 98.44 119 LEU B C 1
ATOM 3238 O O . LEU B 1 119 ? 13.688 11.273 -4.668 1 98.44 119 LEU B O 1
ATOM 3242 N N . PRO B 1 120 ? 14.117 9.875 -2.916 1 97.5 120 PRO B N 1
ATOM 3243 C CA . PRO B 1 120 ? 15.531 9.742 -3.293 1 97.5 120 PRO B CA 1
ATOM 3244 C C . PRO B 1 120 ? 15.719 9.062 -4.648 1 97.5 120 PRO B C 1
ATOM 3246 O O . PRO B 1 120 ? 14.875 8.266 -5.062 1 97.5 120 PRO B O 1
ATOM 3249 N N . THR B 1 121 ? 16.875 9.383 -5.27 1 95.62 121 THR B N 1
ATOM 3250 C CA . THR B 1 121 ? 17.219 8.711 -6.52 1 95.62 121 THR B CA 1
ATOM 3251 C C . THR B 1 121 ? 17.844 7.344 -6.25 1 95.62 121 THR B C 1
ATOM 3253 O O . THR B 1 121 ? 17.75 6.438 -7.082 1 95.62 121 THR B O 1
ATOM 3256 N N . ASP B 1 122 ? 18.484 7.223 -5.055 1 96.5 122 ASP B N 1
ATOM 3257 C CA . ASP B 1 122 ? 19.016 5.926 -4.652 1 96.5 122 ASP B CA 1
ATOM 3258 C C . ASP B 1 122 ? 17.891 4.914 -4.434 1 96.5 122 ASP B C 1
ATOM 3260 O O . ASP B 1 122 ? 16.969 5.168 -3.666 1 96.5 122 ASP B O 1
ATOM 3264 N N . SER B 1 123 ? 18.031 3.766 -5.113 1 96.81 123 SER B N 1
ATOM 3265 C CA . SER B 1 123 ? 16.938 2.795 -5.129 1 96.81 123 SER B CA 1
ATOM 3266 C C . SER B 1 123 ? 16.656 2.262 -3.727 1 96.81 123 SER B C 1
ATOM 3268 O O . SER B 1 123 ? 15.492 2.033 -3.367 1 96.81 123 SER B O 1
ATOM 3270 N N . TYR B 1 124 ? 17.688 1.989 -2.951 1 97.44 124 TYR B N 1
ATOM 3271 C CA . TYR B 1 124 ? 17.469 1.483 -1.601 1 97.44 124 TYR B CA 1
ATOM 3272 C C . TYR B 1 124 ? 16.75 2.518 -0.743 1 97.44 124 TYR B C 1
ATOM 3274 O O . TYR B 1 124 ? 15.766 2.201 -0.072 1 97.44 124 TYR B O 1
ATOM 3282 N N . GLU B 1 125 ? 17.234 3.742 -0.76 1 97.81 125 GLU B N 1
ATOM 3283 C CA . GLU B 1 125 ? 16.625 4.797 0.046 1 97.81 125 GLU B CA 1
ATOM 3284 C C . GLU B 1 125 ? 15.188 5.066 -0.394 1 97.81 125 GLU B C 1
ATOM 3286 O O . GLU B 1 125 ? 14.336 5.398 0.429 1 97.81 125 GLU B O 1
ATOM 3291 N N . ARG B 1 126 ? 14.93 4.969 -1.675 1 98.25 126 ARG B N 1
ATOM 3292 C CA . ARG B 1 126 ? 13.57 5.125 -2.182 1 98.25 126 ARG B CA 1
ATOM 3293 C C . ARG B 1 126 ? 12.656 4.031 -1.643 1 98.25 126 ARG B C 1
ATOM 3295 O O . ARG B 1 126 ? 11.531 4.309 -1.229 1 98.25 126 ARG B O 1
ATOM 3302 N N . ALA B 1 127 ? 13.133 2.793 -1.612 1 98.44 127 ALA B N 1
ATOM 3303 C CA . ALA B 1 127 ? 12.367 1.682 -1.046 1 98.44 127 ALA B CA 1
ATOM 3304 C C . ALA B 1 127 ? 12.133 1.885 0.448 1 98.44 127 ALA B C 1
ATOM 3306 O O . ALA B 1 127 ? 11.039 1.612 0.951 1 98.44 127 ALA B O 1
ATOM 3307 N N . ARG B 1 128 ? 13.148 2.32 1.11 1 98 128 ARG B N 1
ATOM 3308 C CA . ARG B 1 128 ? 13.008 2.621 2.531 1 98 128 ARG B CA 1
ATOM 3309 C C . ARG B 1 128 ? 11.922 3.662 2.766 1 98 128 ARG B C 1
ATOM 3311 O O . ARG B 1 128 ? 11.086 3.506 3.664 1 98 128 ARG B O 1
ATOM 3318 N N . CYS B 1 129 ? 11.891 4.691 1.974 1 98.75 129 CYS B N 1
ATOM 3319 C CA . CYS B 1 129 ? 10.828 5.691 2.078 1 98.75 129 CYS B CA 1
ATOM 3320 C C . CYS B 1 129 ? 9.461 5.059 1.88 1 98.75 129 CYS B C 1
ATOM 3322 O O . CYS B 1 129 ? 8.523 5.352 2.625 1 98.75 129 CYS B O 1
ATOM 3324 N N . ARG B 1 130 ? 9.336 4.152 0.904 1 98.69 130 ARG B N 1
ATOM 3325 C CA . ARG B 1 130 ? 8.055 3.5 0.643 1 98.69 130 ARG B CA 1
ATOM 3326 C C . ARG B 1 130 ? 7.613 2.66 1.837 1 98.69 130 ARG B C 1
ATOM 3328 O O . ARG B 1 130 ? 6.422 2.576 2.139 1 98.69 130 ARG B O 1
ATOM 3335 N N . ILE B 1 131 ? 8.547 2.025 2.533 1 97.94 131 ILE B N 1
ATOM 3336 C CA . ILE B 1 131 ? 8.242 1.229 3.717 1 97.94 131 ILE B CA 1
ATOM 3337 C C . ILE B 1 131 ? 7.625 2.119 4.793 1 97.94 131 ILE B C 1
ATOM 3339 O O . ILE B 1 131 ? 6.617 1.755 5.402 1 97.94 131 ILE B O 1
ATOM 3343 N N . TRP B 1 132 ? 8.141 3.246 4.934 1 98.62 132 TRP B N 1
ATOM 3344 C CA . TRP B 1 132 ? 7.668 4.086 6.031 1 98.62 132 TRP B CA 1
ATOM 3345 C C . TRP B 1 132 ? 6.422 4.863 5.621 1 98.62 132 TRP B C 1
ATOM 3347 O O . TRP B 1 132 ? 5.59 5.207 6.469 1 98.62 132 TRP B O 1
ATOM 3357 N N . ILE B 1 133 ? 6.258 5.152 4.312 1 98.75 133 ILE B N 1
ATOM 3358 C CA . ILE B 1 133 ? 4.969 5.633 3.826 1 98.75 133 ILE B CA 1
ATOM 3359 C C . ILE B 1 133 ? 3.891 4.59 4.109 1 98.75 133 ILE B C 1
ATOM 3361 O O . ILE B 1 133 ? 2.789 4.926 4.547 1 98.75 133 ILE B O 1
ATOM 3365 N N . ASP B 1 134 ? 4.25 3.373 3.875 1 97.06 134 ASP B N 1
ATOM 3366 C CA . ASP B 1 134 ? 3.334 2.279 4.184 1 97.06 134 ASP B CA 1
ATOM 3367 C C . ASP B 1 134 ? 3.027 2.225 5.68 1 97.06 134 ASP B C 1
ATOM 3369 O O . ASP B 1 134 ? 1.878 2.02 6.074 1 97.06 134 ASP B O 1
ATOM 3373 N N . HIS B 1 135 ? 4.008 2.359 6.543 1 97.44 135 HIS B N 1
ATOM 3374 C CA . HIS B 1 135 ? 3.812 2.398 7.988 1 97.44 135 HIS B CA 1
ATOM 3375 C C . HIS B 1 135 ? 2.844 3.508 8.383 1 97.44 135 HIS B C 1
ATOM 3377 O O . HIS B 1 135 ? 1.94 3.287 9.195 1 97.44 135 HIS B O 1
ATOM 3383 N N . ILE B 1 136 ? 3.029 4.645 7.797 1 98.62 136 ILE B N 1
ATOM 3384 C CA . ILE B 1 136 ? 2.129 5.762 8.07 1 98.62 136 ILE B CA 1
ATOM 3385 C C . ILE B 1 136 ? 0.704 5.379 7.672 1 98.62 136 ILE B C 1
ATOM 3387 O O . ILE B 1 136 ? -0.232 5.551 8.453 1 98.62 136 ILE B O 1
ATOM 3391 N N . SER B 1 137 ? 0.535 4.832 6.516 1 97.44 137 SER B N 1
ATOM 3392 C CA . SER B 1 137 ? -0.771 4.543 5.93 1 97.44 137 SER B CA 1
ATOM 3393 C C . SER B 1 137 ? -1.474 3.416 6.684 1 97.44 137 SER B C 1
ATOM 3395 O O . SER B 1 137 ? -2.695 3.441 6.848 1 97.44 137 SER B O 1
ATOM 3397 N N . THR B 1 138 ? -0.68 2.469 7.195 1 95.44 138 THR B N 1
ATOM 3398 C CA . THR B 1 138 ? -1.311 1.236 7.656 1 95.44 138 THR B CA 1
ATOM 3399 C C . THR B 1 138 ? -1.256 1.137 9.18 1 95.44 138 THR B C 1
ATOM 3401 O O . THR B 1 138 ? -1.948 0.311 9.773 1 95.44 138 THR B O 1
ATOM 3404 N N . ARG B 1 139 ? -0.414 1.931 9.789 1 96.31 139 ARG B N 1
ATOM 3405 C CA . ARG B 1 139 ? -0.273 1.852 11.242 1 96.31 139 ARG B CA 1
ATOM 3406 C C . ARG B 1 139 ? -0.653 3.174 11.898 1 96.31 139 ARG B C 1
ATOM 3408 O O . ARG B 1 139 ? -1.604 3.23 12.68 1 96.31 139 ARG B O 1
ATOM 3415 N N . ILE B 1 140 ? -0.061 4.234 11.469 1 98.44 140 ILE B N 1
ATOM 3416 C CA . ILE B 1 140 ? -0.252 5.508 12.148 1 98.44 140 ILE B CA 1
ATOM 3417 C C . ILE B 1 140 ? -1.664 6.027 11.883 1 98.44 140 ILE B C 1
ATOM 3419 O O . ILE B 1 140 ? -2.404 6.332 12.82 1 98.44 140 ILE B O 1
ATOM 3423 N N . ILE B 1 141 ? -2.102 6.086 10.672 1 98.5 141 ILE B N 1
ATOM 3424 C CA . ILE B 1 141 ? -3.373 6.707 10.312 1 98.5 141 ILE B CA 1
ATOM 3425 C C . ILE B 1 141 ? -4.523 5.898 10.906 1 98.5 141 ILE B C 1
ATOM 3427 O O . ILE B 1 141 ? -5.422 6.461 11.539 1 98.5 141 ILE B O 1
ATOM 3431 N N . PRO B 1 142 ? -4.512 4.562 10.773 1 97.12 142 PRO B N 1
ATOM 3432 C CA . PRO B 1 142 ? -5.582 3.811 11.43 1 97.12 142 PRO B CA 1
ATOM 3433 C C . PRO B 1 142 ? -5.629 4.047 12.938 1 97.12 142 PRO B C 1
ATOM 3435 O O . PRO B 1 142 ? -6.715 4.168 13.516 1 97.12 142 PRO B O 1
ATOM 3438 N N . SER B 1 143 ? -4.484 4.09 13.594 1 97.69 143 SER B N 1
ATOM 3439 C CA . SER B 1 143 ? -4.465 4.336 15.031 1 97.69 143 SER B CA 1
ATOM 3440 C C . SER B 1 143 ? -4.945 5.742 15.359 1 97.69 143 SER B C 1
ATOM 3442 O O . SER B 1 143 ? -5.562 5.965 16.406 1 97.69 143 SER B O 1
ATOM 3444 N N . TRP B 1 144 ? -4.652 6.711 14.477 1 98.44 144 TRP B N 1
ATOM 3445 C CA . TRP B 1 144 ? -5.152 8.07 14.625 1 98.44 144 TRP B CA 1
ATOM 3446 C C . TRP B 1 144 ? -6.676 8.094 14.664 1 98.44 144 TRP B C 1
ATOM 3448 O O . TRP B 1 144 ? -7.277 8.664 15.578 1 98.44 144 TRP B O 1
ATOM 3458 N N . TYR B 1 145 ? -7.348 7.418 13.742 1 98.12 145 TYR B N 1
ATOM 3459 C CA . TYR B 1 145 ? -8.805 7.398 13.672 1 98.12 145 TYR B CA 1
ATOM 3460 C C . TYR B 1 145 ? -9.391 6.578 14.812 1 98.12 145 TYR B C 1
ATOM 3462 O O . TYR B 1 145 ? -10.469 6.895 15.32 1 98.12 145 TYR B O 1
ATOM 3470 N N . LYS B 1 146 ? -8.68 5.469 15.148 1 97.19 146 LYS B N 1
ATOM 3471 C CA . LYS B 1 146 ? -9.109 4.688 16.297 1 97.19 146 LYS B CA 1
ATOM 3472 C C . LYS B 1 146 ? -9.227 5.566 17.547 1 97.19 146 LYS B C 1
ATOM 3474 O O . LYS B 1 146 ? -10.211 5.477 18.281 1 97.19 146 LYS B O 1
ATOM 3479 N N . LEU B 1 147 ? -8.234 6.414 17.75 1 98.19 147 LEU B N 1
ATOM 3480 C CA . LEU B 1 147 ? -8.242 7.332 18.891 1 98.19 147 LEU B CA 1
ATOM 3481 C C . LEU B 1 147 ? -9.328 8.391 18.719 1 98.19 147 LEU B C 1
ATOM 3483 O O . LEU B 1 147 ? -10.109 8.633 19.641 1 98.19 147 LEU B O 1
ATOM 3487 N N . MET B 1 148 ? -9.469 8.992 17.562 1 98.25 148 MET B N 1
ATOM 3488 C CA . MET B 1 148 ? -10.43 10.047 17.281 1 98.25 148 MET B CA 1
ATOM 3489 C C . MET B 1 148 ? -11.859 9.547 17.469 1 98.25 148 MET B C 1
ATOM 3491 O O . MET B 1 148 ? -12.719 10.289 17.938 1 98.25 148 MET B O 1
ATOM 3495 N N . GLN B 1 149 ? -12.086 8.289 17.172 1 97.5 149 GLN B N 1
ATOM 3496 C CA . GLN B 1 149 ? -13.438 7.742 17.188 1 97.5 149 GLN B CA 1
ATOM 3497 C C . GLN B 1 149 ? -13.711 7.008 18.5 1 97.5 149 GLN B C 1
ATOM 3499 O O . GLN B 1 149 ? -14.711 6.293 18.609 1 97.5 149 GLN B O 1
ATOM 3504 N N . HIS B 1 150 ? -12.867 7.113 19.438 1 97.69 150 HIS B N 1
ATOM 3505 C CA . HIS B 1 150 ? -13.094 6.422 20.703 1 97.69 150 HIS B CA 1
ATOM 3506 C C . HIS B 1 150 ? -14.328 6.973 21.422 1 97.69 150 HIS B C 1
ATOM 3508 O O . HIS B 1 150 ? -14.508 8.188 21.484 1 97.69 150 HIS B O 1
ATOM 3514 N N . THR B 1 151 ? -15.109 6.121 21.875 1 96.44 151 THR B N 1
ATOM 3515 C CA . THR B 1 151 ? -16.219 6.402 22.766 1 96.44 151 THR B CA 1
ATOM 3516 C C . THR B 1 151 ? -16.203 5.461 23.969 1 96.44 151 THR B C 1
ATOM 3518 O O . THR B 1 151 ? -15.523 4.43 23.938 1 96.44 151 THR B O 1
ATOM 3521 N N . PRO B 1 152 ? -16.859 5.828 25 1 94.62 152 PRO B N 1
ATOM 3522 C CA . PRO B 1 152 ? -16.797 5.031 26.234 1 94.62 152 PRO B CA 1
ATOM 3523 C C . PRO B 1 152 ? -17.281 3.594 26.016 1 94.62 152 PRO B C 1
ATOM 3525 O O . PRO B 1 152 ? -16.922 2.701 26.797 1 94.62 152 PRO B O 1
ATOM 3528 N N . ASP B 1 153 ? -18.031 3.309 25.016 1 94.56 153 ASP B N 1
ATOM 3529 C CA . ASP B 1 153 ? -18.609 1.987 24.812 1 94.56 153 ASP B CA 1
ATOM 3530 C C . ASP B 1 153 ? -17.641 1.075 24.062 1 94.56 153 ASP B C 1
ATOM 3532 O O . ASP B 1 153 ? -17.906 -0.118 23.891 1 94.56 153 ASP B O 1
ATOM 3536 N N . LYS B 1 154 ? -16.531 1.623 23.672 1 95.38 154 LYS B N 1
ATOM 3537 C CA . LYS B 1 154 ? -15.531 0.795 23 1 95.38 154 LYS B CA 1
ATOM 3538 C C . LYS B 1 154 ? -14.914 -0.22 23.953 1 95.38 154 LYS B C 1
ATOM 3540 O O . LYS B 1 154 ? -14.836 0.026 25.156 1 95.38 154 LYS B O 1
ATOM 3545 N N . PRO B 1 155 ? -14.477 -1.394 23.375 1 94.62 155 PRO B N 1
ATOM 3546 C CA . PRO B 1 155 ? -13.898 -2.434 24.234 1 94.62 155 PRO B CA 1
ATOM 3547 C C . PRO B 1 155 ? -12.469 -2.117 24.656 1 94.62 155 PRO B C 1
ATOM 3549 O O . PRO B 1 155 ? -11.82 -2.945 25.297 1 94.62 155 PRO B O 1
ATOM 3552 N N . PHE B 1 156 ? -11.922 -1.062 24.312 1 95.88 156 PHE B N 1
ATOM 3553 C CA . PHE B 1 156 ? -10.602 -0.59 24.719 1 95.88 156 PHE B CA 1
ATOM 3554 C C . PHE B 1 156 ? -10.68 0.812 25.312 1 95.88 156 PHE B C 1
ATOM 3556 O O . PHE B 1 156 ? -11.609 1.568 25 1 95.88 156 PHE B O 1
ATOM 3563 N N . SER B 1 157 ? -9.719 1.161 26.172 1 97.5 157 SER B N 1
ATOM 3564 C CA . SER B 1 157 ? -9.734 2.455 26.844 1 97.5 157 SER B CA 1
ATOM 3565 C C . SER B 1 157 ? -9.148 3.547 25.953 1 97.5 157 SER B C 1
ATOM 3567 O O . SER B 1 157 ? -8.445 3.256 24.984 1 97.5 157 SER B O 1
ATOM 3569 N N . LEU B 1 158 ? -9.531 4.727 26.297 1 97.38 158 LEU B N 1
ATOM 3570 C CA . LEU B 1 158 ? -8.961 5.895 25.641 1 97.38 158 LEU B CA 1
ATOM 3571 C C . LEU B 1 158 ? -7.438 5.875 25.719 1 97.38 158 LEU B C 1
ATOM 3573 O O . LEU B 1 158 ? -6.754 6.168 24.734 1 97.38 158 LEU B O 1
ATOM 3577 N N . ASP B 1 159 ? -6.844 5.438 26.828 1 97.62 159 ASP B N 1
ATOM 3578 C CA . ASP B 1 159 ? -5.398 5.398 27.031 1 97.62 159 ASP B CA 1
ATOM 3579 C C . ASP B 1 159 ? -4.746 4.32 26.172 1 97.62 159 ASP B C 1
ATOM 3581 O O . ASP B 1 159 ? -3.629 4.496 25.688 1 97.62 159 ASP B O 1
ATOM 3585 N N . GLU B 1 160 ? -5.441 3.234 26.016 1 97.88 160 GLU B N 1
ATOM 3586 C CA . GLU B 1 160 ? -4.926 2.189 25.141 1 97.88 160 GLU B CA 1
ATOM 3587 C C . GLU B 1 160 ? -4.805 2.688 23.703 1 97.88 160 GLU B C 1
ATOM 3589 O O . GLU B 1 160 ? -3.805 2.418 23.031 1 97.88 160 GLU B O 1
ATOM 3594 N N . ALA B 1 161 ? -5.836 3.379 23.219 1 97.81 161 ALA B N 1
ATOM 3595 C CA . ALA B 1 161 ? -5.805 3.947 21.875 1 97.81 161 ALA B CA 1
ATOM 3596 C C . ALA B 1 161 ? -4.684 4.977 21.75 1 97.81 161 ALA B C 1
ATOM 3598 O O . ALA B 1 161 ? -3.982 5.012 20.734 1 97.81 161 ALA B O 1
ATOM 3599 N N . ARG B 1 162 ? -4.504 5.77 22.75 1 98 162 ARG B N 1
ATOM 3600 C CA . ARG B 1 162 ? -3.463 6.789 22.766 1 98 162 ARG B CA 1
ATOM 3601 C C . ARG B 1 162 ? -2.076 6.16 22.703 1 98 162 ARG B C 1
ATOM 3603 O O . ARG B 1 162 ? -1.212 6.621 21.953 1 98 162 ARG B O 1
ATOM 3610 N N . GLU B 1 163 ? -1.864 5.117 23.484 1 97.88 163 GLU B N 1
ATOM 3611 C CA . GLU B 1 163 ? -0.584 4.418 23.516 1 97.88 163 GLU B CA 1
ATOM 3612 C C . GLU B 1 163 ? -0.27 3.762 22.172 1 97.88 163 GLU B C 1
ATOM 3614 O O . GLU B 1 163 ? 0.887 3.727 21.75 1 97.88 163 GLU B O 1
ATOM 3619 N N . GLU B 1 164 ? -1.286 3.268 21.578 1 97.81 164 GLU B N 1
ATOM 3620 C CA . GLU B 1 164 ? -1.098 2.656 20.266 1 97.81 164 GLU B CA 1
ATOM 3621 C C . GLU B 1 164 ? -0.611 3.682 19.234 1 97.81 164 GLU B C 1
ATOM 3623 O O . GLU B 1 164 ? 0.363 3.438 18.516 1 97.81 164 GLU B O 1
ATOM 3628 N N . LEU B 1 165 ? -1.262 4.828 19.172 1 98.44 165 LEU B N 1
ATOM 3629 C CA . LEU B 1 165 ? -0.846 5.887 18.266 1 98.44 165 LEU B CA 1
ATOM 3630 C C . LEU B 1 165 ? 0.578 6.34 18.562 1 98.44 165 LEU B C 1
ATOM 3632 O O . LEU B 1 165 ? 1.408 6.441 17.656 1 98.44 165 LEU B O 1
ATOM 3636 N N . ARG B 1 166 ? 0.86 6.559 19.812 1 97.56 166 ARG B N 1
ATOM 3637 C CA . ARG B 1 166 ? 2.184 6.992 20.234 1 97.56 166 ARG B CA 1
ATOM 3638 C C . ARG B 1 166 ? 3.254 5.988 19.828 1 97.56 166 ARG B C 1
ATOM 3640 O O . ARG B 1 166 ? 4.32 6.375 19.328 1 97.56 166 ARG B O 1
ATOM 3647 N N . GLY B 1 167 ? 2.973 4.727 20.047 1 97.75 167 GLY B N 1
ATOM 3648 C CA . GLY B 1 167 ? 3.916 3.684 19.672 1 97.75 167 GLY B CA 1
ATOM 3649 C C . GLY B 1 167 ? 4.219 3.652 18.188 1 97.75 167 GLY B C 1
ATOM 3650 O O . GLY B 1 167 ? 5.371 3.486 17.781 1 97.75 167 GLY B O 1
ATOM 3651 N N . ARG B 1 168 ? 3.16 3.816 17.375 1 98.19 168 ARG B N 1
ATOM 3652 C CA . ARG B 1 168 ? 3.336 3.809 15.922 1 98.19 168 ARG B CA 1
ATOM 3653 C C . ARG B 1 168 ? 4.156 5.012 15.461 1 98.19 168 ARG B C 1
ATOM 3655 O O . ARG B 1 168 ? 5.008 4.891 14.578 1 98.19 168 ARG B O 1
ATOM 3662 N N . ILE B 1 169 ? 3.918 6.164 16.031 1 98.44 169 ILE B N 1
ATOM 3663 C CA . ILE B 1 169 ? 4.668 7.371 15.711 1 98.44 169 ILE B CA 1
ATOM 3664 C C . ILE B 1 169 ? 6.117 7.215 16.172 1 98.44 169 ILE B C 1
ATOM 3666 O O . ILE B 1 169 ? 7.047 7.578 15.438 1 98.44 169 ILE B O 1
ATOM 3670 N N . LYS B 1 170 ? 6.32 6.66 17.344 1 97.56 170 LYS B N 1
ATOM 3671 C CA . LYS B 1 170 ? 7.664 6.438 17.875 1 97.56 170 LYS B CA 1
ATOM 3672 C C . LYS B 1 170 ? 8.508 5.605 16.922 1 97.56 170 LYS B C 1
ATOM 3674 O O . LYS B 1 170 ? 9.664 5.93 16.656 1 97.56 170 LYS B O 1
ATOM 3679 N N . SER B 1 171 ? 7.93 4.57 16.375 1 97.44 171 SER B N 1
ATOM 3680 C CA . SER B 1 171 ? 8.641 3.711 15.438 1 97.44 171 SER B CA 1
ATOM 3681 C C . SER B 1 171 ? 9.125 4.5 14.227 1 97.44 171 SER B C 1
ATOM 3683 O O . SER B 1 171 ? 10.242 4.289 13.75 1 97.44 171 SER B O 1
ATOM 3685 N N . LEU B 1 172 ? 8.32 5.375 13.727 1 98.44 172 LEU B N 1
ATOM 3686 C CA . LEU B 1 172 ? 8.703 6.207 12.594 1 98.44 172 LEU B CA 1
ATOM 3687 C C . LEU B 1 172 ? 9.844 7.152 12.969 1 98.44 172 LEU B C 1
ATOM 3689 O O . LEU B 1 172 ? 10.82 7.285 12.227 1 98.44 172 LEU B O 1
ATOM 3693 N N . VAL B 1 173 ? 9.703 7.801 14.102 1 97.94 173 VAL B N 1
ATOM 3694 C CA . VAL B 1 173 ? 10.672 8.805 14.531 1 97.94 173 VAL B CA 1
ATOM 3695 C C . VAL B 1 173 ? 12.039 8.156 14.734 1 97.94 173 VAL B C 1
ATOM 3697 O O . VAL B 1 173 ? 13.07 8.766 14.445 1 97.94 173 VAL B O 1
ATOM 3700 N N . GLU B 1 174 ? 12.055 6.941 15.203 1 97.12 174 GLU B N 1
ATOM 3701 C CA . GLU B 1 174 ? 13.297 6.203 15.398 1 97.12 174 GLU B CA 1
ATOM 3702 C C . GLU B 1 174 ? 14.055 6.035 14.086 1 97.12 174 GLU B C 1
ATOM 3704 O O . GLU B 1 174 ? 15.281 5.867 14.086 1 97.12 174 GLU B O 1
ATOM 3709 N N . GLU B 1 175 ? 13.328 6.109 12.984 1 97.06 175 GLU B N 1
ATOM 3710 C CA . GLU B 1 175 ? 13.938 5.887 11.672 1 97.06 175 GLU B CA 1
ATOM 3711 C C . GLU B 1 175 ? 14.266 7.211 10.984 1 97.06 175 GLU B C 1
ATOM 3713 O O . GLU B 1 175 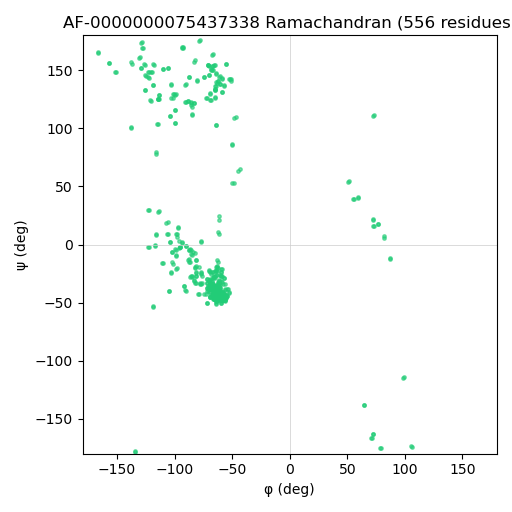? 14.938 7.227 9.953 1 97.06 175 GLU B O 1
ATOM 3718 N N . MET B 1 176 ? 13.805 8.344 11.539 1 98 176 MET B N 1
ATOM 3719 C CA . MET B 1 176 ? 14.094 9.656 10.969 1 98 176 MET B CA 1
ATOM 3720 C C . MET B 1 176 ? 15.578 9.992 11.086 1 98 176 MET B C 1
ATOM 3722 O O . MET B 1 176 ? 16.266 9.484 11.977 1 98 176 MET B O 1
ATOM 3726 N N . ASP B 1 177 ? 16.047 10.828 10.18 1 98 177 ASP B N 1
ATOM 3727 C CA . ASP B 1 177 ? 17.391 11.375 10.273 1 98 177 ASP B CA 1
ATOM 3728 C C . ASP B 1 177 ? 17.641 12.008 11.648 1 98 177 ASP B C 1
ATOM 3730 O O . ASP B 1 177 ? 16.766 12.695 12.18 1 98 177 ASP B O 1
ATOM 3734 N N . LEU B 1 178 ? 18.797 11.852 12.148 1 96.19 178 LEU B N 1
ATOM 3735 C CA . LEU B 1 178 ? 19.109 12.281 13.516 1 96.19 178 LEU B CA 1
ATOM 3736 C C . LEU B 1 178 ? 19.125 13.805 13.609 1 96.19 178 LEU B C 1
ATOM 3738 O O . LEU B 1 178 ? 18.797 14.367 14.664 1 96.19 178 LEU B O 1
ATOM 3742 N N . GLU B 1 179 ? 19.469 14.43 12.609 1 96.5 179 GLU B N 1
ATOM 3743 C CA . GLU B 1 179 ? 19.578 15.891 12.641 1 96.5 179 GLU B CA 1
ATOM 3744 C C . GLU B 1 179 ? 18.25 16.547 12.242 1 96.5 179 GLU B C 1
ATOM 3746 O O . GLU B 1 179 ? 17.812 17.5 12.875 1 96.5 179 GLU B O 1
ATOM 3751 N N . GLY B 1 180 ? 17.547 16.016 11.242 1 95.94 180 GLY B N 1
ATOM 3752 C CA . GLY B 1 180 ? 16.266 16.547 10.797 1 95.94 180 GLY B CA 1
ATOM 3753 C C . GLY B 1 180 ? 16.406 17.875 10.062 1 95.94 180 GLY B C 1
ATOM 3754 O O . GLY B 1 180 ? 17.453 18.156 9.484 1 95.94 180 GLY B O 1
ATOM 3755 N N . PRO B 1 181 ? 15.281 18.5 9.906 1 98.38 181 PRO B N 1
ATOM 3756 C CA . PRO B 1 181 ? 14.008 18.25 10.586 1 98.38 181 PRO B CA 1
ATOM 3757 C C . PRO B 1 181 ? 13.156 17.203 9.883 1 98.38 181 PRO B C 1
ATOM 3759 O O . PRO B 1 181 ? 12.156 16.734 10.43 1 98.38 181 PRO B O 1
ATOM 3762 N N . TRP B 1 182 ? 13.531 16.875 8.695 1 98.81 182 TRP B N 1
ATOM 3763 C CA . TRP B 1 182 ? 12.703 15.977 7.914 1 98.81 182 TRP B CA 1
ATOM 3764 C C . TRP B 1 182 ? 13.156 14.531 8.086 1 98.81 182 TRP B C 1
ATOM 3766 O O . TRP B 1 182 ? 14.195 14.266 8.703 1 98.81 182 TRP B O 1
ATOM 3776 N N . PHE B 1 183 ? 12.367 13.57 7.617 1 98.81 183 PHE B N 1
ATOM 3777 C CA . PHE B 1 183 ? 12.664 12.141 7.695 1 98.81 183 PHE B CA 1
ATOM 3778 C C . PHE B 1 183 ? 14.047 11.852 7.129 1 98.81 183 PHE B C 1
ATOM 3780 O O . PHE B 1 183 ? 14.812 11.078 7.711 1 98.81 183 PHE B O 1
ATOM 3787 N N . LEU B 1 184 ? 14.398 12.516 5.973 1 98.44 184 LEU B N 1
ATOM 3788 C CA . LEU B 1 184 ? 15.672 12.281 5.289 1 98.44 184 LEU B CA 1
ATOM 3789 C C . LEU B 1 184 ? 16.703 13.328 5.688 1 98.44 184 LEU B C 1
ATOM 3791 O O . LEU B 1 184 ? 17.703 13.508 4.996 1 98.44 184 LEU B O 1
ATOM 3795 N N . GLY B 1 185 ? 16.469 14.047 6.727 1 98.19 185 GLY B N 1
ATOM 3796 C CA . GLY B 1 185 ? 17.391 15.094 7.145 1 98.19 185 GLY B CA 1
ATOM 3797 C C . GLY B 1 185 ? 16.969 16.469 6.68 1 98.19 185 GLY B C 1
ATOM 3798 O O . GLY B 1 185 ? 15.891 16.953 7.027 1 98.19 185 GLY B O 1
ATOM 3799 N N . SER B 1 186 ? 17.75 17.062 5.82 1 97.56 186 SER B N 1
ATOM 3800 C CA . SER B 1 186 ? 17.5 18.453 5.434 1 97.56 186 SER B CA 1
ATOM 3801 C C . SER B 1 186 ? 16.516 18.531 4.266 1 97.56 186 SER B C 1
ATOM 3803 O O . SER B 1 186 ? 16.047 19.625 3.926 1 97.56 186 SER B O 1
ATOM 3805 N N . THR B 1 187 ? 16.141 17.391 3.742 1 96.38 187 THR B N 1
ATOM 3806 C CA . THR B 1 187 ? 15.32 17.391 2.539 1 96.38 187 THR B CA 1
ATOM 3807 C C . THR B 1 187 ? 13.938 16.812 2.834 1 96.38 187 THR B C 1
ATOM 3809 O O . THR B 1 18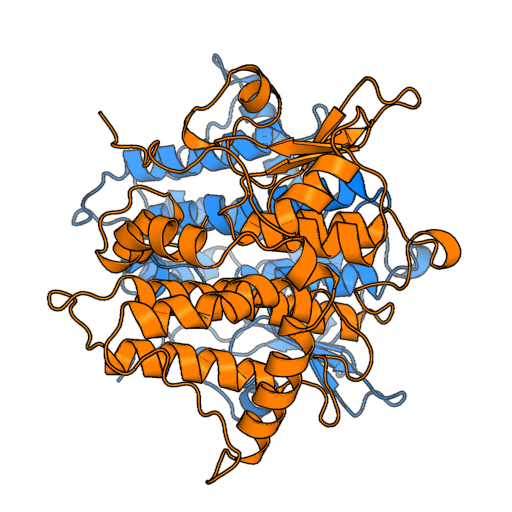7 ? 13.82 15.688 3.322 1 96.38 187 THR B O 1
ATOM 3812 N N . LEU B 1 188 ? 12.914 17.625 2.498 1 98.44 188 LEU B N 1
ATOM 3813 C CA . LEU B 1 188 ? 11.539 17.156 2.617 1 98.44 188 LEU B CA 1
ATOM 3814 C C . LEU B 1 188 ? 11.273 16 1.657 1 98.44 188 LEU B C 1
ATOM 3816 O O . LEU B 1 188 ? 11.703 16.047 0.5 1 98.44 188 LEU B O 1
ATOM 3820 N N . SER B 1 189 ? 10.594 14.961 2.125 1 98.75 189 SER B N 1
ATOM 3821 C CA . SER B 1 189 ? 10.266 13.812 1.286 1 98.75 189 SER B CA 1
ATOM 3822 C C . SER B 1 189 ? 8.781 13.484 1.347 1 98.75 189 SER B C 1
ATOM 3824 O O . SER B 1 189 ? 8.047 14.07 2.141 1 98.75 189 SER B O 1
ATOM 3826 N N . LEU B 1 190 ? 8.352 12.531 0.519 1 98.88 190 LEU B N 1
ATOM 3827 C CA . LEU B 1 190 ? 6.969 12.078 0.524 1 98.88 190 LEU B CA 1
ATOM 3828 C C . LEU B 1 190 ? 6.617 11.422 1.858 1 98.88 190 LEU B C 1
ATOM 3830 O O . LEU B 1 190 ? 5.445 11.367 2.238 1 98.88 190 LEU B O 1
ATOM 3834 N N . VAL B 1 191 ? 7.602 10.867 2.59 1 98.94 191 VAL B N 1
ATOM 3835 C CA . VAL B 1 191 ? 7.305 10.32 3.91 1 98.94 191 VAL B CA 1
ATOM 3836 C C . VAL B 1 191 ? 6.723 11.414 4.805 1 98.94 191 VAL B C 1
ATOM 3838 O O . VAL B 1 191 ? 5.703 11.203 5.469 1 98.94 191 VAL B O 1
ATOM 3841 N N . ASP B 1 192 ? 7.355 12.586 4.777 1 98.94 192 ASP B N 1
ATOM 3842 C CA . ASP B 1 192 ? 6.898 13.727 5.566 1 98.94 192 ASP B CA 1
ATOM 3843 C C . ASP B 1 192 ? 5.52 14.188 5.113 1 98.94 192 ASP B C 1
ATOM 3845 O O . ASP B 1 192 ? 4.625 14.406 5.938 1 98.94 192 ASP B O 1
ATOM 3849 N N . VAL B 1 193 ? 5.355 14.297 3.83 1 98.94 193 VAL B N 1
ATOM 3850 C CA . VAL B 1 193 ? 4.125 14.805 3.23 1 98.94 193 VAL B CA 1
ATOM 3851 C C . VAL B 1 193 ? 2.959 13.883 3.586 1 98.94 193 VAL B C 1
ATOM 3853 O O . VAL B 1 193 ? 1.847 14.352 3.842 1 98.94 193 VAL B O 1
ATOM 3856 N N . CYS B 1 194 ? 3.217 12.586 3.623 1 98.81 194 CYS B N 1
ATOM 3857 C CA . CYS B 1 194 ? 2.168 11.594 3.848 1 98.81 194 CYS B CA 1
ATOM 3858 C C . CYS B 1 194 ? 1.628 11.688 5.27 1 98.81 194 CYS B C 1
ATOM 3860 O O . CYS B 1 194 ? 0.469 11.352 5.52 1 98.81 194 CYS B O 1
ATOM 3862 N N . LEU B 1 195 ? 2.402 12.172 6.18 1 98.88 195 LEU B N 1
ATOM 3863 C CA . LEU B 1 195 ? 1.983 12.25 7.578 1 98.88 195 LEU B CA 1
ATOM 3864 C C . LEU B 1 195 ? 1.459 13.641 7.914 1 98.88 195 LEU B C 1
ATOM 3866 O O . LEU B 1 195 ? 0.672 13.797 8.852 1 98.88 195 LEU B O 1
ATOM 3870 N N . ALA B 1 196 ? 1.795 14.641 7.156 1 98.88 196 ALA B N 1
ATOM 3871 C CA . ALA B 1 196 ? 1.602 16.047 7.461 1 98.88 196 ALA B CA 1
ATOM 3872 C C . ALA B 1 196 ? 0.136 16.359 7.766 1 98.88 196 ALA B C 1
ATOM 3874 O O . ALA B 1 196 ? -0.177 17 8.773 1 98.88 196 ALA B O 1
ATOM 3875 N N . PRO B 1 197 ? -0.82 15.844 6.953 1 98.88 197 PRO B N 1
ATOM 3876 C CA . PRO B 1 197 ? -2.215 16.203 7.211 1 98.88 197 PRO B CA 1
ATOM 3877 C C . PRO B 1 197 ? -2.705 15.727 8.578 1 98.88 197 PRO B C 1
ATOM 3879 O O . PRO B 1 197 ? -3.443 16.453 9.258 1 98.88 197 PRO B O 1
ATOM 3882 N N . TRP B 1 198 ? -2.291 14.555 8.984 1 98.81 198 TRP B N 1
ATOM 3883 C CA . TRP B 1 198 ? -2.75 14.008 10.258 1 98.81 198 TRP B CA 1
ATOM 3884 C C . TRP B 1 198 ? -2.006 14.648 11.422 1 98.81 198 TRP B C 1
ATOM 3886 O O . TRP B 1 198 ? -2.566 14.82 12.508 1 98.81 198 TRP B O 1
ATOM 3896 N N . ALA B 1 199 ? -0.736 14.969 11.148 1 98.62 199 ALA B N 1
ATOM 3897 C CA . ALA B 1 199 ? -0.016 15.727 12.172 1 98.62 199 ALA B CA 1
ATOM 3898 C C . ALA B 1 199 ? -0.711 17.047 12.461 1 98.62 199 ALA B C 1
ATOM 3900 O O . ALA B 1 199 ? -0.916 17.406 13.625 1 98.62 199 ALA B O 1
ATOM 3901 N N . LYS B 1 200 ? -1.065 17.781 11.445 1 98.44 200 LYS B N 1
ATOM 3902 C CA . LYS B 1 200 ? -1.729 19.062 11.609 1 98.44 200 LYS B CA 1
ATOM 3903 C C . LYS B 1 200 ? -3.092 18.906 12.281 1 98.44 200 LYS B C 1
ATOM 3905 O O . LYS B 1 200 ? -3.57 19.812 12.953 1 98.44 200 LYS B O 1
ATOM 3910 N N . ARG B 1 201 ? -3.676 17.781 12.211 1 98.62 201 ARG B N 1
ATOM 3911 C CA . ARG B 1 201 ? -5.012 17.516 12.734 1 98.62 201 ARG B CA 1
ATOM 3912 C C . ARG B 1 201 ? -4.941 16.969 14.156 1 98.62 201 ARG B C 1
ATOM 3914 O O . ARG B 1 201 ? -5.973 16.688 14.773 1 98.62 201 ARG B O 1
ATOM 3921 N N . LEU B 1 202 ? -3.758 16.828 14.719 1 98.31 202 LEU B N 1
ATOM 3922 C CA . LEU B 1 202 ? -3.637 16.328 16.078 1 98.31 202 LEU B CA 1
ATOM 3923 C C . LEU B 1 202 ? -4.387 17.234 17.062 1 98.31 202 LEU B C 1
ATOM 3925 O O . LEU B 1 202 ? -4.902 16.75 18.078 1 98.31 202 LEU B O 1
ATOM 3929 N N . PHE B 1 203 ? -4.555 18.531 16.766 1 97.94 203 PHE B N 1
ATOM 3930 C CA . PHE B 1 203 ? -5.25 19.438 17.672 1 97.94 203 PHE B CA 1
ATOM 3931 C C . PHE B 1 203 ? -6.719 19.047 17.812 1 97.94 203 PHE B C 1
ATOM 3933 O O . PHE B 1 203 ? -7.363 19.391 18.797 1 97.94 203 PHE B O 1
ATOM 3940 N N . LEU B 1 204 ? -7.27 18.328 16.844 1 98.5 204 LEU B N 1
ATOM 3941 C CA . LEU B 1 204 ? -8.648 17.875 16.922 1 98.5 204 LEU B CA 1
ATOM 3942 C C . LEU B 1 204 ? -8.812 16.828 18.016 1 98.5 204 LEU B C 1
ATOM 3944 O O . LEU B 1 204 ? -9.859 16.75 18.672 1 98.5 204 LEU B O 1
ATOM 3948 N N . ILE B 1 205 ? -7.77 15.992 18.125 1 98.31 205 ILE B N 1
ATOM 3949 C CA . ILE B 1 205 ? -7.805 15.016 19.219 1 98.31 205 ILE B CA 1
ATOM 3950 C C . ILE B 1 205 ? -7.762 15.742 20.562 1 98.31 205 ILE B C 1
ATOM 3952 O O . ILE B 1 205 ? -8.477 15.367 21.484 1 98.31 205 ILE B O 1
ATOM 3956 N N . ASP B 1 206 ? -6.992 16.766 20.672 1 97.56 206 ASP B N 1
ATOM 3957 C CA . ASP B 1 206 ? -6.938 17.594 21.875 1 97.56 206 ASP B CA 1
ATOM 3958 C C . ASP B 1 206 ? -8.297 18.234 22.156 1 97.56 206 ASP B C 1
ATOM 3960 O O . ASP B 1 206 ? -8.688 18.375 23.312 1 97.56 206 ASP B O 1
ATOM 3964 N N . HIS B 1 207 ? -8.969 18.625 21.172 1 98 207 HIS B N 1
ATOM 3965 C CA . HIS B 1 207 ? -10.258 19.297 21.297 1 98 207 HIS B CA 1
ATOM 3966 C C . HIS B 1 207 ? -11.344 18.328 21.75 1 98 207 HIS B C 1
ATOM 3968 O O . HIS B 1 207 ? -12.156 18.672 22.625 1 98 207 HIS B O 1
ATOM 3974 N N . TYR B 1 208 ? -11.336 17.109 21.25 1 98 208 TYR B N 1
ATOM 3975 C CA . TYR B 1 208 ? -12.5 16.234 21.406 1 98 208 TYR B CA 1
ATOM 3976 C C . TYR B 1 208 ? -12.25 15.188 22.484 1 98 208 TYR B C 1
ATOM 3978 O O . TYR B 1 208 ? -13.188 14.602 23.031 1 98 208 TYR B O 1
ATOM 3986 N N . LYS B 1 209 ? -10.961 14.922 22.688 1 97.81 209 LYS B N 1
ATOM 3987 C CA . LYS B 1 209 ? -10.656 13.82 23.594 1 97.81 209 LYS B CA 1
ATOM 3988 C C . LYS B 1 209 ? -9.969 14.32 24.859 1 97.81 209 LYS B C 1
ATOM 3990 O O . LYS B 1 209 ? -8.938 15 24.797 1 97.81 209 LYS B O 1
ATOM 3995 N N . GLU B 1 210 ? -10.516 13.906 25.984 1 95.69 210 GLU B N 1
ATOM 3996 C CA . GLU B 1 210 ? -9.898 14.258 27.266 1 95.69 210 GLU B CA 1
ATOM 3997 C C . GLU B 1 210 ? -8.469 13.742 27.344 1 95.69 210 GLU B C 1
ATOM 3999 O O . GLU B 1 210 ? -8.195 12.586 27.016 1 95.69 210 GLU B O 1
ATOM 4004 N N . GLY B 1 211 ? -7.625 14.594 27.719 1 94.81 211 GLY B N 1
ATOM 4005 C CA . GLY B 1 211 ? -6.223 14.219 27.812 1 94.81 211 GLY B CA 1
ATOM 4006 C C . GLY B 1 211 ? -5.465 14.391 26.516 1 94.81 211 GLY B C 1
ATOM 4007 O O . GLY B 1 211 ? -4.242 14.258 26.484 1 94.81 211 GLY B O 1
ATOM 4008 N N . GLY B 1 212 ? -6.18 14.617 25.406 1 96.69 212 GLY B N 1
ATOM 4009 C CA . GLY B 1 212 ? -5.566 14.93 24.125 1 96.69 212 GLY B CA 1
ATOM 4010 C C . GLY B 1 212 ? -4.879 13.734 23.484 1 96.69 212 GLY B C 1
ATOM 4011 O O . GLY B 1 212 ? -5.199 12.586 23.797 1 96.69 212 GLY B O 1
ATOM 4012 N N . HIS B 1 213 ? -3.971 13.977 22.469 1 96 213 HIS B N 1
ATOM 4013 C CA . HIS B 1 213 ? -3.324 12.906 21.719 1 96 213 HIS B CA 1
ATOM 4014 C C . HIS B 1 213 ? -2.207 12.258 22.531 1 96 213 HIS B C 1
ATOM 4016 O O . HIS B 1 213 ? -1.798 11.133 22.234 1 96 213 HIS B O 1
ATOM 4022 N N . GLY B 1 214 ? -1.643 12.945 23.484 1 93.62 214 GLY B N 1
ATOM 4023 C CA . GLY B 1 214 ? -0.76 12.328 24.453 1 93.62 214 GLY B CA 1
ATOM 4024 C C . GLY B 1 214 ? 0.657 12.141 23.953 1 93.62 214 GLY B C 1
ATOM 4025 O O . GLY B 1 214 ? 1.456 11.43 24.562 1 93.62 214 GLY B O 1
ATOM 4026 N N . ILE B 1 215 ? 1.009 12.633 22.766 1 94.38 215 ILE B N 1
ATOM 4027 C CA . ILE B 1 215 ? 2.377 12.586 22.25 1 94.38 215 ILE B CA 1
ATOM 4028 C C . ILE B 1 215 ? 3.248 13.578 23.031 1 94.38 215 ILE B C 1
ATOM 4030 O O . ILE B 1 215 ? 2.93 14.766 23.109 1 94.38 215 ILE B O 1
ATOM 4034 N N . PRO B 1 216 ? 4.336 13.086 23.578 1 91.06 216 PRO B N 1
ATOM 4035 C CA . PRO B 1 216 ? 5.152 13.953 24.422 1 91.06 216 PRO B CA 1
ATOM 4036 C C . PRO B 1 216 ? 5.742 15.141 23.656 1 91.06 216 PRO B C 1
ATOM 4038 O O . PRO B 1 216 ? 6.125 15 22.5 1 91.06 216 PRO B O 1
ATOM 4041 N N . GLU B 1 217 ? 5.793 16.344 24.188 1 78.25 217 GLU B N 1
ATOM 4042 C CA . GLU B 1 217 ? 6.309 17.562 23.562 1 78.25 217 GLU B CA 1
ATOM 4043 C C . GLU B 1 217 ? 7.789 17.766 23.875 1 78.25 217 GLU B C 1
ATOM 4045 O O . GLU B 1 217 ? 8.5 18.438 23.125 1 78.25 217 GLU B O 1
ATOM 4050 N N . SER B 1 218 ? 8.188 17.406 25.062 1 72.06 218 SER B N 1
ATOM 4051 C CA . SER B 1 218 ? 9.562 17.703 25.453 1 72.06 218 SER B CA 1
ATOM 4052 C C . SER B 1 218 ? 10.281 16.438 25.906 1 72.06 218 SER B C 1
ATOM 4054 O O . SER B 1 218 ? 9.648 15.398 26.141 1 72.06 218 SER B O 1
ATOM 4056 N N . GLY B 1 219 ? 11.656 16.391 25.594 1 65.5 219 GLY B N 1
ATOM 4057 C CA . GLY B 1 219 ? 12.703 15.375 25.609 1 65.5 219 GLY B CA 1
ATOM 4058 C C . GLY B 1 219 ? 12.953 14.805 27 1 65.5 219 GLY B C 1
ATOM 4059 O O . GLY B 1 219 ? 14.047 14.328 27.281 1 65.5 219 GLY B O 1
ATOM 4060 N N . GLU B 1 220 ? 11.984 14.859 27.906 1 70.31 220 GLU B N 1
ATOM 4061 C CA . GLU B 1 220 ? 12.461 14.297 29.172 1 70.31 220 GLU B CA 1
ATOM 4062 C C . GLU B 1 220 ? 12.172 12.805 29.25 1 70.31 220 GLU B C 1
ATOM 4064 O O . GLU B 1 220 ? 11.242 12.312 28.609 1 70.31 220 GLU B O 1
ATOM 4069 N N . GLY B 1 221 ? 13.133 12.047 29.734 1 73.69 221 GLY B N 1
ATOM 4070 C CA . GLY B 1 221 ? 12.984 10.625 30 1 73.69 221 GLY B CA 1
ATOM 4071 C C . GLY B 1 221 ? 13.688 9.75 28.984 1 73.69 221 GLY B C 1
ATOM 4072 O O . GLY B 1 221 ? 14.508 10.242 28.203 1 73.69 221 GLY B O 1
ATOM 4073 N N . LYS B 1 222 ? 13.516 8.398 29.047 1 80.31 222 LYS B N 1
ATOM 4074 C CA . LYS B 1 222 ? 14.211 7.355 28.297 1 80.31 222 LYS B CA 1
ATOM 4075 C C . LYS B 1 222 ? 14.07 7.574 26.797 1 80.31 222 LYS B C 1
ATOM 4077 O O . LYS B 1 222 ? 15.023 7.379 26.047 1 80.31 222 LYS B O 1
ATOM 4082 N N . ASP B 1 223 ? 12.867 8.242 26.391 1 90.44 223 ASP B N 1
ATOM 4083 C CA . ASP B 1 223 ? 12.617 8.469 24.969 1 90.44 223 ASP B CA 1
ATOM 4084 C C . ASP B 1 223 ? 12.648 9.953 24.641 1 90.44 223 ASP B C 1
ATOM 4086 O O . ASP B 1 223 ? 12.055 10.391 23.656 1 90.44 223 ASP B O 1
ATOM 4090 N N . GLY B 1 224 ? 13.445 10.578 25.469 1 92.25 224 GLY B N 1
ATOM 4091 C CA . GLY B 1 224 ? 13.477 12.023 25.344 1 92.25 224 GLY B CA 1
ATOM 4092 C C . GLY B 1 224 ? 14.008 12.5 24 1 92.25 224 GLY B C 1
ATOM 4093 O O . GLY B 1 224 ? 13.422 13.391 23.391 1 92.25 224 GLY B O 1
ATOM 4094 N N . GLU B 1 225 ? 15.039 11.914 23.547 1 93.56 225 GLU B N 1
ATOM 4095 C CA . GLU B 1 225 ? 15.656 12.312 22.281 1 93.56 225 GLU B CA 1
ATOM 4096 C C . GLU B 1 225 ? 14.727 12.047 21.109 1 93.56 225 GLU B C 1
ATOM 4098 O O . GLU B 1 225 ? 14.711 12.812 20.141 1 93.56 225 GLU B O 1
ATOM 4103 N N . ILE B 1 226 ? 13.969 10.977 21.188 1 95.94 226 ILE B N 1
ATOM 4104 C CA . ILE B 1 226 ? 13.016 10.617 20.141 1 95.94 226 ILE B CA 1
ATOM 4105 C C . ILE B 1 226 ? 11.93 11.688 20.047 1 95.94 226 ILE B C 1
ATOM 4107 O O . ILE B 1 226 ? 11.617 12.164 18.953 1 95.94 226 ILE B O 1
ATOM 4111 N N . TRP B 1 227 ? 11.43 12.062 21.109 1 96.19 227 TRP B N 1
ATOM 4112 C CA . TRP B 1 227 ? 10.312 13.008 21.109 1 96.19 227 TRP B CA 1
ATOM 4113 C C . TRP B 1 227 ? 10.805 14.422 20.812 1 96.19 227 TRP B C 1
ATOM 4115 O O . TRP B 1 227 ? 10.062 15.242 20.266 1 96.19 227 TRP B O 1
ATOM 4125 N N . LYS B 1 228 ? 12.086 14.719 21.141 1 95.62 228 LYS B N 1
ATOM 4126 C CA . LYS B 1 228 ? 12.688 15.969 20.672 1 95.62 228 LYS B CA 1
ATOM 4127 C C . LYS B 1 228 ? 12.75 16.016 19.156 1 95.62 228 LYS B C 1
ATOM 4129 O O . LYS B 1 228 ? 12.484 17.062 18.547 1 95.62 228 LYS B O 1
ATOM 4134 N N . ARG B 1 229 ? 13.148 14.922 18.594 1 96.19 229 ARG B N 1
ATOM 4135 C CA . ARG B 1 229 ? 13.195 14.82 17.141 1 96.19 229 ARG B CA 1
ATOM 4136 C C . ARG B 1 229 ? 11.805 14.961 16.531 1 96.19 229 ARG B C 1
ATOM 4138 O O . ARG B 1 229 ? 11.633 15.625 15.508 1 96.19 229 ARG B O 1
ATOM 4145 N N . TRP B 1 230 ? 10.805 14.352 17.188 1 97.38 230 TRP B N 1
ATOM 4146 C CA . TRP B 1 230 ? 9.422 14.516 16.75 1 97.38 230 TRP B CA 1
ATOM 4147 C C . TRP B 1 230 ? 9.008 15.984 16.781 1 97.38 230 TRP B C 1
ATOM 4149 O O . TRP B 1 230 ? 8.445 16.5 15.805 1 97.38 230 TRP B O 1
ATOM 4159 N N . LYS B 1 231 ? 9.266 16.609 17.891 1 96.81 231 LYS B N 1
ATOM 4160 C CA . LYS B 1 231 ? 8.883 18 18.047 1 96.81 231 LYS B CA 1
ATOM 4161 C C . LYS B 1 231 ? 9.523 18.875 16.969 1 96.81 231 LYS B C 1
ATOM 4163 O O . LYS B 1 231 ? 8.875 19.766 16.422 1 96.81 231 LYS B O 1
ATOM 4168 N N . LYS B 1 232 ? 10.797 18.641 16.734 1 97.12 232 LYS B N 1
ATOM 4169 C CA . LYS B 1 232 ? 11.5 19.359 15.672 1 97.12 232 LYS B CA 1
ATOM 4170 C C . LYS B 1 232 ? 10.805 19.172 14.328 1 97.12 232 LYS B C 1
ATOM 4172 O O . LYS B 1 232 ? 10.562 20.141 13.609 1 97.12 232 LYS B O 1
ATOM 4177 N N . TRP B 1 233 ? 10.477 17.922 13.992 1 98.38 233 TRP B N 1
ATOM 4178 C CA . TRP B 1 233 ? 9.781 17.609 12.75 1 98.38 233 TRP B CA 1
ATOM 4179 C C . TRP B 1 233 ? 8.398 18.25 12.727 1 98.38 233 TRP B C 1
ATOM 4181 O O . TRP B 1 233 ? 8.023 18.891 11.734 1 98.38 233 TRP B O 1
ATOM 4191 N N . TYR B 1 234 ? 7.652 18.094 13.828 1 98.12 234 TYR B N 1
ATOM 4192 C CA . TYR B 1 234 ? 6.289 18.578 13.969 1 98.12 234 TYR B CA 1
ATOM 4193 C C . TYR B 1 234 ? 6.227 20.094 13.773 1 98.12 234 TYR B C 1
ATOM 4195 O O . TYR B 1 234 ? 5.402 20.594 13 1 98.12 234 TYR B O 1
ATOM 4203 N N . ASP B 1 235 ? 7.105 20.812 14.422 1 97.75 235 ASP B N 1
ATOM 4204 C CA . ASP B 1 235 ? 7.148 22.266 14.281 1 97.75 235 ASP B CA 1
ATOM 4205 C C . ASP B 1 235 ? 7.484 22.672 12.852 1 97.75 235 ASP B C 1
ATOM 4207 O O . ASP B 1 235 ? 6.883 23.594 12.305 1 97.75 235 ASP B O 1
ATOM 4211 N N . ALA B 1 236 ? 8.422 21.984 12.289 1 98.56 236 ALA B N 1
ATOM 4212 C CA . ALA B 1 236 ? 8.852 22.297 10.922 1 98.56 236 ALA B CA 1
ATOM 4213 C C . ALA B 1 236 ? 7.719 22.062 9.93 1 98.56 236 ALA B C 1
ATOM 4215 O O . ALA B 1 236 ? 7.438 22.906 9.086 1 98.56 236 ALA B O 1
ATOM 4216 N N . ILE B 1 237 ? 7.035 20.891 10.031 1 98.62 237 ILE B N 1
ATOM 4217 C CA . ILE B 1 237 ? 6.035 20.516 9.031 1 98.62 237 ILE B CA 1
ATOM 4218 C C . ILE B 1 237 ? 4.82 21.438 9.156 1 98.62 237 ILE B C 1
ATOM 4220 O O . ILE B 1 237 ? 4.207 21.797 8.148 1 98.62 237 ILE B O 1
ATOM 4224 N N . LEU B 1 238 ? 4.441 21.875 10.375 1 97.94 238 LEU B N 1
ATOM 4225 C CA . LEU B 1 238 ? 3.297 22.75 10.57 1 97.94 238 LEU B CA 1
ATOM 4226 C C . LEU B 1 238 ? 3.582 24.156 10.023 1 97.94 238 LEU B C 1
ATOM 4228 O O . LEU B 1 238 ? 2.656 24.891 9.672 1 97.94 238 LEU B O 1
ATOM 4232 N N . ASN B 1 239 ? 4.848 24.453 9.922 1 98.12 239 ASN B N 1
ATOM 4233 C CA . ASN B 1 239 ? 5.219 25.781 9.477 1 98.12 239 ASN B CA 1
ATOM 4234 C C . ASN B 1 239 ? 5.574 25.797 7.988 1 98.12 239 ASN B C 1
ATOM 4236 O O . ASN B 1 239 ? 5.914 26.844 7.438 1 98.12 239 ASN B O 1
ATOM 4240 N N . ARG B 1 240 ? 5.578 24.641 7.379 1 98.25 240 ARG B N 1
ATOM 4241 C CA . ARG B 1 240 ? 5.871 24.547 5.953 1 98.25 240 ARG B CA 1
ATOM 4242 C C . ARG B 1 240 ? 4.797 25.25 5.125 1 98.25 240 ARG B C 1
ATOM 4244 O O . ARG B 1 240 ? 3.602 25.047 5.352 1 98.25 240 ARG B O 1
ATOM 4251 N N . ASP B 1 241 ? 5.105 26.078 4.16 1 98.44 241 ASP B N 1
ATOM 4252 C CA . ASP B 1 241 ? 4.164 26.875 3.371 1 98.44 241 ASP B CA 1
ATOM 4253 C C . ASP B 1 241 ? 3.141 25.969 2.682 1 98.44 241 ASP B C 1
ATOM 4255 O O . ASP B 1 241 ? 1.948 26.281 2.658 1 98.44 241 ASP B O 1
ATOM 4259 N N . SER B 1 242 ? 3.586 24.875 2.119 1 98.75 242 SER B N 1
ATOM 4260 C CA . SER B 1 242 ? 2.68 23.984 1.407 1 98.75 242 SER B CA 1
ATOM 4261 C C . SER B 1 242 ? 1.604 23.438 2.336 1 98.75 242 SER B C 1
ATOM 4263 O O . SER B 1 242 ? 0.456 23.25 1.926 1 98.75 242 SER B O 1
ATOM 4265 N N . VAL B 1 243 ? 1.949 23.172 3.592 1 98.81 243 VAL B N 1
ATOM 4266 C CA . VAL B 1 243 ? 0.989 22.672 4.57 1 98.81 243 VAL B CA 1
ATOM 4267 C C . VAL B 1 243 ? 0.04 23.781 4.988 1 98.81 243 VAL B C 1
ATOM 4269 O O . VAL B 1 243 ? -1.18 23.609 4.996 1 98.81 243 VAL B O 1
ATOM 4272 N N . LYS B 1 244 ? 0.572 24.953 5.215 1 98.69 244 LYS B N 1
ATOM 4273 C CA . LYS B 1 244 ? -0.231 26.094 5.652 1 98.69 244 LYS B CA 1
ATOM 4274 C C . LYS B 1 244 ? -1.196 26.547 4.555 1 98.69 244 LYS B C 1
ATOM 4276 O O . LYS B 1 244 ? -2.359 26.844 4.832 1 98.69 244 LYS B O 1
ATOM 4281 N N . GLU B 1 245 ? -0.748 26.531 3.369 1 98.75 245 GLU B N 1
ATOM 4282 C CA . GLU B 1 245 ? -1.519 27.125 2.285 1 98.75 245 GLU B CA 1
ATOM 4283 C C . GLU B 1 245 ? -2.541 26.141 1.725 1 98.75 245 GLU B C 1
ATOM 4285 O O . GLU B 1 245 ? -3.398 26.516 0.922 1 98.75 245 GLU B O 1
ATOM 4290 N N . THR B 1 246 ? -2.471 24.891 2.135 1 98.75 246 THR B N 1
ATOM 4291 C CA . THR B 1 246 ? -3.49 23.922 1.766 1 98.75 246 THR B CA 1
ATOM 4292 C C . THR B 1 246 ? -4.395 23.609 2.953 1 98.75 246 THR B C 1
ATOM 4294 O O . THR B 1 246 ? -5.023 22.547 3 1 98.75 246 THR B O 1
ATOM 4297 N N . TRP B 1 247 ? -4.391 24.453 3.902 1 98.56 247 TRP B N 1
ATOM 4298 C CA . TRP B 1 247 ? -5.125 24.281 5.152 1 98.56 247 TRP B CA 1
ATOM 4299 C C . TRP B 1 247 ? -6.223 25.328 5.293 1 98.56 247 TRP B C 1
ATOM 4301 O O . TRP B 1 247 ? -5.973 26.516 5.141 1 98.56 247 TRP B O 1
ATOM 4311 N N . SER B 1 248 ? -7.492 24.938 5.512 1 97.81 248 SER B N 1
ATOM 4312 C CA . SER B 1 248 ? -8.594 25.828 5.832 1 97.81 248 SER B CA 1
ATOM 4313 C C . SER B 1 248 ? -8.562 26.25 7.301 1 97.81 248 SER B C 1
ATOM 4315 O O . SER B 1 248 ? -7.723 25.766 8.062 1 97.81 248 SER B O 1
ATOM 4317 N N . ALA B 1 249 ? -9.477 27.141 7.676 1 97.25 249 ALA B N 1
ATOM 4318 C CA . ALA B 1 249 ? -9.547 27.609 9.062 1 97.25 249 ALA B CA 1
ATOM 4319 C C . ALA B 1 249 ? -9.766 26.438 10.016 1 97.25 249 ALA B C 1
ATOM 4321 O O . ALA B 1 249 ? -10.531 25.516 9.719 1 97.25 249 ALA B O 1
ATOM 4322 N N . ASP B 1 250 ? -9.133 26.5 11.195 1 97.19 250 ASP B N 1
ATOM 4323 C CA . ASP B 1 250 ? -9.188 25.422 12.18 1 97.19 250 ASP B CA 1
ATOM 4324 C C . ASP B 1 250 ? -10.625 25.094 12.547 1 97.19 250 ASP B C 1
ATOM 4326 O O . ASP B 1 250 ? -10.969 23.906 12.711 1 97.19 250 ASP B O 1
ATOM 4330 N N . ASP B 1 251 ? -11.445 26.094 12.656 1 95.38 251 ASP B N 1
ATOM 4331 C CA . ASP B 1 251 ? -12.828 25.891 13.086 1 95.38 251 ASP B CA 1
ATOM 4332 C C . ASP B 1 251 ? -13.578 24.984 12.109 1 95.38 251 ASP B C 1
ATOM 4334 O O . ASP B 1 251 ? -14.477 24.234 12.5 1 95.38 251 ASP B O 1
ATOM 4338 N N . ARG B 1 252 ? -13.188 25.062 10.828 1 94.62 252 ARG B N 1
ATOM 4339 C CA . ARG B 1 252 ? -13.805 24.203 9.812 1 94.62 252 ARG B CA 1
ATOM 4340 C C . ARG B 1 252 ? -13.531 22.734 10.086 1 94.62 252 ARG B C 1
ATOM 4342 O O . ARG B 1 252 ? -14.398 21.891 9.891 1 94.62 252 ARG B O 1
ATOM 4349 N N . TYR B 1 253 ? -12.359 22.453 10.555 1 96.81 253 TYR B N 1
ATOM 4350 C CA . TYR B 1 253 ? -11.984 21.062 10.812 1 96.81 253 TYR B CA 1
ATOM 4351 C C . TYR B 1 253 ? -12.633 20.547 12.102 1 96.81 253 TYR B C 1
ATOM 4353 O O . TYR B 1 253 ? -12.961 19.375 12.211 1 96.81 253 TYR B O 1
ATOM 4361 N N . ILE B 1 254 ? -12.789 21.469 13.086 1 96.31 254 ILE B N 1
ATOM 4362 C CA . ILE B 1 254 ? -13.508 21.094 14.297 1 96.31 254 ILE B CA 1
ATOM 4363 C C . ILE B 1 254 ? -14.914 20.625 13.93 1 96.31 254 ILE B C 1
ATOM 4365 O O . ILE B 1 254 ? -15.375 19.594 14.414 1 96.31 254 ILE B O 1
ATOM 4369 N N . ILE B 1 255 ? -15.508 21.328 13.008 1 92.56 255 ILE B N 1
ATOM 4370 C CA . ILE B 1 255 ? -16.859 20.984 12.562 1 92.56 255 ILE B CA 1
ATOM 4371 C C . ILE B 1 255 ? -16.812 19.672 11.781 1 92.56 255 ILE B C 1
ATOM 4373 O O . ILE B 1 255 ? -17.625 18.766 12.031 1 92.56 255 ILE B O 1
ATOM 4377 N N . ALA B 1 256 ? -15.914 19.531 10.93 1 92.81 256 ALA B N 1
ATOM 4378 C CA . ALA B 1 256 ? -15.828 18.391 10.031 1 92.81 256 ALA B CA 1
ATOM 4379 C C . ALA B 1 256 ? -15.57 17.094 10.805 1 92.81 256 ALA B C 1
ATOM 4381 O O . ALA B 1 256 ? -16 16.016 10.391 1 92.81 256 ALA B O 1
ATOM 4382 N N . TYR B 1 257 ? -14.891 17.156 12 1 96.12 257 TYR B N 1
ATOM 4383 C CA . TYR B 1 257 ? -14.461 15.945 12.695 1 96.12 257 TYR B CA 1
ATOM 4384 C C . TYR B 1 257 ? -15.367 15.648 13.883 1 96.12 257 TYR B C 1
ATOM 4386 O O . TYR B 1 257 ? -15.133 14.688 14.625 1 96.12 257 TYR B O 1
ATOM 4394 N N . LYS B 1 258 ? -16.406 16.469 14.094 1 94.62 258 LYS B N 1
ATOM 4395 C CA . LYS B 1 258 ? -17.328 16.234 15.195 1 94.62 258 LYS B CA 1
ATOM 4396 C C . LYS B 1 258 ? -17.953 14.844 15.117 1 94.62 258 LYS B C 1
ATOM 4398 O O . LYS B 1 258 ? -17.969 14.109 16.109 1 94.62 258 LYS B O 1
ATOM 4403 N N . ARG B 1 259 ? -18.359 14.492 13.922 1 92.12 259 ARG B N 1
ATOM 4404 C CA . ARG B 1 259 ? -19.031 13.211 13.766 1 92.12 259 ARG B CA 1
ATOM 4405 C C . ARG B 1 259 ? -18.047 12.055 13.906 1 92.12 259 ARG B C 1
ATOM 4407 O O . ARG B 1 259 ? -18.406 10.961 14.328 1 92.12 259 ARG B O 1
ATOM 4414 N N . TYR B 1 260 ? -16.797 12.242 13.484 1 94.94 260 TYR B N 1
ATOM 4415 C CA . TYR B 1 260 ? -15.781 11.242 13.773 1 94.94 260 TYR B CA 1
ATOM 4416 C C 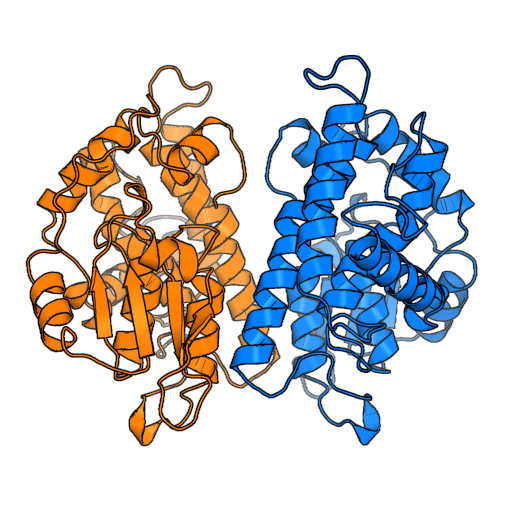. TYR B 1 260 ? -15.617 11.047 15.273 1 94.94 260 TYR B C 1
ATOM 4418 O O . TYR B 1 260 ? -15.609 9.914 15.766 1 94.94 260 TYR B O 1
ATOM 4426 N N . ALA B 1 261 ? -15.547 12.18 15.969 1 96 261 ALA B N 1
ATOM 4427 C CA . ALA B 1 261 ? -15.328 12.148 17.406 1 96 261 ALA B CA 1
ATOM 4428 C C . ALA B 1 261 ? -16.469 11.43 18.125 1 96 261 ALA B C 1
ATOM 4430 O O . ALA B 1 261 ? -16.266 10.781 19.156 1 96 261 ALA B O 1
ATOM 4431 N N . GLU B 1 262 ? -17.641 11.562 17.578 1 95 262 GLU B N 1
ATOM 4432 C CA . GLU B 1 262 ? -18.812 10.938 18.156 1 95 262 GLU B CA 1
ATOM 4433 C C . GLU B 1 262 ? -19.031 9.531 17.594 1 95 262 GLU B C 1
ATOM 4435 O O . GLU B 1 262 ? -20 8.859 17.953 1 95 262 GLU B O 1
ATOM 4440 N N . ASP B 1 263 ? -18.141 9.125 16.672 1 94.38 263 ASP B N 1
ATOM 4441 C CA . ASP B 1 263 ? -18.172 7.809 16.047 1 94.38 263 ASP B CA 1
ATOM 4442 C C . ASP B 1 263 ? -19.5 7.582 15.32 1 94.38 263 ASP B C 1
ATOM 4444 O O . ASP B 1 263 ? -20.062 6.488 15.375 1 94.38 263 ASP B O 1
ATOM 4448 N N . THR B 1 264 ? -20 8.648 14.633 1 91.12 264 THR B N 1
ATOM 4449 C CA . THR B 1 264 ? -21.297 8.555 13.977 1 91.12 264 THR B CA 1
ATOM 4450 C C . THR B 1 264 ? -21.172 8.836 12.484 1 91.12 264 THR B C 1
ATOM 4452 O O . THR B 1 264 ? -22.141 8.688 11.734 1 91.12 264 THR B O 1
ATOM 4455 N N . THR B 1 265 ? -19.953 9.148 12.102 1 89 265 THR B N 1
ATOM 4456 C CA . THR B 1 265 ? -19.797 9.516 10.695 1 89 265 THR B CA 1
ATOM 4457 C C . THR B 1 265 ? -20.016 8.305 9.797 1 89 265 THR B C 1
ATOM 4459 O O . THR B 1 265 ? -19.672 7.18 10.156 1 89 265 THR B O 1
ATOM 4462 N N . ASN B 1 266 ? -20.516 8.594 8.562 1 85.19 266 ASN B N 1
ATOM 4463 C CA . ASN B 1 266 ? -20.766 7.523 7.598 1 85.19 266 ASN B CA 1
ATOM 4464 C C . ASN B 1 266 ? -19.719 7.523 6.488 1 85.19 266 ASN B C 1
ATOM 4466 O O . ASN B 1 266 ? -19.875 6.832 5.48 1 85.19 266 ASN B O 1
ATOM 4470 N N . SER B 1 267 ? -18.719 8.336 6.695 1 86.25 267 SER B N 1
ATOM 4471 C CA . SER B 1 267 ? -17.594 8.281 5.754 1 86.25 267 SER B CA 1
ATOM 4472 C C . SER B 1 267 ? -17.031 6.871 5.648 1 86.25 267 SER B C 1
ATOM 4474 O O . SER B 1 267 ? -17.141 6.082 6.59 1 86.25 267 SER B O 1
ATOM 4476 N N . GLU B 1 268 ? -16.375 6.535 4.504 1 86.88 268 GLU B N 1
ATOM 4477 C CA . GLU B 1 268 ? -15.742 5.223 4.344 1 86.88 268 GLU B CA 1
ATOM 4478 C C . GLU B 1 268 ? -14.656 5 5.387 1 86.88 268 GLU B C 1
ATOM 4480 O O . GLU B 1 268 ? -14.508 3.896 5.918 1 86.88 268 GLU B O 1
ATOM 4485 N N . VAL B 1 269 ? -13.922 6.02 5.723 1 90.81 269 VAL B N 1
ATOM 4486 C CA . VAL B 1 269 ? -12.867 5.934 6.73 1 90.81 269 VAL B CA 1
ATOM 4487 C C . VAL B 1 269 ? -13.484 5.648 8.094 1 90.81 269 VAL B C 1
ATOM 4489 O O . VAL B 1 269 ? -13.008 4.781 8.828 1 90.81 269 VAL B O 1
ATOM 4492 N N . GLY B 1 270 ? -14.562 6.41 8.422 1 90.94 270 GLY B N 1
ATOM 4493 C CA . GLY B 1 270 ? -15.242 6.195 9.695 1 90.94 270 GLY B CA 1
ATOM 4494 C C . GLY B 1 270 ? -15.797 4.793 9.844 1 90.94 270 GLY B C 1
ATOM 4495 O O . GLY B 1 270 ? -15.641 4.168 10.898 1 90.94 270 GLY B O 1
ATOM 4496 N N . GLN B 1 271 ? -16.406 4.297 8.781 1 90 271 GLN B N 1
ATOM 4497 C CA . GLN B 1 271 ? -16.969 2.957 8.797 1 90 271 GLN B CA 1
ATOM 4498 C C . GLN B 1 271 ? -15.891 1.894 8.914 1 90 271 GLN B C 1
ATOM 4500 O O . GLN B 1 271 ? -16.031 0.933 9.672 1 90 271 GLN B O 1
ATOM 4505 N N . ALA B 1 272 ? -14.852 2.115 8.156 1 90.44 272 ALA B N 1
ATOM 4506 C CA . ALA B 1 272 ? -13.742 1.164 8.195 1 90.44 272 ALA B CA 1
ATOM 4507 C C . ALA B 1 272 ? -13.117 1.109 9.578 1 90.44 272 ALA B C 1
ATOM 4509 O O . ALA B 1 272 ? -12.812 0.028 10.094 1 90.44 272 ALA B O 1
ATOM 4510 N N . THR B 1 273 ? -12.938 2.236 10.164 1 90.06 273 THR B N 1
ATOM 4511 C CA . THR B 1 273 ? -12.367 2.312 11.508 1 90.06 273 THR B CA 1
ATOM 4512 C C . THR B 1 273 ? -13.266 1.597 12.516 1 90.06 273 THR B C 1
ATOM 4514 O O . THR B 1 273 ? -12.781 0.798 13.32 1 90.06 273 THR B O 1
ATOM 4517 N N . ARG B 1 274 ? -14.578 1.821 12.438 1 88.44 274 ARG B N 1
ATOM 4518 C CA . ARG B 1 274 ? -15.539 1.229 13.352 1 88.44 274 ARG B CA 1
ATOM 4519 C C . ARG B 1 274 ? -15.547 -0.292 13.234 1 88.44 274 ARG B C 1
ATOM 4521 O O . ARG B 1 274 ? -15.703 -0.999 14.234 1 88.44 274 ARG B O 1
ATOM 4528 N N . SER B 1 275 ? -15.344 -0.767 12.055 1 84.5 275 SER B N 1
ATOM 4529 C CA . SER B 1 275 ? -15.438 -2.201 11.812 1 84.5 275 SER B CA 1
ATOM 4530 C C . SER B 1 275 ? -14.07 -2.869 11.883 1 84.5 275 SER B C 1
ATOM 4532 O O . SER B 1 275 ? -13.961 -4.086 11.727 1 84.5 275 SER B O 1
ATO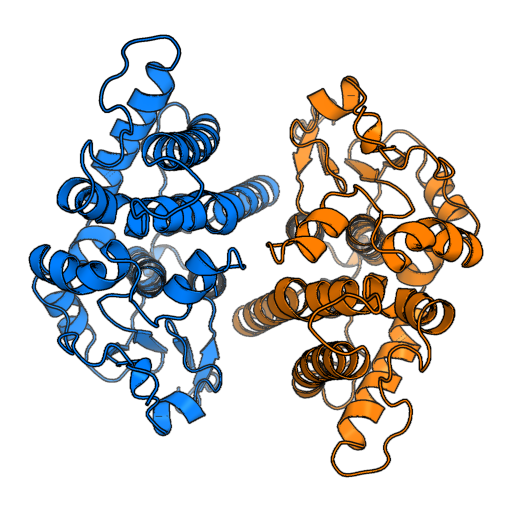M 4534 N N . GLY B 1 276 ? -13.031 -2.07 12.109 1 78.31 276 GLY B N 1
ATOM 4535 C CA . GLY B 1 276 ? -11.688 -2.617 12.18 1 78.31 276 GLY B CA 1
ATOM 4536 C C . GLY B 1 276 ? -11.141 -3.045 10.836 1 78.31 276 GLY B C 1
ATOM 4537 O O . GLY B 1 276 ? -10.211 -3.85 10.758 1 78.31 276 GLY B O 1
ATOM 4538 N N . LYS B 1 277 ? -11.695 -2.512 9.812 1 81.44 277 LYS B N 1
ATOM 4539 C CA . LYS B 1 277 ? -11.281 -2.863 8.461 1 81.44 277 LYS B CA 1
ATOM 4540 C C . LYS B 1 277 ? -10.203 -1.914 7.949 1 81.44 277 LYS B C 1
ATOM 4542 O O . LYS B 1 277 ? -9.875 -0.927 8.609 1 81.44 277 LYS B O 1
ATOM 4547 N N . ARG B 1 278 ? -9.609 -2.283 6.801 1 83.75 278 ARG B N 1
ATOM 4548 C CA . ARG B 1 278 ? -8.625 -1.435 6.137 1 83.75 278 ARG B CA 1
ATOM 4549 C C . ARG B 1 278 ? -9.242 -0.108 5.711 1 83.75 278 ARG B C 1
ATOM 4551 O O . ARG B 1 278 ? -10.375 -0.073 5.219 1 83.75 278 ARG B O 1
ATOM 4558 N N . LEU B 1 279 ? -8.445 0.953 5.875 1 87.25 279 LEU B N 1
ATOM 4559 C CA . LEU B 1 279 ? -8.914 2.25 5.398 1 87.25 279 LEU B CA 1
ATOM 4560 C C . LEU B 1 279 ? -8.945 2.291 3.875 1 87.25 279 LEU B C 1
ATOM 4562 O O . LEU B 1 279 ? -8.078 1.711 3.217 1 87.25 279 LEU B O 1
ATOM 4566 N N . PRO B 1 280 ? -9.914 3.004 3.383 1 81.62 280 PRO B N 1
ATOM 4567 C CA . PRO B 1 280 ? -10.031 3.061 1.924 1 81.62 280 PRO B CA 1
ATOM 4568 C C . PRO B 1 280 ? -8.953 3.928 1.277 1 81.62 280 PRO B C 1
ATOM 4570 O O . PRO B 1 280 ? -8.414 4.828 1.922 1 81.62 280 PRO B O 1
#

Secondary structure (DSSP, 8-state):
-----TTS-SS--HHHHHHHHHT-S--SSEEEE-TT-HHHHHHHHHHHHTT---EEEE--GGG--HHHHHH-TT--S-EEEEE-STTS--EEEEESHHHHHHHHHHH---HHHH-S-SS-SSHHHHHHHHHHHHHIIIIIHHHHHHHHT--TTSSS-HHHHHHHHHHHHHHHHHHS-SS-SBTTBSS--HHHHHHHHHHHTHHHHHHHSTT------S--STTHHHHHHHHHHHHHHHT-HHHHHT---HHHHHHHHHHHHTT---SHHHHHHHHTPPP-/-----TTS-SS--HHHHHHHHHT-S--SSEEEE-TT-HHHHHHHHHHHHTT---EEEE--GGG--HHHHHH-TT--S-EEEEE-STTS--EEEEESHHHHHHHHHHH---HHHH-S-SS-SSHHHHHHHHHHHHHIIIIIHHHHHHHHT--TTSSS-HHHHHHHHHHHHHHHHHHS-SS-SBTTBSS--HHHHHHHHHHHTHHHHHHHSTT------S--STTHHHHHHHHHHHHHHHT-HHHHHT---HHHHHHHTHHHHTT---SHHHHHHHHTPPP-

pLDDT: mean 93.97, std 9.02, range [29.86, 98.94]